Protein 6TSC (pdb70)

Structure (mmCIF, N/CA/C/O backbone):
data_6TSC
#
_entry.id   6TSC
#
_cell.length_a   89.379
_cell.length_b   89.379
_cell.length_c   157.001
_cell.angle_alpha   90.000
_cell.angle_beta   90.000
_cell.angle_gamma   120.000
#
_symmetry.space_group_name_H-M   'P 32 2 1'
#
loop_
_entity.id
_entity.type
_entity.pdbx_description
1 polymer 'Peptide N-methyltransferase'
2 polymer GLY-PHE-PRO-TRP-MVA-ILE-MVA-VAL-GLY-VAL-PRO-GLY
3 non-polymer S-ADENOSYL-L-HOMOCYSTEINE
4 water water
#
loop_
_atom_site.group_PDB
_atom_site.id
_atom_site.type_symbol
_atom_site.label_atom_id
_atom_site.label_alt_id
_atom_site.label_comp_id
_atom_site.label_asym_id
_atom_site.label_entity_id
_atom_site.label_seq_id
_atom_site.pdbx_PDB_ins_code
_atom_site.Cartn_x
_atom_site.Cartn_y
_atom_site.Cartn_z
_atom_site.occupancy
_atom_site.B_iso_or_equiv
_atom_site.auth_seq_id
_atom_site.auth_comp_id
_atom_site.auth_asym_id
_atom_site.auth_atom_id
_atom_site.pdbx_PDB_model_num
ATOM 1 N N . LYS A 1 7 ? 51.322 31.461 -7.817 1.00 152.24 8 LYS A N 1
ATOM 2 C CA . LYS A 1 7 ? 51.125 31.622 -9.298 1.00 152.36 8 LYS A CA 1
ATOM 3 C C . LYS A 1 7 ? 50.250 32.859 -9.586 1.00 147.45 8 LYS A C 1
ATOM 4 O O . LYS A 1 7 ? 49.282 33.102 -8.824 1.00 142.84 8 LYS A O 1
ATOM 10 N N . ALA A 1 8 ? 50.575 33.586 -10.667 1.00 146.76 9 ALA A N 1
ATOM 11 C CA . ALA A 1 8 ? 49.941 34.854 -11.105 1.00 142.52 9 ALA A CA 1
ATOM 12 C C . ALA A 1 8 ? 48.601 34.560 -11.793 1.00 138.37 9 ALA A C 1
ATOM 13 O O . ALA A 1 8 ? 48.479 33.523 -12.494 1.00 139.52 9 ALA A O 1
ATOM 15 N N . GLY A 1 9 ? 47.636 35.462 -11.611 1.00 131.68 10 GLY A N 1
ATOM 16 C CA . GLY A 1 9 ? 46.268 35.311 -12.128 1.00 125.76 10 GLY A CA 1
ATOM 17 C C . GLY A 1 9 ? 45.324 34.843 -11.046 1.00 119.89 10 GLY A C 1
ATOM 18 O O . GLY A 1 9 ? 45.703 33.938 -10.266 1.00 118.49 10 GLY A O 1
ATOM 19 N N . SER A 1 10 ? 44.141 35.455 -11.003 1.00 114.80 11 SER A N 1
ATOM 20 C CA . SER A 1 10 ? 43.026 35.094 -10.090 1.00 110.10 11 SER A CA 1
ATOM 21 C C . SER A 1 10 ? 41.683 35.477 -10.720 1.00 106.11 11 SER A C 1
ATOM 22 O O . SER A 1 10 ? 41.653 36.395 -11.578 1.00 105.96 11 SER A O 1
ATOM 25 N N . LEU A 1 11 ? 40.618 34.797 -10.294 1.00 102.00 12 LEU A N 1
ATOM 26 C CA . LEU A 1 11 ? 39.218 35.127 -10.644 1.00 98.14 12 LEU A CA 1
ATOM 27 C C . LEU A 1 11 ? 38.448 35.367 -9.355 1.00 94.76 12 LEU A C 1
ATOM 28 O O . LEU A 1 11 ? 38.417 34.439 -8.529 1.00 95.07 12 LEU A O 1
ATOM 33 N N . THR A 1 12 ? 37.845 36.547 -9.208 1.00 92.16 13 THR A N 1
ATOM 34 C CA . THR A 1 12 ? 36.860 36.837 -8.137 1.00 89.66 13 THR A CA 1
ATOM 35 C C . THR A 1 12 ? 35.533 37.195 -8.793 1.00 87.09 13 THR A C 1
ATOM 36 O O . THR A 1 12 ? 35.509 38.195 -9.504 1.00 90.36 13 THR A O 1
ATOM 40 N N . ILE A 1 13 ? 34.478 36.426 -8.533 1.00 85.69 14 ILE A N 1
ATOM 41 C CA . ILE A 1 13 ? 33.101 36.760 -8.996 1.00 83.67 14 ILE A CA 1
ATOM 42 C C . ILE A 1 13 ? 32.351 37.425 -7.847 1.00 79.91 14 ILE A C 1
ATOM 43 O O . ILE A 1 13 ? 32.235 36.789 -6.793 1.00 78.00 14 ILE A O 1
ATOM 48 N N . VAL A 1 14 ? 31.810 38.620 -8.105 1.00 77.08 15 VA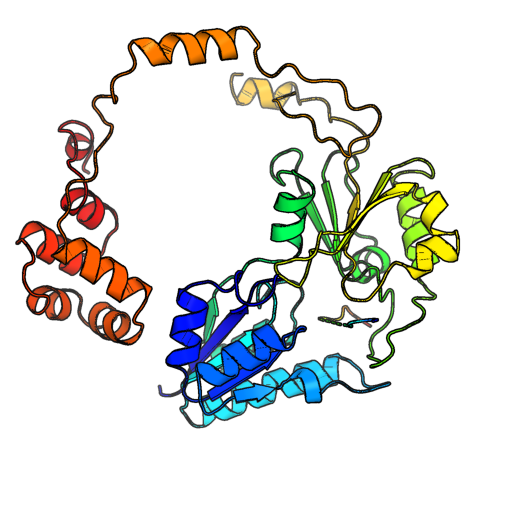L A N 1
ATOM 49 C CA . VAL A 1 14 ? 30.939 39.400 -7.184 1.00 73.01 15 VAL A CA 1
ATOM 50 C C . VAL A 1 14 ? 29.551 39.630 -7.796 1.00 72.42 15 VAL A C 1
ATOM 51 O O . VAL A 1 14 ? 29.327 39.329 -8.978 1.00 73.62 15 VAL A O 1
ATOM 55 N N . GLY A 1 15 ? 28.646 40.112 -6.949 1.00 70.35 16 GLY A N 1
ATOM 56 C CA . GLY A 1 15 ? 27.230 40.397 -7.211 1.00 68.77 16 GLY A CA 1
ATOM 57 C C . GLY A 1 15 ? 26.972 41.884 -7.082 1.00 68.40 16 GLY A C 1
ATOM 58 O O . GLY A 1 15 ? 27.817 42.594 -6.509 1.00 69.23 16 GLY A O 1
ATOM 59 N N . THR A 1 16 ? 25.901 42.367 -7.693 1.00 69.16 17 THR A N 1
ATOM 60 C CA . THR A 1 16 ? 25.463 43.787 -7.596 1.00 70.14 17 THR A CA 1
ATOM 61 C C . THR A 1 16 ? 24.200 43.837 -6.740 1.00 67.34 17 THR A C 1
ATOM 62 O O . THR A 1 16 ? 23.776 44.879 -6.417 1.00 72.40 17 THR A O 1
ATOM 66 N N . GLY A 1 17 ? 23.619 42.705 -6.397 1.00 69.45 18 GLY A N 1
ATOM 67 C CA . GLY A 1 17 ? 22.269 42.667 -5.828 1.00 70.61 18 GLY A CA 1
ATOM 68 C C . GLY A 1 17 ? 21.267 42.909 -6.925 1.00 71.62 18 GLY A C 1
ATOM 69 O O . GLY A 1 17 ? 21.693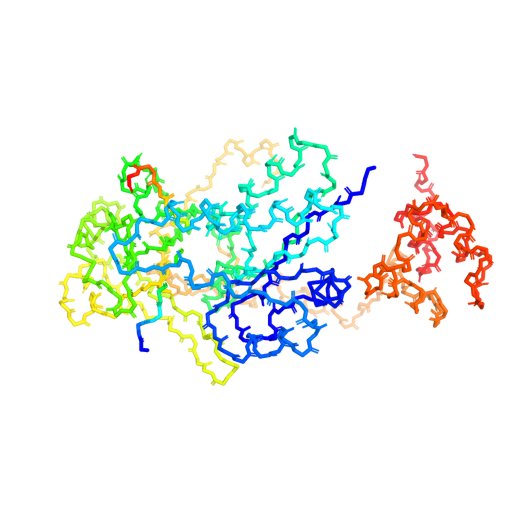 42.933 -8.085 1.00 71.01 18 GLY A O 1
ATOM 70 N N . ILE A 1 18 ? 19.991 43.068 -6.570 1.00 72.51 19 ILE A N 1
ATOM 71 C CA . ILE A 1 18 ? 18.871 43.180 -7.539 1.00 71.41 19 ILE A CA 1
ATOM 72 C C . ILE A 1 18 ? 18.578 44.653 -7.804 1.00 71.86 19 ILE A C 1
ATOM 73 O O . ILE A 1 18 ? 18.563 45.066 -8.941 1.00 72.18 19 ILE A O 1
ATOM 78 N N . GLU A 1 19 ? 18.317 45.431 -6.777 1.00 76.63 20 GLU A N 1
ATOM 79 C CA . GLU A 1 19 ? 17.959 46.860 -6.972 1.00 76.38 20 GLU A CA 1
ATOM 80 C C . GLU A 1 19 ? 19.213 47.654 -7.317 1.00 76.87 20 GLU A C 1
ATOM 81 O O . GLU A 1 19 ? 20.279 47.430 -6.687 1.00 79.55 20 GLU A O 1
ATOM 87 N N . SER A 1 20 ? 19.032 48.594 -8.226 1.00 76.61 21 SER A N 1
ATOM 88 C CA . SER A 1 20 ? 20.078 49.329 -8.961 1.00 78.91 21 SER A CA 1
ATOM 89 C C . SER A 1 20 ? 21.070 49.957 -7.980 1.00 78.04 21 SER A C 1
ATOM 90 O O . SER A 1 20 ? 20.643 50.750 -7.176 1.00 83.33 21 SER A O 1
ATOM 93 N N . ILE A 1 21 ? 22.348 49.580 -8.073 1.00 80.42 22 ILE A N 1
ATOM 94 C CA . ILE A 1 21 ? 23.528 50.169 -7.362 1.00 80.43 22 ILE A CA 1
ATOM 95 C C . ILE A 1 21 ? 23.455 49.878 -5.853 1.00 80.42 22 ILE A C 1
ATOM 96 O O . ILE A 1 21 ? 24.410 49.325 -5.290 1.00 81.62 22 ILE A O 1
ATOM 101 N N . GLY A 1 22 ? 22.366 50.243 -5.206 1.00 79.33 23 GLY A N 1
ATOM 102 C CA . GLY A 1 22 ? 22.302 50.263 -3.743 1.00 78.64 23 GLY A CA 1
ATOM 103 C C . GLY A 1 22 ? 22.463 48.890 -3.137 1.00 75.71 23 GLY A C 1
ATOM 104 O O . GLY A 1 22 ? 22.874 48.845 -1.966 1.00 76.95 23 GLY A O 1
ATOM 105 N N . GLN A 1 23 ? 22.143 47.815 -3.861 1.00 73.29 24 GLN A N 1
ATOM 106 C CA . GLN A 1 23 ? 22.215 46.440 -3.282 1.00 72.27 24 GLN A CA 1
ATOM 107 C C . GLN A 1 23 ? 23.574 45.798 -3.567 1.00 69.72 24 GLN A C 1
ATOM 108 O O . GLN A 1 23 ? 23.725 44.640 -3.267 1.00 71.45 24 GLN A O 1
ATOM 114 N N . MET A 1 24 ? 24.543 46.547 -4.071 1.00 71.01 25 MET A N 1
ATOM 115 C CA . MET A 1 24 ? 25.942 46.071 -4.171 1.00 71.98 25 MET A CA 1
ATOM 116 C C . MET A 1 24 ? 26.567 46.167 -2.767 1.00 72.96 25 MET A C 1
ATOM 117 O O . MET A 1 24 ? 26.411 47.228 -2.123 1.00 74.67 25 MET A O 1
ATOM 122 N N . THR A 1 25 ? 27.263 45.124 -2.306 1.00 69.96 26 THR A N 1
ATOM 123 C CA . THR A 1 25 ? 28.038 45.138 -1.041 1.00 68.68 26 THR A CA 1
ATOM 124 C C . THR A 1 25 ? 29.289 46.007 -1.190 1.00 70.84 26 THR A C 1
ATOM 125 O O . THR A 1 25 ? 29.747 46.203 -2.290 1.00 74.34 26 THR A O 1
ATOM 129 N N . LEU A 1 26 ? 29.842 46.473 -0.078 1.00 74.08 27 LEU A N 1
ATOM 130 C CA . LEU A 1 26 ? 31.069 47.304 -0.033 1.00 76.33 27 LEU A CA 1
ATOM 131 C C . LEU A 1 26 ? 32.240 46.496 -0.590 1.00 76.48 27 LEU A C 1
ATOM 132 O O . LEU A 1 26 ? 33.042 47.109 -1.336 1.00 78.79 27 LEU A O 1
ATOM 137 N N . GLN A 1 27 ? 32.339 45.197 -0.250 1.00 74.37 28 GLN A N 1
ATOM 138 C CA . GLN A 1 27 ? 33.463 44.334 -0.706 1.00 77.24 28 GLN A CA 1
ATOM 139 C C . GLN A 1 27 ? 33.351 44.154 -2.227 1.00 79.32 28 GLN A C 1
ATOM 140 O O . GLN A 1 27 ? 34.381 44.336 -2.896 1.00 81.07 28 GLN A O 1
ATOM 146 N N . ALA A 1 28 ? 32.150 43.907 -2.771 1.00 77.03 29 ALA A N 1
ATOM 147 C CA . ALA A 1 28 ? 31.932 43.853 -4.238 1.00 76.37 29 ALA A CA 1
ATOM 148 C C . ALA A 1 28 ? 32.527 45.117 -4.870 1.00 78.06 29 ALA A C 1
ATOM 149 O O . ALA A 1 28 ? 33.366 45.008 -5.784 1.00 78.65 29 ALA A O 1
ATOM 151 N N . LEU A 1 29 ? 32.136 46.283 -4.377 1.00 78.94 30 LEU A N 1
ATOM 152 C CA . LEU A 1 29 ? 32.578 47.577 -4.959 1.00 83.40 30 LEU A CA 1
ATOM 153 C C . LEU A 1 29 ? 34.110 47.680 -4.923 1.00 87.57 30 LEU A C 1
ATOM 154 O O . LEU A 1 29 ? 34.699 48.103 -5.922 1.00 90.65 30 LEU A O 1
ATOM 159 N N . SER A 1 30 ? 34.742 47.346 -3.803 1.00 89.33 31 SER A N 1
ATOM 160 C CA . SER A 1 30 ? 36.209 47.525 -3.636 1.00 90.87 31 SER A CA 1
ATOM 161 C C . SER A 1 30 ? 36.956 46.553 -4.566 1.00 88.81 31 SER A C 1
ATOM 162 O O . SER A 1 30 ? 37.972 46.971 -5.136 1.00 91.57 31 SER A O 1
ATOM 165 N N . TYR A 1 31 ? 36.456 45.325 -4.739 1.00 85.85 32 TYR A N 1
ATOM 166 C CA . TYR A 1 31 ? 37.050 44.279 -5.616 1.00 88.22 32 TYR A CA 1
ATOM 167 C C . TYR A 1 31 ? 36.946 44.701 -7.093 1.00 90.05 32 TYR A C 1
ATOM 168 O O . TYR A 1 31 ? 37.888 44.469 -7.876 1.00 90.67 32 TYR A O 1
ATOM 177 N N . ILE A 1 32 ? 35.833 45.327 -7.462 1.00 88.51 33 ILE A N 1
ATOM 178 C CA . ILE A 1 32 ? 35.629 45.924 -8.805 1.00 88.64 33 ILE A CA 1
ATOM 179 C C . ILE A 1 32 ? 36.700 47.006 -9.001 1.00 92.80 33 ILE A C 1
ATOM 180 O O . ILE A 1 32 ? 37.380 46.956 -10.049 1.00 98.18 33 ILE A O 1
ATOM 185 N N . GLU A 1 33 ? 36.906 47.904 -8.035 1.00 93.70 34 GLU A N 1
ATOM 186 C CA . GLU A 1 33 ? 37.888 49.019 -8.165 1.00 98.20 34 GLU A CA 1
ATOM 187 C C . GLU A 1 33 ? 39.291 48.432 -8.370 1.00 100.91 34 GLU A C 1
ATOM 188 O O . GLU A 1 33 ? 40.013 48.949 -9.220 1.00 105.00 34 GLU A O 1
ATOM 194 N N . ALA A 1 34 ? 39.635 47.346 -7.670 1.00 102.60 35 ALA A N 1
ATOM 195 C CA . ALA A 1 34 ? 41.012 46.788 -7.583 1.00 104.66 35 ALA A CA 1
ATOM 196 C C . ALA A 1 34 ? 41.342 45.885 -8.777 1.00 104.03 35 ALA A C 1
ATOM 197 O O . ALA A 1 34 ? 42.522 45.574 -8.951 1.00 108.25 35 ALA A O 1
ATOM 199 N N . ALA A 1 35 ? 40.343 45.468 -9.550 1.00 102.10 36 ALA A N 1
ATOM 200 C CA . ALA A 1 35 ? 40.467 44.453 -10.622 1.00 102.39 36 ALA A CA 1
ATOM 201 C C . ALA A 1 35 ? 41.331 45.000 -11.758 1.00 104.24 36 ALA A C 1
ATOM 202 O O . ALA A 1 35 ? 41.297 46.223 -11.986 1.00 104.24 36 ALA A O 1
ATOM 204 N N . ALA A 1 36 ? 42.082 44.129 -12.435 1.00 105.23 37 ALA A N 1
ATOM 205 C CA . ALA A 1 36 ? 42.836 44.488 -13.659 1.00 110.52 37 ALA A CA 1
ATOM 206 C C . ALA A 1 36 ? 41.838 44.508 -14.821 1.00 110.18 37 ALA A C 1
ATOM 207 O O . ALA A 1 36 ? 41.882 45.465 -15.636 1.00 110.91 37 ALA A O 1
ATOM 209 N N . LYS A 1 37 ? 40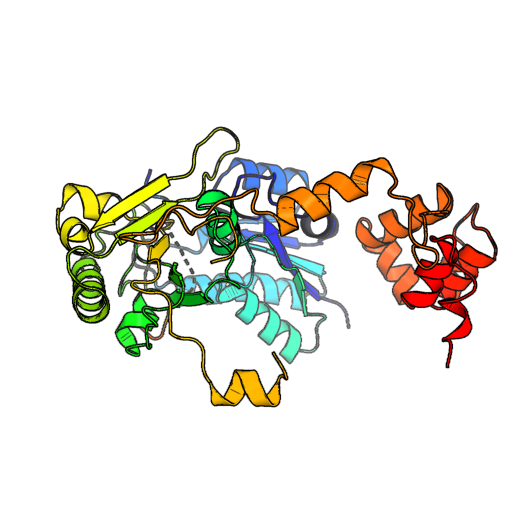.935 43.518 -14.844 1.00 108.60 38 LYS A N 1
ATOM 210 C CA . LYS A 1 37 ? 39.891 43.358 -15.887 1.00 107.02 38 LYS A CA 1
ATOM 211 C C . LYS A 1 37 ? 38.566 42.946 -15.241 1.00 102.00 38 LYS A C 1
ATOM 212 O O . LYS A 1 37 ? 38.550 41.964 -14.483 1.00 102.26 38 LYS A O 1
ATOM 218 N N . VAL A 1 38 ? 37.503 43.688 -15.558 1.00 97.89 39 VAL A N 1
ATOM 219 C CA . VAL A 1 38 ? 36.117 43.447 -15.070 1.00 94.01 39 VAL A CA 1
ATOM 220 C C . VAL A 1 38 ? 35.254 42.940 -16.228 1.00 92.68 39 VAL A C 1
ATOM 221 O O . VAL A 1 38 ? 35.259 43.563 -17.282 1.00 93.44 39 VAL A O 1
ATOM 225 N N . PHE A 1 39 ? 34.495 41.871 -16.001 1.00 91.16 40 PHE A N 1
ATOM 226 C CA . PHE A 1 39 ? 33.426 41.383 -16.907 1.00 88.66 40 PHE A CA 1
ATOM 227 C C . PHE A 1 39 ? 32.104 41.425 -16.154 1.00 84.38 40 PHE A C 1
ATOM 228 O O . PHE A 1 39 ? 32.034 40.812 -15.092 1.00 84.08 40 PHE A O 1
ATOM 236 N N . TYR A 1 40 ? 31.098 42.120 -16.679 1.00 83.56 41 TYR A N 1
ATOM 237 C CA . TYR A 1 40 ? 29.785 42.268 -16.002 1.00 79.31 41 TYR A CA 1
ATOM 238 C C . TYR A 1 40 ? 28.623 41.780 -16.860 1.00 76.52 41 TYR A C 1
ATOM 239 O O . TYR A 1 40 ? 28.607 41.927 -18.081 1.00 76.55 41 TYR A O 1
ATOM 248 N N . CYS A 1 41 ? 27.624 41.263 -16.161 1.00 74.68 42 CYS A N 1
ATOM 249 C CA . CYS A 1 41 ? 26.293 40.912 -16.682 1.00 72.34 42 CYS A CA 1
ATOM 250 C C . CYS A 1 41 ? 25.246 41.494 -15.721 1.00 72.39 42 CYS A C 1
ATOM 251 O O . CYS A 1 41 ? 24.871 40.850 -14.736 1.00 71.16 42 CYS A O 1
ATOM 254 N N . VAL A 1 42 ? 24.813 42.721 -15.965 1.00 73.89 43 VAL A N 1
ATOM 255 C CA . VAL A 1 42 ? 23.750 43.370 -15.148 1.00 73.22 43 VAL A CA 1
ATOM 256 C C . VAL A 1 42 ? 22.558 43.662 -16.060 1.00 77.05 43 VAL A C 1
ATOM 257 O O . VAL A 1 42 ? 22.716 43.574 -17.290 1.00 80.71 43 VAL A O 1
ATOM 261 N N . ILE A 1 43 ? 21.421 44.019 -15.466 1.00 79.91 44 ILE A N 1
ATOM 262 C CA . ILE A 1 43 ? 20.143 44.298 -16.179 1.00 82.64 44 ILE A CA 1
ATOM 263 C C . ILE A 1 43 ? 19.996 45.801 -16.417 1.00 79.83 44 ILE A C 1
ATOM 264 O O . ILE A 1 43 ? 19.769 46.208 -17.536 1.00 84.35 44 ILE A O 1
ATOM 269 N N . ASP A 1 44 ? 20.116 46.615 -15.402 1.00 79.25 45 ASP A N 1
ATOM 270 C CA . ASP A 1 44 ? 19.760 48.043 -15.553 1.00 83.49 45 ASP A CA 1
ATOM 271 C C . ASP A 1 44 ? 21.015 48.838 -15.883 1.00 82.82 45 ASP A C 1
ATOM 272 O O . ASP A 1 44 ? 22.105 48.511 -15.423 1.00 80.67 45 ASP A O 1
ATOM 277 N N . PRO A 1 45 ? 20.886 49.915 -16.687 1.00 84.28 46 PRO A N 1
ATOM 278 C CA . PRO A 1 45 ? 22.055 50.681 -17.120 1.00 84.87 46 PRO A CA 1
ATOM 279 C C . PRO A 1 45 ? 22.650 51.662 -16.094 1.00 86.27 46 PRO A C 1
ATOM 280 O O . PRO A 1 45 ? 23.829 51.961 -16.244 1.00 86.54 46 PRO A O 1
ATOM 284 N N . ALA A 1 46 ? 21.909 52.087 -15.060 1.00 85.16 47 ALA A N 1
ATOM 285 C CA . ALA A 1 46 ? 22.508 52.870 -13.946 1.00 86.65 47 ALA A CA 1
ATOM 286 C C . ALA A 1 46 ? 23.580 52.013 -13.228 1.00 83.57 47 ALA A C 1
ATOM 287 O O . ALA A 1 46 ? 24.728 52.490 -13.051 1.00 84.45 47 ALA A O 1
ATOM 289 N N . THR A 1 47 ? 23.258 50.776 -12.862 1.00 79.09 48 THR A N 1
ATOM 290 C CA . THR A 1 47 ? 24.234 49.799 -12.297 1.00 78.34 48 THR A CA 1
ATOM 291 C C . THR A 1 47 ? 25.451 49.672 -13.232 1.00 79.04 48 THR A C 1
ATOM 292 O O . THR A 1 47 ? 26.595 49.850 -12.767 1.00 77.75 48 THR A O 1
ATOM 296 N N . GLU A 1 48 ? 25.220 49.449 -14.526 1.00 80.57 49 GLU A N 1
ATOM 297 C CA . GLU A 1 48 ? 26.287 49.359 -15.561 1.00 80.77 49 GLU A CA 1
ATOM 298 C C . GLU A 1 48 ? 27.149 50.636 -15.565 1.00 82.90 49 GLU A C 1
ATOM 299 O O . GLU A 1 48 ? 28.398 50.539 -15.493 1.00 82.10 49 GLU A O 1
ATOM 305 N N . ALA A 1 49 ? 26.525 51.806 -15.649 1.00 83.62 50 ALA A N 1
ATOM 306 C CA . ALA A 1 49 ? 27.252 53.090 -15.693 1.00 88.08 50 ALA A CA 1
ATOM 307 C C . ALA A 1 49 ? 28.061 53.234 -14.405 1.00 89.70 50 ALA A C 1
ATOM 308 O O . ALA A 1 49 ? 29.245 53.559 -14.489 1.00 92.70 50 ALA A O 1
ATOM 310 N N . PHE A 1 50 ? 27.440 52.976 -13.255 1.00 89.73 51 PHE A N 1
ATOM 311 C CA . PHE A 1 50 ? 28.111 52.982 -11.931 1.00 89.52 51 PHE A CA 1
ATOM 312 C C . PHE A 1 50 ? 29.392 52.135 -12.017 1.00 89.10 51 PHE A C 1
ATOM 313 O O . PHE A 1 50 ? 30.482 52.680 -11.716 1.00 91.09 51 PHE A O 1
ATOM 321 N N . ILE A 1 51 ? 29.291 50.878 -12.466 1.00 84.92 52 ILE A N 1
ATOM 322 C CA . ILE A 1 51 ? 30.464 49.951 -12.553 1.00 85.78 52 ILE A CA 1
ATOM 323 C C . ILE A 1 51 ? 31.562 50.602 -13.415 1.00 90.38 52 ILE A C 1
ATOM 324 O O . ILE A 1 51 ? 32.765 50.476 -13.060 1.00 91.36 52 ILE A O 1
ATOM 329 N N . LEU A 1 52 ? 31.189 51.257 -14.521 1.00 91.72 53 LEU A N 1
ATOM 330 C CA . LEU A 1 52 ? 32.180 51.783 -15.498 1.00 94.79 53 LEU A CA 1
ATOM 331 C C . LEU A 1 52 ? 32.973 52.939 -14.873 1.00 97.09 53 LEU A C 1
ATOM 332 O O . LEU A 1 52 ? 34.148 53.100 -15.235 1.00 99.14 53 LEU A O 1
ATOM 337 N N . THR A 1 53 ? 32.385 53.667 -13.921 1.00 98.18 54 THR A N 1
ATOM 338 C CA . THR A 1 53 ? 33.071 54.756 -13.179 1.00 101.31 54 THR A CA 1
ATOM 339 C C . THR A 1 53 ? 34.115 54.157 -12.234 1.00 103.33 54 THR A C 1
ATOM 340 O O . THR A 1 53 ? 35.010 54.907 -11.823 1.00 107.13 54 THR A O 1
ATOM 344 N N . LYS A 1 54 ? 34.019 52.866 -11.903 1.00 102.30 55 LYS A N 1
ATOM 345 C CA . LYS A 1 54 ? 34.837 52.241 -10.824 1.00 102.55 55 LYS A CA 1
ATOM 346 C C . LYS A 1 54 ? 36.080 51.564 -11.393 1.00 103.33 55 LYS A C 1
ATOM 347 O O . LYS A 1 54 ? 37.028 51.375 -10.615 1.00 104.53 55 LYS A O 1
ATOM 353 N N . ASN A 1 55 ? 36.067 51.207 -12.677 1.00 103.38 56 ASN A N 1
ATOM 354 C CA . ASN A 1 55 ? 37.190 50.488 -13.332 1.00 106.48 56 ASN A CA 1
ATOM 355 C C . ASN A 1 55 ? 37.233 50.886 -14.808 1.00 109.84 56 ASN A C 1
ATOM 356 O O . ASN A 1 55 ? 36.148 51.008 -15.414 1.00 108.94 56 ASN A O 1
ATOM 361 N N . LYS A 1 56 ? 38.442 51.071 -15.345 1.00 115.27 57 LYS A N 1
ATOM 362 C CA . LYS A 1 56 ? 38.683 51.394 -16.775 1.00 118.87 57 LYS A CA 1
ATOM 363 C C . LYS A 1 56 ? 38.288 50.189 -17.636 1.00 118.53 57 LYS A C 1
ATOM 364 O O . LYS A 1 56 ? 37.450 50.375 -18.544 1.00 122.79 57 LYS A O 1
ATOM 370 N N . ASN A 1 57 ? 38.819 48.998 -17.324 1.00 115.75 58 ASN A N 1
ATOM 371 C CA . ASN A 1 57 ? 38.855 47.822 -18.238 1.00 112.98 58 ASN A CA 1
ATOM 372 C C . ASN A 1 57 ? 37.645 46.903 -18.065 1.00 105.70 58 ASN A C 1
ATOM 373 O O . ASN A 1 57 ? 37.866 45.725 -17.724 1.00 102.53 58 ASN A O 1
ATOM 378 N N . CYS A 1 58 ? 36.435 47.364 -18.388 1.00 100.84 59 CYS A N 1
ATOM 379 C CA . CYS A 1 58 ? 35.205 46.533 -18.268 1.00 97.18 59 CYS A CA 1
ATOM 380 C C . CYS A 1 58 ? 34.785 45.979 -19.634 1.00 92.80 59 CYS A C 1
ATOM 381 O O . CYS A 1 58 ? 35.004 46.640 -20.615 1.00 94.92 59 CYS A O 1
ATOM 384 N N . VAL A 1 59 ? 34.198 44.787 -19.654 1.00 88.82 60 VAL A N 1
ATOM 385 C CA . VAL A 1 59 ? 33.532 44.183 -20.839 1.00 87.51 60 VAL A CA 1
ATOM 386 C C . VAL A 1 59 ? 32.106 43.781 -20.440 1.00 85.52 60 VAL A C 1
ATOM 387 O O . VAL A 1 59 ? 31.936 43.061 -19.449 1.00 84.67 60 VAL A O 1
ATOM 391 N N . ASP A 1 60 ? 31.110 44.227 -21.197 1.00 85.31 61 ASP A N 1
ATOM 392 C CA . ASP A 1 60 ? 29.709 43.788 -21.008 1.00 82.78 61 ASP A CA 1
ATOM 393 C C . ASP A 1 60 ? 29.555 42.363 -21.561 1.00 81.14 61 ASP A C 1
ATOM 394 O O . ASP A 1 60 ? 29.725 42.168 -22.766 1.00 85.48 61 ASP A O 1
ATOM 399 N N . LEU A 1 61 ? 29.231 41.400 -20.706 1.00 78.31 62 LEU A N 1
ATOM 400 C CA . LEU A 1 61 ? 28.994 39.997 -21.110 1.00 79.15 62 LEU A CA 1
ATOM 401 C C . LEU A 1 61 ? 27.608 39.858 -21.732 1.00 78.82 62 LEU A C 1
ATOM 402 O O . LEU A 1 61 ? 27.345 38.813 -22.328 1.00 79.91 62 LEU A O 1
ATOM 407 N N . TYR A 1 62 ? 26.738 40.855 -21.603 1.00 78.06 63 TYR A N 1
ATOM 408 C CA . TYR A 1 62 ? 25.342 40.745 -22.096 1.00 77.27 63 TYR A CA 1
ATOM 409 C C . TYR A 1 62 ? 25.354 40.610 -23.627 1.00 77.76 63 TYR A C 1
ATOM 410 O O . TYR A 1 62 ? 24.430 40.024 -24.197 1.00 78.29 63 TYR A O 1
ATOM 419 N N . GLN A 1 63 ? 26.393 41.119 -24.284 1.00 78.45 64 GLN A N 1
ATOM 420 C CA . GLN A 1 63 ? 26.515 41.106 -25.763 1.00 81.46 64 GLN A CA 1
ATOM 421 C C . GLN A 1 63 ? 26.766 39.686 -26.294 1.00 79.92 64 GLN A C 1
ATOM 422 O O . GLN A 1 63 ? 26.818 39.588 -27.515 1.00 81.91 64 GLN A O 1
ATOM 428 N N . TYR A 1 64 ? 26.943 38.652 -25.454 1.00 77.70 65 TYR A N 1
ATOM 429 C CA . TYR A 1 64 ? 27.200 37.251 -25.918 1.00 80.26 65 TYR A CA 1
ATOM 430 C C . TYR A 1 64 ? 25.908 36.438 -25.904 1.00 79.80 65 TYR A C 1
ATOM 431 O O . TYR A 1 64 ? 25.954 35.228 -26.230 1.00 79.47 65 TYR A O 1
ATOM 440 N N . TYR A 1 65 ? 24.803 37.097 -25.566 1.00 79.74 66 TYR A N 1
ATOM 441 C CA . TYR A 1 65 ? 23.421 36.613 -25.811 1.00 82.71 66 TYR A CA 1
ATOM 442 C C . TYR A 1 65 ? 23.025 36.984 -27.247 1.00 85.23 66 TYR A C 1
ATOM 443 O O . TYR A 1 65 ? 23.638 37.909 -27.846 1.00 86.53 66 TYR A O 1
ATOM 452 N N . ASP A 1 66 ? 22.012 36.292 -27.774 1.00 85.76 67 ASP A N 1
ATOM 453 C CA . ASP A 1 66 ? 21.433 36.567 -29.108 1.00 87.40 67 ASP A CA 1
ATOM 454 C C . ASP A 1 66 ? 20.117 35.805 -29.316 1.00 88.83 67 ASP A C 1
ATOM 455 O O . ASP A 1 66 ? 19.903 34.765 -28.652 1.00 88.54 67 ASP A O 1
ATOM 460 N N . ASN A 1 67 ? 19.306 36.288 -30.266 1.00 90.24 68 ASN A N 1
ATOM 461 C CA . ASN A 1 67 ? 18.019 35.676 -30.677 1.00 91.41 68 ASN A CA 1
ATOM 462 C C . ASN A 1 67 ? 18.328 34.276 -31.194 1.00 93.42 68 ASN A C 1
ATOM 463 O O . ASN A 1 67 ? 19.273 34.155 -31.992 1.00 97.54 68 ASN A O 1
ATOM 468 N N . GLY A 1 68 ? 17.616 33.261 -30.697 1.00 93.89 69 GLY A N 1
ATOM 469 C CA . GLY A 1 68 ? 17.720 31.872 -31.183 1.00 95.19 69 GLY A CA 1
ATOM 470 C C . GLY A 1 68 ? 19.010 31.200 -30.750 1.00 95.90 69 GLY A C 1
ATOM 471 O O . GLY A 1 68 ? 19.171 30.013 -31.085 1.00 99.21 69 GLY A O 1
ATOM 472 N N . LYS A 1 69 ? 19.873 31.904 -30.001 1.00 93.24 70 LYS A N 1
ATOM 473 C CA . LYS A 1 69 ? 21.187 31.392 -29.537 1.00 90.26 70 LYS A CA 1
ATOM 474 C C . LYS A 1 69 ? 21.002 30.734 -28.174 1.00 91.70 70 LYS A C 1
ATOM 475 O O . LYS A 1 69 ? 20.537 31.406 -27.210 1.00 94.56 70 LYS A O 1
ATOM 481 N N . SER A 1 70 ? 21.384 29.465 -28.109 1.00 94.54 71 SER A N 1
ATOM 482 C CA . SER A 1 70 ? 21.297 28.611 -26.906 1.00 95.15 71 SER A CA 1
ATOM 483 C C . SER A 1 70 ? 22.119 29.275 -25.793 1.00 91.90 71 SER A C 1
ATOM 484 O O . SER A 1 70 ? 23.231 29.782 -26.073 1.00 90.63 71 SER A O 1
ATOM 487 N N . ARG A 1 71 ? 21.576 29.318 -24.582 1.00 90.29 72 ARG A N 1
ATOM 488 C CA . ARG A 1 71 ? 22.215 30.043 -23.459 1.00 90.39 72 ARG A CA 1
ATOM 489 C C . ARG A 1 71 ? 23.505 29.329 -23.049 1.00 90.99 72 ARG A C 1
ATOM 490 O O . ARG A 1 71 ? 24.445 30.042 -22.644 1.00 89.14 72 ARG A O 1
ATOM 498 N N . LEU A 1 72 ? 23.586 28.003 -23.220 1.00 94.49 73 LEU A N 1
ATOM 499 C CA . LEU A 1 72 ? 24.820 27.240 -22.896 1.00 95.11 73 LEU A CA 1
ATOM 500 C C . LEU A 1 72 ? 25.985 27.833 -23.696 1.00 92.25 73 LEU A C 1
ATOM 501 O O . LEU A 1 72 ? 27.068 28.040 -23.107 1.00 87.92 73 LEU A O 1
ATOM 506 N N . ASN A 1 73 ? 25.762 28.133 -24.973 1.00 92.02 74 ASN A N 1
ATOM 507 C CA . ASN A 1 73 ? 26.781 28.799 -25.825 1.00 95.62 74 ASN A CA 1
ATOM 508 C C . ASN A 1 73 ? 27.186 30.112 -25.165 1.00 93.14 74 ASN A C 1
ATOM 509 O O . ASN A 1 73 ? 28.396 30.279 -24.901 1.00 95.04 74 ASN A O 1
ATOM 514 N N . THR A 1 74 ? 26.214 31.005 -24.931 1.00 88.89 75 THR A N 1
ATOM 515 C CA . THR A 1 74 ? 26.446 32.297 -24.240 1.00 86.71 75 THR A CA 1
ATOM 516 C C . THR A 1 74 ? 27.247 32.036 -22.946 1.00 83.40 75 THR A C 1
ATOM 517 O O . THR A 1 74 ? 28.272 32.730 -22.704 1.00 82.68 75 THR A O 1
ATOM 521 N N . TYR A 1 75 ? 26.830 31.081 -22.116 1.00 81.57 76 TYR A N 1
ATOM 522 C CA . TYR A 1 75 ? 27.475 30.877 -20.786 1.00 81.70 76 TYR A CA 1
ATOM 523 C C . TYR A 1 75 ? 28.906 30.362 -20.968 1.00 84.39 76 TYR A C 1
ATOM 524 O O . TYR A 1 75 ? 29.788 30.898 -20.270 1.00 84.53 76 TYR A O 1
ATOM 533 N N . THR A 1 76 ? 29.151 29.419 -21.885 1.00 85.13 77 THR A N 1
ATOM 534 C CA . THR A 1 76 ? 30.531 28.968 -22.173 1.00 88.43 77 THR A CA 1
ATOM 535 C C . THR A 1 76 ? 31.361 30.193 -22.571 1.00 88.76 77 THR A C 1
ATOM 536 O O . THR A 1 76 ? 32.497 30.331 -22.079 1.00 91.02 77 THR A O 1
ATOM 540 N N . GLN A 1 77 ? 30.818 31.063 -23.422 1.00 87.41 78 GLN A N 1
ATOM 541 C CA . GLN A 1 77 ? 31.574 32.211 -23.983 1.00 88.36 78 GLN A CA 1
ATOM 542 C C . GLN A 1 77 ? 31.943 33.186 -22.855 1.00 89.10 78 GLN A C 1
ATOM 543 O O . GLN A 1 77 ? 33.117 33.625 -22.826 1.00 89.11 78 GLN A O 1
ATOM 549 N N . MET A 1 78 ? 30.975 33.531 -21.988 1.00 88.06 79 MET A N 1
ATOM 550 C CA . MET A 1 78 ? 31.168 34.434 -20.816 1.00 86.94 79 MET A CA 1
ATOM 551 C C . MET A 1 78 ? 32.293 33.871 -19.946 1.00 87.06 79 MET A C 1
ATOM 552 O O . MET A 1 78 ? 33.209 34.621 -19.546 1.00 86.38 79 MET A O 1
ATOM 557 N N . SER A 1 79 ? 32.179 32.583 -19.648 1.00 86.71 80 SER A N 1
ATOM 558 C CA . SER A 1 79 ? 33.058 31.833 -18.727 1.00 89.68 80 SER A CA 1
ATOM 559 C C . SER A 1 79 ? 34.491 31.838 -19.287 1.00 92.94 80 SER A C 1
ATOM 560 O O . SER A 1 79 ? 35.412 32.191 -18.526 1.00 93.58 80 SER A O 1
ATOM 563 N N . GLU A 1 80 ? 34.651 31.582 -20.598 1.00 94.84 81 GLU A N 1
ATOM 564 C CA . GLU A 1 80 ? 35.953 31.581 -21.321 1.00 96.58 81 GLU A CA 1
ATOM 565 C C . GLU A 1 80 ? 36.582 32.977 -21.380 1.00 96.33 81 GLU A C 1
ATOM 566 O O . GLU A 1 80 ? 37.804 33.083 -21.233 1.00 97.29 81 GLU A O 1
ATOM 572 N N . LEU A 1 81 ? 35.810 34.023 -21.638 1.00 96.33 82 LEU A N 1
ATOM 573 C CA . LEU A 1 81 ? 36.384 35.390 -21.712 1.00 99.25 82 LEU A CA 1
ATOM 574 C C . LEU A 1 81 ? 37.083 35.712 -20.384 1.00 99.57 82 LEU A C 1
ATOM 575 O O . LEU A 1 81 ? 38.119 36.392 -20.421 1.00 103.64 82 LEU A O 1
ATOM 580 N N . MET A 1 82 ? 36.530 35.255 -19.256 1.00 96.06 83 MET A N 1
ATOM 581 C CA . MET A 1 82 ? 37.061 35.576 -17.908 1.00 95.94 83 MET A CA 1
ATOM 582 C C . MET A 1 82 ? 38.321 34.741 -17.704 1.00 97.59 83 MET A C 1
ATOM 583 O O . MET A 1 82 ? 39.380 35.315 -17.385 1.00 99.48 83 MET A O 1
ATOM 588 N N . VAL A 1 83 ? 38.202 33.440 -17.927 1.00 97.51 84 VAL A N 1
ATOM 589 C CA . VAL A 1 83 ? 39.300 32.462 -17.693 1.00 103.43 84 VAL A CA 1
ATOM 590 C C . VAL A 1 83 ? 40.530 32.857 -18.534 1.00 107.55 84 VAL A C 1
ATOM 591 O O . VAL A 1 83 ? 41.669 32.771 -18.015 1.00 109.62 84 VAL A O 1
ATOM 595 N N . ARG A 1 84 ? 40.336 33.296 -19.779 1.00 108.74 85 ARG A N 1
ATOM 596 C CA . ARG A 1 84 ? 41.466 33.675 -20.669 1.00 112.17 85 ARG A CA 1
ATOM 597 C C . ARG A 1 84 ? 42.309 34.763 -19.998 1.00 114.17 85 ARG A C 1
ATOM 598 O O . ARG A 1 84 ? 43.535 34.629 -20.026 1.00 120.97 85 ARG A O 1
ATOM 606 N N . GLU A 1 85 ? 41.694 35.791 -19.411 1.00 112.20 86 GLU A N 1
ATOM 607 C CA . GLU A 1 85 ? 42.452 36.932 -18.827 1.00 114.25 86 GLU A CA 1
ATOM 608 C C . GLU A 1 85 ? 43.123 36.449 -17.535 1.00 114.31 86 GLU A C 1
ATOM 609 O O . GLU A 1 85 ? 44.201 36.974 -17.176 1.00 116.46 86 GLU A O 1
ATOM 615 N N . VAL A 1 86 ? 42.541 35.441 -16.888 1.00 112.00 87 VAL A N 1
ATOM 616 C CA . VAL A 1 86 ? 43.153 34.786 -15.698 1.00 113.43 87 VAL A CA 1
ATOM 617 C C . VAL A 1 86 ? 44.471 34.142 -16.149 1.00 117.68 87 VAL A C 1
ATOM 618 O O . VAL A 1 86 ? 45.471 34.270 -15.422 1.00 121.04 87 VAL A O 1
ATOM 622 N N . ARG A 1 87 ? 44.474 33.475 -17.305 1.00 116.20 88 ARG A N 1
ATOM 623 C CA . ARG A 1 87 ? 45.656 32.724 -17.801 1.00 118.83 88 ARG A CA 1
ATOM 624 C C . ARG A 1 87 ? 46.756 33.691 -18.244 1.00 120.64 88 ARG A C 1
ATOM 625 O O . ARG A 1 87 ? 47.878 33.256 -18.326 1.00 127.85 88 ARG A O 1
ATOM 633 N N . LYS A 1 88 ? 46.452 34.956 -18.513 1.00 120.23 89 LYS A N 1
ATOM 634 C CA . LYS A 1 88 ? 47.463 35.984 -18.876 1.00 123.65 89 LYS A CA 1
ATOM 635 C C . LYS A 1 88 ? 48.130 36.524 -17.609 1.00 124.03 89 LYS A C 1
ATOM 636 O O . LYS A 1 88 ? 48.989 37.410 -17.740 1.00 125.86 89 LYS A O 1
ATOM 642 N N . GLY A 1 89 ? 47.735 36.020 -16.434 1.00 123.79 90 GLY A N 1
ATOM 643 C CA . GLY A 1 89 ? 48.320 36.366 -15.121 1.00 125.22 90 GLY A CA 1
ATOM 644 C C . GLY A 1 89 ? 47.563 37.481 -14.415 1.00 122.97 90 GLY A C 1
ATOM 645 O O . GLY A 1 89 ? 48.001 37.866 -13.309 1.00 124.00 90 GLY A O 1
ATOM 646 N N . LEU A 1 90 ? 46.444 37.944 -14.992 1.00 120.53 91 LEU A N 1
ATOM 647 C CA . LEU A 1 90 ? 45.667 39.123 -14.512 1.00 118.48 91 LEU A CA 1
ATOM 648 C C . LEU A 1 90 ? 44.744 38.741 -13.344 1.00 113.22 91 LEU A C 1
ATOM 649 O O . LEU A 1 90 ? 44.236 37.591 -13.300 1.00 110.59 91 LEU A O 1
ATOM 654 N N . ASP A 1 91 ? 44.513 39.688 -12.434 1.00 112.28 92 ASP A N 1
ATOM 655 C CA . ASP A 1 91 ? 43.424 39.597 -11.420 1.00 107.82 92 ASP A CA 1
ATOM 656 C C . ASP A 1 91 ? 42.106 40.020 -12.073 1.00 101.28 92 ASP A C 1
ATOM 657 O O . ASP A 1 91 ? 41.903 41.247 -12.259 1.00 97.02 92 ASP A O 1
ATOM 662 N N . VAL A 1 92 ? 41.277 39.027 -12.424 1.00 99.16 93 VAL A N 1
ATOM 663 C CA . VAL A 1 92 ? 39.977 39.189 -13.148 1.00 98.87 93 VAL A CA 1
ATOM 664 C C . VAL A 1 92 ? 38.845 39.223 -12.115 1.00 94.61 93 VAL A C 1
ATOM 665 O O . VAL A 1 92 ? 38.791 38.301 -11.269 1.00 92.17 93 VAL A O 1
ATOM 669 N N . VAL A 1 93 ? 37.966 40.227 -12.210 1.00 92.75 94 VAL A N 1
ATOM 670 C CA . VAL A 1 93 ? 36.684 40.285 -11.445 1.00 89.45 94 VAL A CA 1
ATOM 671 C C . VAL A 1 93 ? 35.509 40.110 -12.407 1.00 85.92 94 VAL A C 1
ATOM 672 O O . VAL A 1 93 ? 35.364 40.933 -13.313 1.00 86.27 94 VAL A O 1
ATOM 676 N N . GLY A 1 94 ? 34.727 39.045 -12.218 1.00 83.91 95 GLY A N 1
ATOM 677 C CA . GLY A 1 94 ? 33.411 38.854 -12.856 1.00 82.33 95 GLY A CA 1
ATOM 678 C C . GLY A 1 94 ? 32.315 39.470 -12.009 1.00 80.14 95 GLY A C 1
ATOM 679 O O . GLY A 1 94 ? 32.430 39.389 -10.794 1.00 81.39 95 GLY A O 1
ATOM 680 N N . VAL A 1 95 ? 31.301 40.079 -12.623 1.00 79.85 96 VAL A N 1
ATOM 681 C CA . VAL A 1 95 ? 30.170 40.751 -11.921 1.00 75.89 96 VAL A CA 1
ATOM 682 C C . VAL A 1 95 ? 28.867 40.235 -12.511 1.00 74.14 96 VAL A C 1
ATOM 683 O O . VAL A 1 95 ? 28.719 40.314 -13.719 1.00 74.84 96 VAL A O 1
ATOM 687 N N . PHE A 1 96 ? 27.992 39.671 -11.683 1.00 73.28 97 PHE A N 1
ATOM 688 C CA . PHE A 1 96 ? 26.643 39.192 -12.069 1.00 72.78 97 PHE A CA 1
ATOM 689 C C . PHE A 1 96 ? 25.601 39.846 -11.159 1.00 72.48 97 PHE A C 1
ATOM 690 O O . PHE A 1 96 ? 25.862 40.050 -9.954 1.00 70.03 97 PHE A O 1
ATOM 698 N N . TYR A 1 97 ? 24.437 40.183 -11.713 1.00 71.62 98 TYR A N 1
ATOM 699 C CA . TYR A 1 97 ? 23.372 40.832 -10.915 1.00 70.60 98 TYR A CA 1
ATOM 700 C C . TYR A 1 97 ? 22.923 39.818 -9.861 1.00 68.73 98 TYR A C 1
ATOM 701 O O . TYR A 1 97 ? 23.010 38.586 -10.069 1.00 64.75 98 TYR A O 1
ATOM 710 N N . GLY A 1 98 ? 22.478 40.354 -8.736 1.00 69.33 99 GLY A N 1
ATOM 711 C CA . GLY A 1 98 ? 22.005 39.559 -7.590 1.00 71.87 99 GLY A CA 1
ATOM 712 C C . GLY A 1 98 ? 23.178 38.942 -6.859 1.00 70.02 99 GLY A C 1
ATOM 713 O O . GLY A 1 98 ? 24.140 39.679 -6.572 1.00 69.88 99 GLY A O 1
ATOM 714 N N . HIS A 1 99 ? 23.070 37.651 -6.579 1.00 69.02 100 HIS A N 1
ATOM 715 C CA . HIS A 1 99 ? 24.137 36.774 -6.043 1.00 71.34 100 HIS A CA 1
ATOM 716 C C . HIS A 1 99 ? 24.761 36.069 -7.242 1.00 72.32 100 HIS A C 1
ATOM 717 O O . HIS A 1 99 ? 24.061 35.415 -8.013 1.00 72.43 100 HIS A O 1
ATOM 724 N N . PRO A 1 100 ? 26.087 36.199 -7.454 1.00 74.11 101 PRO A N 1
ATOM 725 C CA . PRO A 1 100 ? 26.718 35.683 -8.666 1.00 72.92 101 PRO A CA 1
ATOM 726 C C . PRO A 1 100 ? 26.684 34.157 -8.805 1.00 72.00 101 PRO A C 1
ATOM 727 O O . PRO A 1 100 ? 26.987 33.718 -9.857 1.00 75.19 101 PRO A O 1
ATOM 731 N N . GLY A 1 101 ? 26.259 33.417 -7.784 1.00 70.89 102 GLY A N 1
ATOM 732 C CA . GLY A 1 101 ? 26.209 31.937 -7.747 1.00 71.70 102 GLY A CA 1
ATOM 733 C C . GLY A 1 101 ? 24.799 31.375 -7.634 1.00 73.08 102 GLY A C 1
ATOM 734 O O . GLY A 1 101 ? 24.656 30.142 -7.549 1.00 73.09 102 GLY A O 1
ATOM 735 N N . VAL A 1 102 ? 23.771 32.224 -7.658 1.00 73.19 103 VAL A N 1
ATOM 736 C CA . VAL A 1 102 ? 22.356 31.782 -7.476 1.00 75.87 103 VAL A CA 1
ATOM 737 C C . VAL A 1 102 ? 21.671 31.824 -8.855 1.00 77.00 103 VAL A C 1
ATOM 738 O O . VAL A 1 102 ? 21.511 32.921 -9.439 1.00 74.01 103 VAL A O 1
ATOM 742 N N . PHE A 1 103 ? 21.334 30.652 -9.391 1.00 77.97 104 PHE A N 1
ATOM 743 C CA . PHE A 1 103 ? 20.844 30.497 -10.781 1.00 79.09 104 PHE A CA 1
ATOM 744 C C . PHE A 1 103 ? 21.812 31.229 -11.726 1.00 76.76 104 PHE A C 1
ATOM 745 O O . PHE A 1 103 ? 21.414 32.161 -12.441 1.00 74.89 104 PHE A O 1
ATOM 753 N N . VAL A 1 104 ? 23.073 30.819 -11.707 1.00 75.14 105 VAL A N 1
ATOM 754 C CA . VAL A 1 104 ? 24.129 31.357 -12.600 1.00 76.63 105 VAL A CA 1
ATOM 755 C C . VAL A 1 104 ? 25.114 30.238 -12.920 1.00 81.07 105 VAL A C 1
ATOM 756 O O . VAL A 1 104 ? 25.865 29.829 -12.038 1.00 84.24 105 VAL A O 1
ATOM 760 N N . ASN A 1 105 ? 25.103 29.796 -14.166 1.00 82.69 106 ASN A N 1
ATOM 761 C CA . ASN A 1 105 ? 26.030 28.789 -14.711 1.00 85.23 106 ASN A CA 1
ATOM 762 C C . ASN A 1 105 ? 27.432 29.391 -14.866 1.00 84.30 106 ASN A C 1
ATOM 763 O O . ASN A 1 105 ? 28.401 28.834 -14.360 1.00 87.23 106 ASN A O 1
ATOM 768 N N . PRO A 1 106 ? 27.629 30.497 -15.615 1.00 82.10 107 PRO A N 1
ATOM 769 C CA . PRO A 1 106 ? 28.967 30.889 -16.048 1.00 82.07 107 PRO A CA 1
ATOM 770 C C . PRO A 1 106 ? 29.955 31.237 -14.932 1.00 80.83 107 PRO A C 1
ATOM 771 O O . PRO A 1 106 ? 31.125 31.187 -15.197 1.00 85.80 107 PRO A O 1
ATOM 775 N N . SER A 1 107 ? 29.471 31.624 -13.755 1.00 78.38 108 SER A N 1
ATOM 776 C CA . SER A 1 107 ? 30.294 31.970 -12.561 1.00 77.59 108 SER A CA 1
ATOM 777 C C . SER A 1 107 ? 30.890 30.700 -11.960 1.00 79.22 108 SER A C 1
ATOM 778 O O . SER A 1 107 ? 32.119 30.631 -11.860 1.00 82.96 108 SER A O 1
ATOM 781 N N . HIS A 1 108 ? 30.042 29.754 -11.548 1.00 79.87 109 HIS A N 1
ATOM 782 C CA . HIS A 1 108 ? 30.472 28.391 -11.125 1.00 84.53 109 HIS A CA 1
ATOM 783 C C . HIS A 1 108 ? 31.403 27.825 -12.210 1.00 86.68 109 HIS A C 1
ATOM 784 O O . HIS A 1 108 ? 32.497 27.369 -11.857 1.00 88.88 109 HIS A O 1
ATOM 791 N N . ARG A 1 109 ? 31.022 27.930 -13.488 1.00 85.51 110 ARG A N 1
ATOM 792 C CA . ARG A 1 109 ? 31.824 27.367 -14.599 1.00 90.23 110 ARG A CA 1
ATOM 793 C C . ARG A 1 109 ? 33.233 27.974 -14.580 1.00 89.97 110 ARG A C 1
ATOM 794 O O . ARG A 1 109 ? 34.205 27.196 -14.495 1.00 92.87 110 ARG A O 1
ATOM 802 N N . ALA A 1 110 ? 33.349 29.298 -14.610 1.00 86.87 111 ALA A N 1
ATOM 803 C CA . ALA A 1 110 ? 34.646 29.999 -14.739 1.00 89.04 111 ALA A CA 1
ATOM 804 C C . ALA A 1 110 ? 35.512 29.728 -13.512 1.00 91.63 111 ALA A C 1
ATOM 805 O O . ALA A 1 110 ? 36.723 29.596 -13.686 1.00 94.86 111 ALA A O 1
ATOM 807 N N . LEU A 1 111 ? 34.919 29.653 -12.314 1.00 90.34 112 LEU A N 1
ATOM 808 C CA . LEU A 1 111 ? 35.696 29.403 -11.071 1.00 89.46 112 LEU A CA 1
ATOM 809 C C . LEU A 1 111 ? 36.254 27.967 -11.059 1.00 92.44 112 LEU A C 1
ATOM 810 O O . LEU A 1 111 ? 37.412 27.819 -10.627 1.00 93.93 112 LEU A O 1
ATOM 815 N N . ALA A 1 112 ? 35.482 26.961 -11.500 1.00 92.20 113 ALA A N 1
ATOM 816 C CA . ALA A 1 112 ? 35.854 25.526 -11.423 1.00 95.61 113 ALA A CA 1
ATOM 817 C C . ALA A 1 112 ? 37.048 25.283 -12.362 1.00 101.50 113 ALA A C 1
ATOM 818 O O . ALA A 1 112 ? 38.044 24.659 -11.931 1.00 105.48 113 ALA A O 1
ATOM 820 N N . ILE A 1 113 ? 36.961 25.825 -13.579 1.00 103.09 114 ILE A N 1
ATOM 821 C CA . ILE A 1 113 ? 38.064 25.903 -14.579 1.00 106.45 114 ILE A CA 1
ATOM 822 C C . ILE A 1 113 ? 39.276 26.613 -13.954 1.00 110.34 114 ILE A C 1
ATOM 823 O O . ILE A 1 113 ? 40.365 26.018 -13.965 1.00 116.60 114 ILE A O 1
ATOM 828 N N . ALA A 1 114 ? 39.119 27.827 -13.423 1.00 109.19 115 ALA A N 1
ATOM 829 C CA . ALA A 1 114 ? 40.235 28.593 -12.817 1.00 112.29 115 ALA A CA 1
ATOM 830 C C . ALA A 1 114 ? 40.888 27.762 -11.700 1.00 115.67 115 ALA A C 1
ATOM 831 O O . ALA A 1 114 ? 42.139 27.695 -11.653 1.00 118.03 115 ALA A O 1
ATOM 833 N N . LYS A 1 115 ? 40.067 27.132 -10.854 1.00 115.58 116 LYS A N 1
ATOM 834 C CA . LYS A 1 115 ? 40.504 26.304 -9.695 1.00 118.04 116 LYS A CA 1
ATOM 835 C C . LYS A 1 115 ? 41.251 25.057 -10.206 1.00 122.54 116 LYS A C 1
ATOM 836 O O . LYS A 1 115 ? 42.364 24.791 -9.710 1.00 126.11 116 LYS A O 1
ATOM 842 N N . SER A 1 116 ? 40.691 24.338 -11.184 1.00 120.92 117 SER A N 1
ATOM 843 C CA . SER A 1 116 ? 41.255 23.084 -11.760 1.00 122.44 117 SER A CA 1
ATOM 844 C C . SER A 1 116 ? 42.592 23.318 -12.488 1.00 122.58 117 SER A C 1
ATOM 845 O O . SER A 1 116 ? 43.252 22.312 -12.789 1.00 125.92 117 SER A O 1
ATOM 848 N N . GLU A 1 117 ? 42.972 24.571 -12.766 1.00 118.89 118 GLU A N 1
ATOM 849 C CA . GLU A 1 117 ? 44.266 24.958 -13.396 1.00 120.42 118 GLU A CA 1
ATOM 850 C C . GLU A 1 117 ? 45.168 25.663 -12.368 1.00 121.70 118 GLU A C 1
ATOM 851 O O . GLU A 1 117 ? 46.192 26.243 -12.780 1.00 123.66 118 GLU A O 1
ATOM 857 N N . GLY A 1 118 ? 44.801 25.638 -11.083 1.00 121.75 119 GLY A N 1
ATOM 858 C CA . GLY A 1 118 ? 45.614 26.172 -9.970 1.00 125.17 119 GLY A CA 1
ATOM 859 C C . GLY A 1 118 ? 45.724 27.696 -9.946 1.00 124.76 119 GLY A C 1
ATOM 860 O O . GLY A 1 118 ? 46.847 28.203 -9.752 1.00 127.62 119 GLY A O 1
ATOM 861 N N . TYR A 1 119 ? 44.617 28.426 -10.110 1.00 121.52 120 TYR A N 1
ATOM 862 C CA . TYR A 1 119 ? 44.562 29.898 -9.896 1.00 118.35 120 TYR A CA 1
ATOM 863 C C . TYR A 1 119 ? 43.649 30.157 -8.695 1.00 114.65 120 TYR A C 1
ATOM 864 O O . TYR A 1 119 ? 42.661 29.401 -8.542 1.00 111.44 120 TYR A O 1
ATOM 873 N N . ARG A 1 120 ? 43.981 31.156 -7.863 1.00 115.97 121 ARG A N 1
ATOM 874 C CA . ARG A 1 120 ? 43.068 31.719 -6.827 1.00 115.31 121 ARG A CA 1
ATOM 875 C C . ARG A 1 120 ? 41.707 31.963 -7.493 1.00 110.87 121 ARG A C 1
ATOM 876 O O . ARG A 1 120 ? 41.679 32.667 -8.520 1.00 108.90 121 ARG A O 1
ATOM 884 N N . ALA A 1 121 ? 40.634 31.406 -6.926 1.00 107.46 122 ALA A N 1
ATOM 885 C CA . ALA A 1 121 ? 39.272 31.379 -7.505 1.00 103.21 122 ALA A CA 1
ATOM 886 C C . ALA A 1 121 ? 38.245 31.561 -6.384 1.00 100.70 122 ALA A C 1
ATOM 887 O O . ALA A 1 121 ? 38.043 30.605 -5.613 1.00 101.61 122 ALA A O 1
ATOM 889 N N . ARG A 1 122 ? 37.598 32.728 -6.307 1.00 97.15 123 ARG A N 1
ATOM 890 C CA . ARG A 1 122 ? 36.683 33.060 -5.184 1.00 92.40 123 ARG A CA 1
ATOM 891 C C . ARG A 1 122 ? 35.357 33.644 -5.681 1.00 88.18 123 ARG A C 1
ATOM 892 O O . ARG A 1 122 ? 35.371 34.520 -6.553 1.00 87.32 123 ARG A O 1
ATOM 900 N N . MET A 1 123 ? 34.257 33.206 -5.077 1.00 85.69 124 MET A N 1
ATOM 901 C CA . MET A 1 123 ? 32.934 33.859 -5.200 1.00 83.56 124 MET A CA 1
ATOM 902 C C . MET A 1 123 ? 32.610 34.659 -3.942 1.00 79.38 124 MET A C 1
ATOM 903 O O . MET A 1 123 ? 32.566 34.053 -2.894 1.00 77.50 124 MET A O 1
ATOM 908 N N . LEU A 1 124 ? 32.316 35.954 -4.067 1.00 77.37 125 LEU A N 1
ATOM 909 C CA . LEU A 1 124 ? 31.709 36.741 -2.960 1.00 75.91 125 LEU A CA 1
ATOM 910 C C . LEU A 1 124 ? 30.190 36.667 -3.094 1.00 73.25 125 LEU A C 1
ATOM 911 O O . LEU A 1 124 ? 29.641 36.851 -4.172 1.00 73.57 125 LEU A O 1
ATOM 916 N N . PRO A 1 125 ? 29.461 36.397 -1.994 1.00 69.45 126 PRO A N 1
ATOM 917 C CA . PRO A 1 125 ? 28.012 36.306 -2.061 1.00 67.67 126 PRO A CA 1
ATOM 918 C C . PRO A 1 125 ? 27.428 37.714 -2.260 1.00 67.05 126 PRO A C 1
ATOM 919 O O . PRO A 1 125 ? 28.118 38.696 -1.954 1.00 67.80 126 PRO A O 1
ATOM 923 N N . GLY A 1 126 ? 26.187 37.759 -2.748 1.00 63.65 127 GLY A N 1
ATOM 924 C CA . GLY A 1 126 ? 25.387 38.978 -2.900 1.00 63.42 127 GLY A CA 1
ATOM 925 C C . GLY A 1 126 ? 23.913 38.734 -2.586 1.00 64.08 127 GLY A C 1
ATOM 926 O O . GLY A 1 126 ? 23.521 37.589 -2.260 1.00 64.35 127 GLY A O 1
ATOM 927 N N . VAL A 1 127 ? 23.124 39.796 -2.672 1.00 63.96 128 VAL A N 1
ATOM 928 C CA . VAL A 1 127 ? 21.674 39.787 -2.366 1.00 64.31 128 VAL A CA 1
ATOM 929 C C . VAL A 1 127 ? 20.950 39.170 -3.552 1.00 65.11 128 VAL A C 1
ATOM 930 O O . VAL A 1 127 ? 20.981 39.764 -4.628 1.00 64.16 128 VAL A O 1
ATOM 934 N N . SER A 1 128 ? 20.323 38.023 -3.364 1.00 67.45 129 SER A N 1
ATOM 935 C CA . SER A 1 128 ? 19.611 37.321 -4.455 1.00 70.18 129 SER A CA 1
ATOM 936 C C . SER A 1 128 ? 18.189 37.871 -4.587 1.00 71.07 129 SER A C 1
ATOM 937 O O . SER A 1 128 ? 17.769 38.678 -3.748 1.00 73.55 129 SER A O 1
ATOM 940 N N . ALA A 1 129 ? 17.493 37.453 -5.635 1.00 72.45 130 ALA A N 1
ATOM 941 C CA . ALA A 1 129 ? 16.057 37.715 -5.851 1.00 74.94 130 ALA A CA 1
ATOM 942 C C . ALA A 1 129 ? 15.250 37.057 -4.731 1.00 74.72 130 ALA A C 1
ATOM 943 O O . ALA A 1 129 ? 14.248 37.634 -4.347 1.00 76.42 130 ALA A O 1
ATOM 945 N N . GLU A 1 130 ? 15.689 35.908 -4.222 1.00 75.16 131 GLU A N 1
ATOM 946 C CA . GLU A 1 130 ? 15.017 35.194 -3.103 1.00 76.29 131 GLU A CA 1
ATOM 947 C C . GLU A 1 130 ? 15.216 36.017 -1.829 1.00 73.84 131 GLU A C 1
ATOM 948 O O . GLU A 1 130 ? 14.282 36.093 -1.031 1.00 74.94 131 GLU A O 1
ATOM 954 N N . ASP A 1 131 ? 16.399 36.603 -1.646 1.00 71.78 132 ASP A N 1
ATOM 955 C CA . ASP A 1 131 ? 16.679 37.519 -0.514 1.00 70.40 132 ASP A CA 1
ATOM 956 C C . ASP A 1 131 ? 15.658 38.662 -0.564 1.00 71.46 132 ASP A C 1
ATOM 957 O O . ASP A 1 131 ? 15.097 38.999 0.483 1.00 70.84 132 ASP A O 1
ATOM 962 N N . CYS A 1 132 ? 15.444 39.244 -1.742 1.00 71.55 133 CYS A N 1
ATOM 963 C CA . CYS A 1 132 ? 14.486 40.359 -1.952 1.00 73.20 133 CYS A CA 1
ATOM 964 C C . CYS A 1 132 ? 13.050 39.883 -1.657 1.00 74.10 133 CYS A C 1
ATOM 965 O O . CYS A 1 132 ? 12.296 40.606 -0.966 1.00 73.11 133 CYS A O 1
ATOM 968 N N . LEU A 1 133 ? 12.699 38.699 -2.160 1.00 73.74 134 LEU A N 1
ATOM 969 C CA . LEU A 1 133 ? 11.365 38.068 -2.018 1.00 75.80 134 LEU A CA 1
ATOM 970 C C . LEU A 1 133 ? 10.990 38.036 -0.530 1.00 77.23 134 LEU A C 1
ATOM 971 O O . LEU A 1 133 ? 9.895 38.576 -0.167 1.00 76.30 134 LEU A O 1
ATOM 976 N N . PHE A 1 134 ? 11.895 37.507 0.304 1.00 75.57 135 PHE A N 1
ATOM 977 C CA . PHE A 1 134 ? 11.705 37.379 1.768 1.00 75.18 135 PHE A CA 1
ATOM 978 C C . PHE A 1 134 ? 11.460 38.762 2.373 1.00 76.51 135 PHE A C 1
ATOM 979 O O . PHE A 1 134 ? 10.503 38.904 3.148 1.00 79.28 135 PHE A O 1
ATOM 987 N N . ALA A 1 135 ? 12.289 39.755 2.033 1.00 75.33 136 ALA A N 1
ATOM 988 C CA . ALA A 1 135 ? 12.150 41.145 2.535 1.00 74.93 136 ALA A CA 1
ATOM 989 C C . ALA A 1 135 ? 10.799 41.729 2.111 1.00 76.33 136 ALA A C 1
ATOM 990 O O . ALA A 1 135 ? 10.096 42.242 2.962 1.00 80.80 136 ALA A O 1
ATOM 992 N N . ASP A 1 136 ? 10.436 41.616 0.836 1.00 79.41 137 ASP A N 1
ATOM 993 C CA . ASP A 1 136 ? 9.310 42.363 0.205 1.00 80.25 137 ASP A CA 1
ATOM 994 C C . ASP A 1 136 ? 7.957 41.740 0.550 1.00 81.63 137 ASP A C 1
ATOM 995 O O . ASP A 1 136 ? 7.000 42.532 0.689 1.00 85.59 137 ASP A O 1
ATOM 1000 N N . LEU A 1 137 ? 7.871 40.403 0.570 1.00 81.25 138 LEU A N 1
ATOM 1001 C CA . LEU A 1 137 ? 6.660 39.604 0.931 1.00 84.80 138 LEU A CA 1
ATOM 1002 C C . LEU A 1 137 ? 6.597 39.346 2.451 1.00 86.54 138 LEU A C 1
ATOM 1003 O O . LEU A 1 137 ? 5.699 38.589 2.885 1.00 87.32 138 LEU A O 1
ATOM 1008 N N . CYS A 1 138 ? 7.561 39.856 3.222 1.00 84.68 139 CYS A N 1
ATOM 1009 C CA . CYS A 1 138 ? 7.647 39.702 4.694 1.00 85.36 139 CYS A CA 1
ATOM 1010 C C . CYS A 1 138 ? 7.489 38.230 5.103 1.00 86.68 139 CYS A C 1
ATOM 1011 O O . CYS A 1 138 ? 6.547 37.926 5.843 1.00 88.80 139 CYS A O 1
ATOM 1014 N N . ILE A 1 139 ? 8.356 37.334 4.623 1.00 85.45 140 ILE A N 1
ATOM 1015 C CA . ILE A 1 139 ? 8.432 35.921 5.102 1.00 85.47 140 ILE A CA 1
ATOM 1016 C C . ILE A 1 139 ? 9.870 35.610 5.541 1.00 82.02 140 ILE A C 1
ATOM 1017 O O . ILE A 1 139 ? 10.782 36.365 5.218 1.00 78.59 140 ILE A O 1
ATOM 1022 N N . ASP A 1 140 ? 10.006 34.516 6.282 1.00 83.02 141 ASP A N 1
ATOM 1023 C CA . ASP A 1 140 ? 11.253 33.973 6.855 1.00 82.93 141 ASP A CA 1
ATOM 1024 C C . ASP A 1 140 ? 11.359 32.518 6.427 1.00 84.75 141 ASP A C 1
ATOM 1025 O O . ASP A 1 140 ? 10.507 31.712 6.779 1.00 88.01 141 ASP A O 1
ATOM 1030 N N . PRO A 1 141 ? 12.404 32.123 5.673 1.00 84.85 142 PRO A N 1
ATOM 1031 C CA . PRO A 1 141 ? 12.531 30.742 5.221 1.00 87.83 142 PRO A CA 1
ATOM 1032 C C . PRO A 1 141 ? 12.377 29.756 6.389 1.00 89.20 142 PRO A C 1
ATOM 1033 O O . PRO A 1 141 ? 11.711 28.772 6.196 1.00 93.61 142 PRO A O 1
ATOM 1037 N N . SER A 1 142 ? 12.932 30.079 7.563 1.00 88.69 143 SER A N 1
ATOM 1038 C CA . SER A 1 142 ? 12.961 29.215 8.776 1.00 89.78 143 SER A CA 1
ATOM 1039 C C . SER A 1 142 ? 11.548 28.737 9.121 1.00 91.22 143 SER A C 1
ATOM 1040 O O . SER A 1 142 ? 11.404 27.538 9.467 1.00 91.84 143 SER A O 1
ATOM 1043 N N . ASN A 1 143 ? 10.567 29.636 8.973 1.00 90.92 144 ASN A N 1
ATOM 1044 C CA . ASN A 1 143 ? 9.143 29.444 9.365 1.00 94.69 144 ASN A CA 1
ATOM 1045 C C . ASN A 1 143 ? 8.205 29.579 8.155 1.00 95.93 144 ASN A C 1
ATOM 1046 O O . ASN A 1 143 ? 7.855 30.699 7.747 1.00 94.07 144 ASN A O 1
ATOM 1051 N N . PRO A 1 144 ? 7.693 28.468 7.570 1.00 96.77 145 PRO A N 1
ATOM 1052 C CA . PRO A 1 144 ? 7.905 27.099 8.040 1.00 99.33 145 PRO A CA 1
ATOM 1053 C C . PRO A 1 144 ? 8.809 26.205 7.175 1.00 98.90 145 PRO A C 1
ATOM 1054 O O . PRO A 1 144 ? 8.424 25.062 6.917 1.00 101.42 145 PRO A O 1
ATOM 1058 N N . GLY A 1 145 ? 9.988 26.710 6.791 1.00 94.86 146 GLY A N 1
ATOM 1059 C CA . GLY A 1 145 ? 10.948 26.016 5.903 1.00 95.13 146 GLY A CA 1
ATOM 1060 C C . GLY A 1 145 ? 10.824 26.522 4.474 1.00 94.98 146 GLY A C 1
ATOM 1061 O O . GLY A 1 145 ? 9.806 27.155 4.165 1.00 97.54 146 GLY A O 1
ATOM 1062 N N . CYS A 1 146 ? 11.812 26.272 3.616 1.00 94.97 147 CYS A N 1
ATOM 1063 C CA . CYS A 1 146 ? 11.816 26.790 2.219 1.00 94.31 147 CYS A CA 1
ATOM 1064 C C . CYS A 1 146 ? 12.349 25.761 1.218 1.00 94.69 147 CYS A C 1
ATOM 1065 O O . CYS A 1 146 ? 13.457 25.247 1.415 1.00 94.36 147 CYS A O 1
ATOM 1068 N N . LEU A 1 147 ? 11.539 25.472 0.197 1.00 99.39 148 LEU A N 1
ATOM 1069 C CA . LEU A 1 147 ? 11.911 24.706 -1.023 1.00 100.20 148 LEU A CA 1
ATOM 1070 C C . LEU A 1 147 ? 12.104 25.723 -2.145 1.00 97.79 148 LEU A C 1
ATOM 1071 O O . LEU A 1 147 ? 11.151 26.507 -2.376 1.00 95.68 148 LEU A O 1
ATOM 1076 N N . THR A 1 148 ? 13.289 25.735 -2.767 1.00 96.82 149 THR A N 1
ATOM 1077 C CA . THR A 1 148 ? 13.634 26.647 -3.888 1.00 98.28 149 THR A CA 1
ATOM 1078 C C . THR A 1 148 ? 14.045 25.830 -5.119 1.00 100.80 149 THR A C 1
ATOM 1079 O O . THR A 1 148 ? 14.987 25.009 -5.004 1.00 103.11 149 THR A O 1
ATOM 1083 N N . TYR A 1 149 ? 13.375 26.054 -6.252 1.00 100.62 150 TYR A N 1
ATOM 1084 C CA . TYR A 1 149 ? 13.597 25.312 -7.525 1.00 101.87 150 TYR A CA 1
ATOM 1085 C C . TYR A 1 149 ? 13.583 26.269 -8.723 1.00 97.92 150 TYR A C 1
ATOM 1086 O O . TYR A 1 149 ? 12.859 27.288 -8.686 1.00 94.73 150 TYR A O 1
ATOM 1095 N N . GLU A 1 150 ? 14.342 25.918 -9.766 1.00 96.91 151 GLU A N 1
ATOM 1096 C CA . GLU A 1 150 ? 14.161 26.444 -11.149 1.00 96.38 151 GLU A CA 1
ATOM 1097 C C . GLU A 1 150 ? 12.896 25.800 -11.744 1.00 97.84 151 GLU A C 1
ATOM 1098 O O . GLU A 1 150 ? 12.802 24.566 -11.707 1.00 100.78 151 GLU A O 1
ATOM 1104 N N . ALA A 1 151 ? 11.956 26.609 -12.243 1.00 96.76 152 ALA A N 1
ATOM 1105 C CA . ALA A 1 151 ? 10.586 26.201 -12.655 1.00 100.79 152 ALA A CA 1
ATOM 1106 C C . ALA A 1 151 ? 10.598 24.944 -13.544 1.00 104.25 152 ALA A C 1
ATOM 1107 O O . ALA A 1 151 ? 9.712 24.085 -13.373 1.00 107.60 152 ALA A O 1
ATOM 1109 N N . SER A 1 152 ? 11.533 24.853 -14.489 1.00 103.03 153 SER A N 1
ATOM 1110 C CA . SER A 1 152 ? 11.586 23.772 -15.504 1.00 106.05 153 SER A CA 1
ATOM 1111 C C . SER A 1 152 ? 1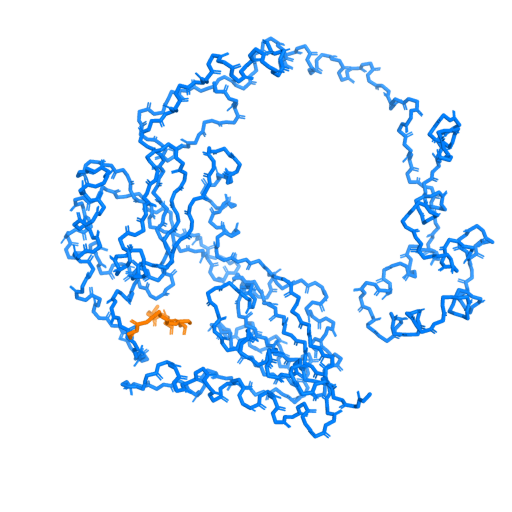2.169 22.501 -14.879 1.00 107.76 153 SER A C 1
ATOM 1112 O O . SER A 1 152 ? 11.645 21.408 -15.160 1.00 111.77 153 SER A O 1
ATOM 1115 N N . ASP A 1 153 ? 13.227 22.635 -14.082 1.00 105.92 154 ASP A N 1
ATOM 1116 C CA . ASP A 1 153 ? 13.853 21.504 -13.347 1.00 107.32 154 ASP A CA 1
ATOM 1117 C C . ASP A 1 153 ? 12.797 20.886 -12.427 1.00 108.84 154 ASP A C 1
ATOM 1118 O O . ASP A 1 153 ? 12.705 19.656 -12.373 1.00 110.45 154 ASP A O 1
ATOM 1123 N N . PHE A 1 154 ? 12.013 21.730 -11.759 1.00 108.73 155 PHE A N 1
ATOM 1124 C CA . PHE A 1 154 ? 10.847 21.354 -10.918 1.00 112.85 155 PHE A CA 1
ATOM 1125 C C . PHE A 1 154 ? 9.927 20.416 -11.708 1.00 117.44 155 PHE A C 1
ATOM 1126 O O . PHE A 1 154 ? 9.539 19.352 -11.192 1.00 121.67 155 PHE A O 1
ATOM 1134 N N . LEU A 1 155 ? 9.590 20.800 -12.942 1.00 119.09 156 LEU A N 1
ATOM 1135 C CA . LEU A 1 155 ? 8.670 20.036 -13.827 1.00 121.67 156 LEU A CA 1
ATOM 1136 C C . LEU A 1 155 ? 9.378 18.784 -14.337 1.00 123.90 156 LEU A C 1
ATOM 1137 O O . LEU A 1 155 ? 8.808 17.698 -14.160 1.00 127.58 156 LEU A O 1
ATOM 1142 N N . ILE A 1 156 ? 10.587 18.933 -14.886 1.00 122.79 157 ILE A N 1
ATOM 1143 C CA . ILE A 1 156 ? 11.309 17.859 -15.637 1.00 128.26 157 ILE A CA 1
ATOM 1144 C C . ILE A 1 156 ? 11.706 16.703 -14.699 1.00 132.94 157 ILE A C 1
ATOM 1145 O O . ILE A 1 156 ? 11.561 15.538 -15.140 1.00 136.38 157 ILE A O 1
ATOM 1150 N N . ARG A 1 157 ? 12.215 16.968 -13.483 1.00 132.13 158 ARG A N 1
ATOM 1151 C CA . ARG A 1 157 ? 12.566 15.883 -12.518 1.00 135.95 158 ARG A CA 1
ATOM 1152 C C . ARG A 1 157 ? 11.465 15.726 -11.471 1.00 137.50 158 ARG A C 1
ATOM 1153 O O . ARG A 1 157 ? 11.723 15.027 -10.460 1.00 137.22 158 ARG A O 1
ATOM 1161 N N . ASP A 1 158 ? 10.297 16.341 -11.687 1.00 137.49 159 ASP A N 1
ATOM 1162 C CA . ASP A 1 158 ? 9.086 16.030 -10.886 1.00 141.77 159 ASP A CA 1
ATOM 1163 C C . ASP A 1 158 ? 9.459 16.213 -9.411 1.00 138.38 159 ASP A C 1
ATOM 1164 O O . ASP A 1 158 ? 9.093 15.347 -8.594 1.00 141.78 159 ASP A O 1
ATOM 1169 N N . ARG A 1 159 ? 10.209 17.281 -9.110 1.00 132.74 160 ARG A N 1
ATOM 1170 C CA . ARG A 1 159 ? 10.776 17.576 -7.767 1.00 128.47 160 ARG A CA 1
ATOM 1171 C C . ARG A 1 159 ? 9.631 17.657 -6.766 1.00 128.33 160 ARG A C 1
ATOM 1172 O O . ARG A 1 159 ? 8.594 18.259 -7.061 1.00 125.94 160 ARG A O 1
ATOM 1180 N N . PRO A 1 160 ? 9.794 17.065 -5.560 1.00 128.65 161 PRO A N 1
ATOM 1181 C CA . PRO A 1 160 ? 8.729 17.075 -4.558 1.00 129.26 161 PRO A CA 1
ATOM 1182 C C . PRO A 1 160 ? 8.456 18.487 -4.015 1.00 125.04 161 PRO A C 1
ATOM 1183 O O . PRO A 1 160 ? 9.401 19.241 -3.796 1.00 119.77 161 PRO A O 1
ATOM 1187 N N . VAL A 1 161 ? 7.169 18.822 -3.877 1.00 126.17 162 VAL A N 1
ATOM 1188 C CA . VAL A 1 161 ? 6.671 20.004 -3.115 1.00 124.91 162 VAL A CA 1
ATOM 1189 C C . VAL A 1 161 ? 6.371 19.549 -1.686 1.00 128.26 162 VAL A C 1
ATOM 1190 O O . VAL A 1 161 ? 6.140 18.341 -1.474 1.00 133.10 162 VAL A O 1
ATOM 1194 N N . SER A 1 162 ? 6.359 20.504 -0.759 1.00 125.34 163 SER A N 1
ATOM 1195 C CA . SER A 1 162 ? 5.813 20.375 0.610 1.00 125.15 163 SER A CA 1
ATOM 1196 C C . SER A 1 162 ? 4.734 21.443 0.770 1.00 125.52 163 SER A C 1
ATOM 1197 O O . SER A 1 162 ? 5.067 22.634 0.626 1.00 122.43 163 SER A O 1
ATOM 1200 N N . ILE A 1 163 ? 3.491 21.029 1.034 1.00 131.30 164 ILE A N 1
ATOM 1201 C CA . ILE A 1 163 ? 2.335 21.952 1.249 1.00 133.21 164 ILE A CA 1
ATOM 1202 C C . ILE A 1 163 ? 2.472 22.647 2.618 1.00 131.72 164 ILE A C 1
ATOM 1203 O O . ILE A 1 163 ? 1.692 23.585 2.859 1.00 132.85 164 ILE A O 1
ATOM 1208 N N . HIS A 1 164 ? 3.424 22.227 3.470 1.00 130.01 165 HIS A N 1
ATOM 1209 C CA . HIS A 1 164 ? 3.651 22.756 4.848 1.00 127.59 165 HIS A CA 1
ATOM 1210 C C . HIS A 1 164 ? 4.815 23.750 4.895 1.00 121.94 165 HIS A C 1
ATOM 1211 O O . HIS A 1 164 ? 5.010 24.364 5.965 1.00 119.51 165 HIS A O 1
ATOM 1218 N N . SER A 1 165 ? 5.559 23.899 3.795 1.00 119.41 166 SER A N 1
ATOM 1219 C CA . SER A 1 165 ? 6.720 24.818 3.694 1.00 114.79 166 SER A CA 1
ATOM 1220 C C . SER A 1 165 ? 6.553 25.755 2.489 1.00 112.85 166 SER A C 1
ATOM 1221 O O . SER A 1 165 ? 5.852 25.383 1.518 1.00 116.09 166 SER A O 1
ATOM 1224 N N . HIS A 1 166 ? 7.168 26.942 2.586 1.00 110.06 167 HIS A N 1
ATOM 1225 C CA . HIS A 1 166 ? 7.374 27.932 1.492 1.00 106.00 167 HIS A CA 1
ATOM 1226 C C . HIS A 1 166 ? 7.798 27.211 0.210 1.00 105.18 167 HIS A C 1
ATOM 1227 O O . HIS A 1 166 ? 8.604 26.262 0.311 1.00 105.54 167 HIS A O 1
ATOM 1234 N N . LEU A 1 167 ? 7.307 27.665 -0.945 1.00 103.77 168 LEU A N 1
ATOM 1235 C CA . LEU A 1 167 ? 7.841 27.262 -2.273 1.00 102.42 168 LEU A CA 1
ATOM 1236 C C . LEU A 1 167 ? 8.245 28.513 -3.063 1.00 97.06 168 LEU A C 1
ATOM 1237 O O . LEU A 1 167 ? 7.417 29.425 -3.214 1.00 97.17 168 LEU A O 1
ATOM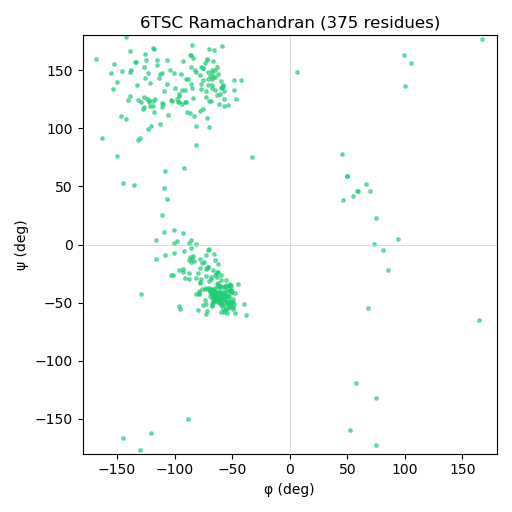 1242 N N . VAL A 1 168 ? 9.488 28.563 -3.530 1.00 92.80 169 VAL A N 1
ATOM 1243 C CA . VAL A 1 168 ? 9.980 29.652 -4.420 1.00 91.00 169 VAL A CA 1
ATOM 1244 C C . VAL A 1 168 ? 10.377 29.021 -5.756 1.00 92.20 169 VAL A C 1
ATOM 1245 O O . VAL A 1 168 ? 11.191 28.072 -5.752 1.00 93.73 169 VAL A O 1
ATOM 1249 N N . LEU A 1 169 ? 9.810 29.540 -6.847 1.00 93.80 170 LEU A N 1
ATOM 1250 C CA . LEU A 1 169 ? 10.063 29.085 -8.243 1.00 93.68 170 LEU A CA 1
ATOM 1251 C C . LEU A 1 169 ? 10.684 30.242 -9.046 1.00 90.74 170 LEU A C 1
ATOM 1252 O O . LEU A 1 169 ? 10.022 31.307 -9.208 1.00 87.07 170 LEU A O 1
ATOM 1257 N N . PHE A 1 170 ? 11.945 30.053 -9.451 1.00 88.93 171 PHE A N 1
ATOM 1258 C CA . PHE A 1 170 ? 12.709 30.948 -10.355 1.00 88.28 171 PHE A CA 1
ATOM 1259 C C . PHE A 1 170 ? 12.406 30.561 -11.814 1.00 89.91 171 PHE A C 1
ATOM 1260 O O . PHE A 1 170 ? 12.064 29.376 -12.082 1.00 90.33 171 PHE A O 1
ATOM 1268 N N . GLN A 1 171 ? 12.518 31.533 -12.728 1.00 88.10 172 GLN A N 1
ATOM 1269 C CA . GLN A 1 171 ? 12.451 31.312 -14.200 1.00 91.12 172 GLN A CA 1
ATOM 1270 C C . GLN A 1 171 ? 11.110 30.665 -14.580 1.00 95.70 172 GLN A C 1
ATOM 1271 O O . GLN A 1 171 ? 11.094 29.710 -15.373 1.00 97.39 172 GLN A O 1
ATOM 1277 N N . VAL A 1 172 ? 10.018 31.198 -14.037 1.00 98.75 173 VAL A N 1
ATOM 1278 C CA . VAL A 1 172 ? 8.627 30.803 -14.391 1.00 101.26 173 VAL A CA 1
ATOM 1279 C C . VAL A 1 172 ? 8.277 31.436 -15.744 1.00 105.25 173 VAL A C 1
ATOM 1280 O O . VAL A 1 172 ? 7.283 30.993 -16.368 1.00 110.40 173 VAL A O 1
ATOM 1284 N N . GLY A 1 173 ? 9.056 32.434 -16.180 1.00 103.65 174 GLY A N 1
ATOM 1285 C CA . GLY A 1 173 ? 8.817 33.190 -17.425 1.00 102.52 174 GLY A CA 1
ATOM 1286 C C . GLY A 1 173 ? 9.423 32.525 -18.653 1.00 103.52 174 GLY A C 1
ATOM 1287 O O . GLY A 1 173 ? 9.206 33.061 -19.757 1.00 103.07 174 GLY A O 1
ATOM 1288 N N . CYS A 1 174 ? 10.138 31.401 -18.495 1.00 102.95 175 CYS A N 1
ATOM 1289 C CA . CYS A 1 174 ? 10.782 30.675 -19.623 1.00 103.05 175 CYS A CA 1
ATOM 1290 C C . CYS A 1 174 ? 10.764 29.163 -19.440 1.00 102.20 175 CYS A C 1
ATOM 1291 O O . CYS A 1 174 ? 11.829 28.547 -19.616 1.00 99.75 175 CYS A O 1
ATOM 1294 N N . VAL A 1 175 ? 9.587 28.599 -19.192 1.00 102.59 176 VAL A N 1
ATOM 1295 C CA . VAL A 1 175 ? 9.399 27.129 -19.059 1.00 106.27 176 VAL A CA 1
ATOM 1296 C C . VAL A 1 175 ? 9.801 26.473 -20.395 1.00 108.29 176 VAL A C 1
ATOM 1297 O O . VAL A 1 175 ? 9.249 26.861 -21.466 1.00 106.29 176 VAL A O 1
ATOM 1301 N N . GLY A 1 176 ? 10.792 25.575 -20.333 1.00 108.12 177 GLY A N 1
ATOM 1302 C CA . GLY A 1 176 ? 11.233 24.713 -21.444 1.00 110.54 177 GLY A CA 1
ATOM 1303 C C . GLY A 1 176 ? 12.168 25.406 -22.426 1.00 109.06 177 GLY A C 1
ATOM 1304 O O . GLY A 1 176 ? 12.662 24.706 -23.331 1.00 111.91 177 GLY A O 1
ATOM 1305 N N . ILE A 1 177 ? 12.421 26.708 -22.268 1.00 105.55 178 ILE A N 1
ATOM 1306 C CA . ILE A 1 177 ? 13.159 27.560 -23.251 1.00 102.78 178 ILE A CA 1
ATOM 1307 C C . ILE A 1 177 ? 14.662 27.521 -22.951 1.00 100.95 178 ILE A C 1
ATOM 1308 O O . ILE A 1 177 ? 15.075 28.056 -21.913 1.00 97.49 178 ILE A O 1
ATOM 1313 N N . ALA A 1 178 ? 15.447 26.953 -23.867 1.00 103.87 179 ALA A N 1
ATOM 1314 C CA . ALA A 1 178 ? 16.920 26.799 -23.791 1.00 104.04 179 ALA A CA 1
ATOM 1315 C C . ALA A 1 178 ? 17.637 27.993 -24.439 1.00 100.82 179 ALA A C 1
ATOM 1316 O O . ALA A 1 178 ? 18.874 28.045 -24.358 1.00 101.77 179 ALA A O 1
ATOM 1318 N N . ASP A 1 179 ? 16.908 28.914 -25.070 1.00 99.13 180 ASP A N 1
ATOM 1319 C CA . ASP A 1 179 ? 17.512 29.988 -25.902 1.00 97.94 180 ASP A CA 1
ATOM 1320 C C . ASP A 1 179 ? 17.123 31.360 -25.332 1.00 95.47 180 ASP A C 1
ATOM 1321 O O . ASP A 1 179 ? 16.733 31.451 -24.161 1.00 94.16 180 ASP A O 1
ATOM 1326 N N . PHE A 1 180 ? 17.269 32.393 -26.147 1.00 93.49 181 PHE A N 1
ATOM 1327 C CA . PHE A 1 180 ? 17.246 33.803 -25.731 1.00 91.10 181 PHE A CA 1
ATOM 1328 C C . PHE A 1 180 ? 16.600 34.615 -26.852 1.00 95.36 181 PHE A C 1
ATOM 1329 O O . PHE A 1 180 ? 16.743 34.239 -28.030 1.00 99.10 181 PHE A O 1
ATOM 1337 N N . ASN A 1 181 ? 15.926 35.702 -26.488 1.00 94.91 182 ASN A N 1
ATOM 1338 C CA . ASN A 1 181 ? 15.343 36.647 -27.461 1.00 96.49 182 ASN A CA 1
ATOM 1339 C C . ASN A 1 181 ? 15.235 38.035 -26.804 1.00 97.25 182 ASN A C 1
ATOM 1340 O O . ASN A 1 181 ? 14.796 38.127 -25.633 1.00 97.48 182 ASN A O 1
ATOM 1345 N N . PHE A 1 182 ? 15.650 39.084 -27.519 1.00 98.40 183 PHE A N 1
ATOM 1346 C CA . PHE A 1 182 ? 15.775 40.463 -26.971 1.00 98.58 183 PHE A CA 1
ATOM 1347 C C . PHE A 1 182 ? 14.387 41.084 -26.759 1.00 101.10 183 PHE A C 1
ATOM 1348 O O . PHE A 1 182 ? 14.295 42.042 -25.987 1.00 100.60 183 PHE A O 1
ATOM 1356 N N . THR A 1 183 ? 13.364 40.557 -27.442 1.00 105.17 184 THR A N 1
ATOM 1357 C CA . THR A 1 183 ? 11.933 40.937 -27.303 1.00 106.92 184 THR A CA 1
ATOM 1358 C C . THR A 1 183 ? 11.187 39.820 -26.556 1.00 109.90 184 THR A C 1
ATOM 1359 O O . THR A 1 183 ? 10.058 39.501 -26.980 1.00 112.81 184 THR A O 1
ATOM 1363 N N . GLY A 1 184 ? 11.818 39.220 -25.533 1.00 110.28 185 GLY A N 1
ATOM 1364 C CA . GLY A 1 184 ? 11.281 38.139 -24.669 1.00 110.03 185 GLY A CA 1
ATOM 1365 C C . GLY A 1 184 ? 10.726 36.939 -25.437 1.00 108.48 185 GLY A C 1
ATOM 1366 O O . GLY A 1 184 ? 11.078 36.778 -26.602 1.00 108.38 185 GLY A O 1
ATOM 1367 N N . PHE A 1 185 ? 9.873 36.134 -24.790 1.00 109.63 186 PHE A N 1
ATOM 1368 C CA . PHE A 1 185 ? 9.218 34.912 -25.329 1.00 111.38 186 PHE A CA 1
ATOM 1369 C C . PHE A 1 185 ? 7.749 34.830 -24.901 1.00 112.79 186 PHE A C 1
ATOM 1370 O O . PHE A 1 185 ? 7.344 35.538 -23.974 1.00 111.21 186 PHE A O 1
ATOM 1378 N N . ASP A 1 186 ? 6.977 33.940 -25.533 1.00 117.74 187 ASP A N 1
ATOM 1379 C CA . ASP A 1 186 ? 5.528 33.759 -25.239 1.00 120.52 187 ASP A CA 1
ATOM 1380 C C . ASP A 1 186 ? 5.370 32.935 -23.954 1.00 120.20 187 ASP A C 1
ATOM 1381 O O . ASP A 1 186 ? 4.399 33.193 -23.211 1.00 123.74 187 ASP A O 1
ATOM 1386 N N . ASN A 1 187 ? 6.290 32.002 -23.686 1.00 118.35 188 ASN A N 1
ATOM 1387 C CA . ASN A 1 187 ? 6.236 31.104 -22.499 1.00 115.66 188 ASN A CA 1
ATOM 1388 C C . ASN A 1 187 ? 5.003 30.206 -22.691 1.00 118.19 188 ASN A C 1
ATOM 1389 O O . ASN A 1 187 ? 4.134 30.160 -21.803 1.00 116.30 188 ASN A O 1
ATOM 1394 N N . ASN A 1 188 ? 4.920 29.557 -23.856 1.00 120.14 189 ASN A N 1
ATOM 1395 C CA . ASN A 1 188 ? 3.763 28.727 -24.290 1.00 125.06 189 ASN A CA 1
ATOM 1396 C C . ASN A 1 188 ? 3.573 27.524 -23.360 1.00 126.59 189 ASN A C 1
ATOM 1397 O O . ASN A 1 188 ? 2.424 27.062 -23.248 1.00 129.83 189 ASN A O 1
ATOM 1402 N N . LYS A 1 189 ? 4.643 27.031 -22.726 1.00 124.53 190 LYS A N 1
ATOM 1403 C CA . LYS A 1 189 ? 4.598 25.832 -21.842 1.00 126.16 190 LYS A CA 1
ATOM 1404 C C . LYS A 1 189 ? 4.190 26.232 -20.413 1.00 124.93 190 LYS A C 1
ATOM 1405 O O . LYS A 1 189 ? 4.183 25.343 -19.529 1.00 126.39 190 LYS A O 1
ATOM 1411 N N . PHE A 1 190 ? 3.864 27.509 -20.183 1.00 121.76 191 PHE A N 1
ATOM 1412 C CA . PHE A 1 190 ? 3.473 28.048 -18.853 1.00 119.77 191 PHE A CA 1
ATOM 1413 C C . PHE A 1 190 ? 2.346 27.199 -18.248 1.00 123.20 191 PHE A C 1
ATOM 1414 O O . PHE A 1 190 ? 2.457 26.775 -17.068 1.00 123.22 191 PHE A O 1
ATOM 1422 N N . GLY A 1 191 ? 1.292 26.971 -19.040 1.00 125.35 192 GLY A N 1
ATOM 1423 C CA . GLY A 1 191 ? 0.156 26.097 -18.705 1.00 129.74 192 GLY A CA 1
ATOM 1424 C C . GLY A 1 191 ? 0.609 24.776 -18.106 1.00 131.85 192 GLY A C 1
ATOM 1425 O O . GLY A 1 191 ? -0.114 24.276 -17.233 1.00 135.95 192 GLY A O 1
ATOM 1426 N N . VAL A 1 192 ? 1.755 24.228 -18.536 1.00 130.98 193 VAL A N 1
ATOM 1427 C CA . VAL A 1 192 ? 2.308 22.934 -18.020 1.00 133.73 193 VAL A CA 1
ATOM 1428 C C . VAL A 1 192 ? 2.623 23.089 -16.528 1.00 133.09 193 VAL A C 1
ATOM 1429 O O . VAL A 1 192 ? 2.244 22.186 -15.745 1.00 135.98 193 VAL A O 1
ATOM 1433 N N . LEU A 1 193 ? 3.308 24.175 -16.157 1.00 129.38 194 LEU A N 1
ATOM 1434 C CA . LEU A 1 193 ? 3.591 24.506 -14.738 1.00 128.29 194 LEU A CA 1
ATOM 1435 C C . LEU A 1 193 ? 2.254 24.648 -14.001 1.00 131.40 194 LEU A C 1
ATOM 1436 O O . LEU A 1 193 ? 2.067 23.957 -12.969 1.00 134.29 194 LEU A O 1
ATOM 1441 N N . VAL A 1 194 ? 1.339 25.458 -14.543 1.00 131.63 195 VAL A N 1
ATOM 1442 C CA . VAL A 1 194 ? 0.014 25.747 -13.915 1.00 133.89 195 VAL A CA 1
ATOM 1443 C C . VAL A 1 194 ? -0.706 24.420 -13.625 1.00 137.78 195 VAL A C 1
ATOM 1444 O O . VAL A 1 194 ? -1.379 24.351 -12.579 1.00 139.82 195 VAL A O 1
ATOM 1448 N N . ASP A 1 195 ? -0.546 23.399 -14.482 1.00 139.89 196 ASP A N 1
ATOM 1449 C CA . ASP A 1 195 ? -1.143 22.043 -14.288 1.00 145.33 196 ASP A CA 1
ATOM 1450 C C . ASP A 1 195 ? -0.490 21.362 -13.080 1.00 146.23 196 ASP A C 1
ATOM 1451 O O . ASP A 1 195 ? -1.222 20.763 -12.257 1.00 150.39 196 ASP A O 1
ATOM 1456 N N . ARG A 1 196 ? 0.838 21.430 -12.994 1.00 142.04 197 ARG A N 1
ATOM 1457 C CA . ARG A 1 196 ? 1.610 20.798 -11.898 1.00 140.96 197 ARG A CA 1
ATOM 1458 C C . ARG A 1 196 ? 1.185 21.455 -10.580 1.00 140.29 197 ARG A C 1
ATOM 1459 O O . ARG A 1 196 ? 0.988 20.717 -9.598 1.00 142.39 197 ARG A O 1
ATOM 1467 N N . LEU A 1 197 ? 1.018 22.781 -10.568 1.00 137.02 198 LEU A N 1
ATOM 1468 C CA . LEU A 1 197 ? 0.643 23.538 -9.342 1.00 135.22 198 LEU A CA 1
ATOM 1469 C C . LEU A 1 197 ? -0.757 23.114 -8.876 1.00 139.49 198 LEU A C 1
ATOM 1470 O O . LEU A 1 197 ? -0.922 22.913 -7.656 1.00 141.69 198 LEU A O 1
ATOM 1475 N N . GLU A 1 198 ? -1.717 22.968 -9.794 1.00 141.40 199 GLU A N 1
ATOM 1476 C CA . GLU A 1 198 ? -3.126 22.618 -9.460 1.00 145.56 199 GLU A CA 1
ATOM 1477 C C . GLU A 1 198 ? -3.174 21.211 -8.856 1.00 149.55 199 GLU A C 1
ATOM 1478 O O . GLU A 1 198 ? -3.890 21.014 -7.856 1.00 151.57 199 GLU A O 1
ATOM 1484 N N . GLN A 1 199 ? -2.425 20.287 -9.460 1.00 150.54 200 GLN A N 1
ATOM 1485 C CA . GLN A 1 199 ? -2.258 18.863 -9.055 1.00 154.82 200 GLN A CA 1
ATOM 1486 C C . GLN A 1 199 ? -1.766 18.744 -7.600 1.00 152.30 200 GLN A C 1
ATOM 1487 O O . GLN A 1 199 ? -2.198 17.790 -6.917 1.00 154.66 200 GLN A O 1
ATOM 1493 N N . GLU A 1 200 ? -0.903 19.677 -7.162 1.00 146.93 201 GLU A N 1
ATOM 1494 C CA . GLU A 1 200 ? -0.084 19.621 -5.914 1.00 142.46 201 GLU A CA 1
ATOM 1495 C C . GLU A 1 200 ? -0.676 20.517 -4.817 1.00 140.55 201 GLU A C 1
ATOM 1496 O O . GLU A 1 200 ? -0.410 20.241 -3.628 1.00 137.77 201 GLU A O 1
ATOM 1502 N N . TYR A 1 201 ? -1.416 21.560 -5.205 1.00 139.90 202 TYR A N 1
ATOM 1503 C CA . TYR A 1 201 ? -1.892 22.643 -4.309 1.00 138.61 202 TYR A CA 1
ATOM 1504 C C . TYR A 1 201 ? -3.401 22.860 -4.480 1.00 142.11 202 TYR A C 1
ATOM 1505 O O . TYR A 1 201 ? -4.064 23.040 -3.453 1.00 142.60 202 TYR A O 1
ATOM 1514 N N . GLY A 1 202 ? -3.919 22.850 -5.718 1.00 144.78 203 GLY A N 1
ATOM 1515 C CA . GLY A 1 202 ? -5.361 22.984 -6.034 1.00 148.87 203 GLY A CA 1
ATOM 1516 C C . GLY A 1 202 ? -5.705 24.358 -6.589 1.00 147.11 203 GLY A C 1
ATOM 1517 O O . GLY A 1 202 ? -4.996 25.323 -6.277 1.00 144.25 203 GLY A O 1
ATOM 1518 N N . ALA A 1 203 ? -6.797 24.453 -7.348 1.00 151.69 204 ALA A N 1
ATOM 1519 C CA . ALA A 1 203 ? -7.192 25.618 -8.181 1.00 151.29 204 ALA A CA 1
ATOM 1520 C C . ALA A 1 203 ? -7.243 26.917 -7.358 1.00 148.87 204 ALA A C 1
ATOM 1521 O O . ALA A 1 203 ? -6.840 27.964 -7.901 1.00 145.59 204 ALA A O 1
ATOM 1523 N N . GLU A 1 204 ? -7.735 26.857 -6.115 1.00 150.93 205 GLU A N 1
ATOM 1524 C CA . GLU A 1 204 ? -8.017 28.046 -5.260 1.00 150.76 205 GLU A CA 1
ATOM 1525 C C . GLU A 1 204 ? -6.749 28.481 -4.512 1.00 145.09 205 GLU A C 1
ATOM 1526 O O . GLU A 1 204 ? -6.744 29.607 -3.977 1.00 143.35 205 GLU A O 1
ATOM 1532 N N . HIS A 1 205 ? -5.724 27.624 -4.464 1.00 142.13 206 HIS A N 1
ATOM 1533 C CA . HIS A 1 205 ? -4.470 27.864 -3.703 1.00 137.81 206 HIS A CA 1
ATOM 1534 C C . HIS A 1 205 ? -3.781 29.137 -4.193 1.00 132.60 206 HIS A C 1
ATOM 1535 O O . HIS A 1 205 ? -3.642 29.355 -5.397 1.00 131.87 206 HIS A O 1
ATOM 1542 N N . PRO A 1 206 ? -3.293 30.004 -3.277 1.00 130.13 207 PRO A N 1
ATOM 1543 C CA . PRO A 1 206 ? -2.652 31.259 -3.671 1.00 126.41 207 PRO A CA 1
ATOM 1544 C C . PRO A 1 206 ? -1.273 31.060 -4.329 1.00 120.97 207 PRO A C 1
ATOM 1545 O O . PRO A 1 206 ? -0.541 30.163 -3.916 1.00 119.12 207 PRO A O 1
ATOM 1549 N N . VAL A 1 207 ? -0.970 31.879 -5.344 1.00 116.69 208 VAL A N 1
ATOM 1550 C CA . VAL A 1 207 ? 0.372 31.997 -5.985 1.00 111.94 208 VAL A CA 1
ATOM 1551 C C . VAL A 1 207 ? 0.699 33.486 -6.084 1.00 108.85 208 VAL A C 1
ATOM 1552 O O . VAL A 1 207 ? -0.106 34.243 -6.642 1.00 108.49 208 VAL A O 1
ATOM 1556 N N . VAL A 1 208 ? 1.834 33.897 -5.523 1.00 106.38 209 VAL A N 1
ATOM 1557 C CA . VAL A 1 208 ? 2.234 35.332 -5.520 1.00 105.30 209 VAL A CA 1
ATOM 1558 C C . VAL A 1 208 ? 3.196 35.561 -6.687 1.00 104.09 209 VAL A C 1
ATOM 1559 O O . VAL A 1 208 ? 4.210 34.844 -6.778 1.00 102.93 209 VAL A O 1
ATOM 1563 N N . HIS A 1 209 ? 2.838 36.483 -7.578 1.00 103.96 210 HIS A N 1
ATOM 1564 C CA . HIS A 1 209 ? 3.708 36.930 -8.690 1.00 100.74 210 HIS A CA 1
ATOM 1565 C C . HIS A 1 209 ? 4.635 37.983 -8.091 1.00 96.14 210 HIS A C 1
ATOM 1566 O O . HIS A 1 209 ? 4.125 39.046 -7.666 1.00 97.06 210 HIS A O 1
ATOM 1573 N N . TYR A 1 210 ? 5.922 37.650 -7.979 1.00 90.51 211 TYR A N 1
ATOM 1574 C CA . TYR A 1 210 ? 6.935 38.526 -7.349 1.00 86.42 211 TYR A CA 1
ATOM 1575 C C . TYR A 1 210 ? 7.896 39.032 -8.419 1.00 83.59 211 TYR A C 1
ATOM 1576 O O . TYR A 1 210 ? 8.540 38.196 -9.086 1.00 82.57 211 TYR A O 1
ATOM 1585 N N . ILE A 1 211 ? 7.971 40.358 -8.548 1.00 82.34 212 ILE A N 1
ATOM 1586 C CA . ILE A 1 211 ? 9.084 41.087 -9.213 1.00 81.43 212 ILE A CA 1
ATOM 1587 C C . ILE A 1 211 ? 9.610 42.162 -8.258 1.00 80.01 212 ILE A C 1
ATOM 1588 O O . ILE A 1 211 ? 8.848 43.072 -7.890 1.00 82.66 212 ILE A O 1
ATOM 1593 N N . ALA A 1 212 ? 10.869 42.035 -7.847 1.00 77.98 213 ALA A N 1
ATOM 1594 C CA . ALA A 1 212 ? 11.563 43.023 -6.992 1.00 77.44 213 ALA A CA 1
ATOM 1595 C C . ALA A 1 212 ? 11.731 44.272 -7.839 1.00 77.09 213 ALA A C 1
ATOM 1596 O O . ALA A 1 212 ? 12.064 44.122 -8.996 1.00 78.95 213 ALA A O 1
ATOM 1598 N N . ALA A 1 213 ? 11.438 45.433 -7.294 1.00 77.38 214 ALA A N 1
ATOM 1599 C CA . ALA A 1 213 ? 11.765 46.716 -7.924 1.00 78.88 214 ALA A CA 1
ATOM 1600 C C . ALA A 1 213 ? 13.225 46.650 -8.353 1.00 78.80 214 ALA A C 1
ATOM 1601 O O . ALA A 1 213 ? 14.063 46.267 -7.540 1.00 79.97 214 ALA A O 1
ATOM 1603 N N . MET A 1 214 ? 13.512 47.063 -9.576 1.00 81.15 215 MET A N 1
ATOM 1604 C CA . MET A 1 214 ? 14.897 47.147 -10.060 1.00 83.05 215 MET A CA 1
ATOM 1605 C C . MET A 1 214 ? 15.465 48.530 -9.778 1.00 80.97 215 MET A C 1
ATOM 1606 O O . MET A 1 214 ? 16.662 48.655 -9.693 1.00 78.16 215 MET A O 1
ATOM 1611 N N . MET A 1 215 ? 14.637 49.556 -9.731 1.00 87.42 216 MET A N 1
ATOM 1612 C CA . MET A 1 215 ? 15.139 50.941 -9.574 1.00 91.85 216 MET A CA 1
ATOM 1613 C C . MET A 1 215 ? 14.733 51.450 -8.191 1.00 90.43 216 MET A C 1
ATOM 1614 O O . MET A 1 215 ? 13.689 51.055 -7.665 1.00 86.87 216 MET A O 1
ATOM 1619 N N . PRO A 1 216 ? 15.553 52.320 -7.554 1.00 89.57 217 PRO A N 1
ATOM 1620 C CA . PRO A 1 216 ? 15.306 52.750 -6.176 1.00 90.79 217 PRO A CA 1
ATOM 1621 C C . PRO A 1 216 ? 13.891 53.287 -5.917 1.00 90.85 217 PRO A C 1
ATOM 1622 O O . PRO A 1 216 ? 13.399 53.073 -4.859 1.00 90.93 217 PRO A O 1
ATOM 1626 N N . HIS A 1 217 ? 13.283 53.960 -6.896 1.00 93.69 218 HIS A N 1
ATOM 1627 C CA . HIS A 1 217 ? 11.996 54.696 -6.757 1.00 95.91 218 HIS A CA 1
ATOM 1628 C C . HIS A 1 217 ? 10.789 53.781 -7.010 1.00 93.94 218 HIS A C 1
ATOM 1629 O O . HIS A 1 217 ? 9.683 54.188 -6.685 1.00 99.02 218 HIS A O 1
ATOM 1636 N N . GLN A 1 218 ? 10.987 52.590 -7.562 1.00 90.62 219 GLN A N 1
ATOM 1637 C CA . GLN A 1 218 ? 9.889 51.707 -8.028 1.00 90.71 219 GLN A CA 1
ATOM 1638 C C . GLN A 1 218 ? 9.389 50.839 -6.877 1.00 87.69 219 GLN A C 1
ATOM 1639 O O . GLN A 1 218 ? 10.083 50.716 -5.903 1.00 84.31 219 GLN A O 1
ATOM 1645 N N . ASP A 1 219 ? 8.209 50.257 -7.022 1.00 89.83 220 ASP A N 1
ATOM 1646 C CA . ASP A 1 219 ? 7.596 49.364 -6.013 1.00 91.24 220 ASP A CA 1
ATOM 1647 C C . ASP A 1 219 ? 7.754 47.939 -6.509 1.00 87.59 220 ASP A C 1
ATOM 1648 O O . ASP A 1 219 ? 7.723 47.692 -7.704 1.00 87.42 220 ASP A O 1
ATOM 1653 N N . PRO A 1 220 ? 7.854 46.943 -5.618 1.00 83.64 221 PRO A N 1
ATOM 1654 C CA . PRO A 1 220 ? 7.816 45.561 -6.080 1.00 83.36 221 PRO A CA 1
ATOM 1655 C C . PRO A 1 220 ? 6.430 45.218 -6.645 1.00 85.62 221 PRO A C 1
ATOM 1656 O O . PRO A 1 220 ? 5.493 45.865 -6.296 1.00 89.11 221 PRO A O 1
ATOM 1660 N N . VAL A 1 221 ? 6.355 44.197 -7.484 1.00 84.85 222 VAL A N 1
ATOM 1661 C CA . VAL A 1 221 ? 5.103 43.466 -7.788 1.00 88.21 222 VAL A CA 1
ATOM 1662 C C . VAL A 1 221 ? 4.978 42.316 -6.795 1.00 89.75 222 VAL A C 1
ATOM 1663 O O . VAL A 1 221 ? 5.877 41.485 -6.737 1.00 89.86 222 VAL A O 1
ATOM 1667 N N . THR A 1 222 ? 3.879 42.288 -6.050 1.00 95.35 223 THR A N 1
ATOM 1668 C CA . THR A 1 222 ? 3.535 41.276 -5.017 1.00 95.38 223 THR A CA 1
ATOM 1669 C C . THR A 1 222 ? 2.069 40.880 -5.216 1.00 100.12 223 THR A C 1
ATOM 1670 O O . THR A 1 222 ? 1.325 40.943 -4.248 1.00 103.96 223 THR A O 1
ATOM 1674 N N . ASP A 1 223 ? 1.695 40.515 -6.447 1.00 102.11 224 ASP A N 1
ATOM 1675 C CA . ASP A 1 223 ? 0.304 40.231 -6.901 1.00 105.02 224 ASP A CA 1
ATOM 1676 C C . ASP A 1 223 ? -0.051 38.763 -6.622 1.00 107.44 224 ASP A C 1
ATOM 1677 O O . ASP A 1 223 ? 0.542 37.866 -7.269 1.00 105.63 224 ASP A O 1
ATOM 1682 N N . LYS A 1 224 ? -0.992 38.525 -5.701 1.00 111.83 225 LYS A N 1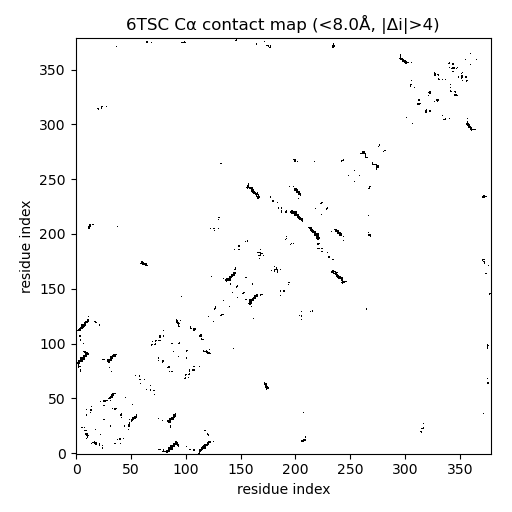
ATOM 1683 C CA . LYS A 1 224 ? -1.542 37.172 -5.426 1.00 116.19 225 LYS A CA 1
ATOM 1684 C C . LYS A 1 224 ? -2.545 36.803 -6.536 1.00 118.96 225 LYS A C 1
ATOM 1685 O O . LYS A 1 224 ? -3.306 37.686 -6.983 1.00 117.52 225 LYS A O 1
ATOM 1691 N N . TYR A 1 225 ? -2.486 35.551 -7.000 1.00 119.68 226 TYR A N 1
ATOM 1692 C CA . TYR A 1 225 ? -3.432 34.911 -7.950 1.00 124.10 226 TYR A CA 1
ATOM 1693 C C . TYR A 1 225 ? -3.771 33.516 -7.419 1.00 126.28 226 TYR A C 1
ATOM 1694 O O . TYR A 1 225 ? -2.984 32.969 -6.615 1.00 125.57 226 TYR A O 1
ATOM 1703 N N . THR A 1 226 ? -4.908 32.962 -7.832 1.00 128.16 227 THR A N 1
ATOM 1704 C CA . THR A 1 226 ? -5.197 31.513 -7.690 1.00 130.92 227 THR A CA 1
ATOM 1705 C C . THR A 1 226 ? -4.412 30.771 -8.778 1.00 129.95 227 THR A C 1
ATOM 1706 O O . THR A 1 226 ? -4.167 31.389 -9.837 1.00 129.10 227 THR A O 1
ATOM 1710 N N . VAL A 1 227 ? -4.061 29.502 -8.543 1.00 130.69 228 VAL A N 1
ATOM 1711 C CA . VAL A 1 227 ? -3.406 28.616 -9.555 1.00 130.24 228 VAL A CA 1
ATOM 1712 C C . VAL A 1 227 ? -4.235 28.655 -10.849 1.00 133.57 228 VAL A C 1
ATOM 1713 O O . VAL A 1 227 ? -3.625 28.674 -11.939 1.00 131.55 228 VAL A O 1
ATOM 1717 N N . ALA A 1 228 ? -5.569 28.667 -10.730 1.00 138.12 229 ALA A N 1
ATOM 1718 C CA . ALA A 1 228 ? -6.528 28.644 -11.864 1.00 142.19 229 ALA A CA 1
ATOM 1719 C C . ALA A 1 228 ? -6.487 29.975 -12.627 1.00 140.98 229 ALA A C 1
ATOM 1720 O O . ALA A 1 228 ? -6.620 29.926 -13.866 1.00 143.00 229 ALA A O 1
ATOM 1722 N N . GLN A 1 229 ? -6.320 31.108 -11.927 1.00 138.76 230 GLN A N 1
ATOM 1723 C CA . GLN A 1 229 ? -6.233 32.468 -12.535 1.00 136.50 230 GLN A CA 1
ATOM 1724 C C . GLN A 1 229 ? -5.047 32.535 -13.511 1.00 134.28 230 GLN A C 1
ATOM 1725 O O . GLN A 1 229 ? -5.117 33.349 -14.456 1.00 133.87 230 GLN A O 1
ATOM 1731 N N . LEU A 1 230 ? -4.007 31.712 -13.309 1.00 133.00 231 LEU A N 1
ATOM 1732 C CA . LEU A 1 230 ? -2.764 31.725 -14.138 1.00 129.98 231 LEU A CA 1
ATOM 1733 C C . LEU A 1 230 ? -3.035 31.198 -15.561 1.00 131.97 231 LEU A C 1
ATOM 1734 O O . LEU A 1 230 ? -2.092 31.226 -16.372 1.00 131.81 231 LEU A O 1
ATOM 1739 N N . ARG A 1 231 ? -4.256 30.739 -15.867 1.00 135.13 232 ARG A N 1
ATOM 1740 C CA . ARG A 1 231 ? -4.657 30.256 -17.224 1.00 136.37 232 ARG A CA 1
ATOM 1741 C C . ARG A 1 231 ? -5.272 31.398 -18.039 1.00 136.72 232 ARG A C 1
ATOM 1742 O O . ARG A 1 231 ? -5.242 31.297 -19.277 1.00 138.65 232 ARG A O 1
ATOM 1750 N N . GLU A 1 232 ? -5.805 32.431 -17.376 1.00 137.21 233 GLU A N 1
ATOM 1751 C CA . GLU A 1 232 ? -6.289 33.688 -18.014 1.00 139.03 233 GLU A CA 1
ATOM 1752 C C . GLU A 1 232 ? -5.161 34.342 -18.809 1.00 134.87 233 GLU A C 1
ATOM 1753 O O . GLU A 1 232 ? -4.140 34.708 -18.236 1.00 133.84 233 GLU A O 1
ATOM 1759 N N . PRO A 1 233 ? -5.305 34.520 -20.142 1.00 136.24 234 PRO A N 1
ATOM 1760 C CA . PRO A 1 233 ? -4.252 35.122 -20.964 1.00 133.37 234 PRO A CA 1
ATOM 1761 C C . PRO A 1 233 ? -3.689 36.449 -20.432 1.00 131.59 234 PRO A C 1
ATOM 1762 O O . PRO A 1 233 ? -2.480 36.638 -20.521 1.00 127.22 234 PRO A O 1
ATOM 1766 N N . GLU A 1 234 ? -4.573 37.315 -19.914 1.00 134.88 235 GLU A N 1
ATOM 1767 C CA . GLU A 1 234 ? -4.251 38.689 -19.428 1.00 134.32 235 GLU A CA 1
ATOM 1768 C C . GLU A 1 234 ? -3.266 38.589 -18.254 1.00 129.20 235 GLU A C 1
ATOM 1769 O O . GLU A 1 234 ? -2.384 39.467 -18.140 1.00 123.33 235 GLU A O 1
ATOM 1775 N N . ILE A 1 235 ? -3.434 37.551 -17.427 1.00 129.37 236 ILE A N 1
ATOM 1776 C CA . ILE A 1 235 ? -2.647 37.270 -16.190 1.00 126.30 236 ILE A CA 1
ATOM 1777 C C . ILE A 1 235 ? -1.314 36.623 -16.590 1.00 123.28 236 ILE A C 1
ATOM 1778 O O . ILE A 1 235 ? -0.256 37.210 -16.244 1.00 115.70 236 ILE A O 1
ATOM 1783 N N . ALA A 1 236 ? -1.373 35.499 -17.325 1.00 124.66 237 ALA A N 1
ATOM 1784 C CA . ALA A 1 236 ? -0.209 34.703 -17.799 1.00 122.33 237 ALA A CA 1
ATOM 1785 C C . ALA A 1 236 ? 0.809 35.613 -18.500 1.00 119.64 237 ALA A C 1
ATOM 1786 O O . ALA A 1 236 ? 2.027 35.366 -18.366 1.00 113.71 237 ALA A O 1
ATOM 1788 N N . LYS A 1 237 ? 0.324 36.634 -19.212 1.00 122.04 238 LYS A N 1
ATOM 1789 C CA . LYS A 1 237 ? 1.160 37.543 -20.042 1.00 120.87 238 LYS A CA 1
ATOM 1790 C C . LYS A 1 237 ? 1.944 38.515 -19.149 1.00 114.56 238 LYS A C 1
ATOM 1791 O O . LYS A 1 237 ? 2.870 39.151 -19.665 1.00 110.84 238 LYS A O 1
ATOM 1797 N N . ARG A 1 238 ? 1.584 38.652 -17.875 1.00 113.79 239 ARG A N 1
ATOM 1798 C CA . ARG A 1 238 ? 2.301 39.563 -16.940 1.00 112.24 239 ARG A CA 1
ATOM 1799 C C . ARG A 1 238 ? 3.593 38.894 -16.436 1.00 105.87 239 ARG A C 1
ATOM 1800 O O . ARG A 1 238 ? 4.523 39.639 -16.068 1.00 101.48 239 ARG A O 1
ATOM 1808 N N . VAL A 1 239 ? 3.645 37.556 -16.444 1.00 103.57 240 VAL A N 1
ATOM 1809 C CA . VAL A 1 239 ? 4.855 36.739 -16.137 1.00 101.95 240 VAL A CA 1
ATOM 1810 C C . VAL A 1 239 ? 5.906 37.004 -17.215 1.00 99.30 240 VAL A C 1
ATOM 1811 O O . VAL A 1 239 ? 5.535 36.952 -18.397 1.00 104.15 240 VAL A O 1
ATOM 1815 N N . GLY A 1 240 ? 7.159 37.250 -16.817 1.00 95.27 241 GLY A N 1
ATOM 1816 C CA . GLY A 1 240 ? 8.297 37.494 -17.725 1.00 93.19 241 GLY A CA 1
ATOM 1817 C C . GLY A 1 240 ? 9.600 36.931 -17.192 1.00 91.20 241 GLY A C 1
ATOM 1818 O O . GLY A 1 240 ? 9.567 36.155 -16.230 1.00 94.46 241 GLY A O 1
ATOM 1819 N N . GLY A 1 241 ? 10.720 37.337 -17.789 1.00 89.42 242 GLY A N 1
ATOM 1820 C CA . GLY A 1 241 ? 12.062 36.788 -17.516 1.00 88.53 242 GLY A CA 1
ATOM 1821 C C . GLY A 1 241 ? 12.563 37.101 -16.114 1.00 88.82 242 GLY A C 1
ATOM 1822 O O . GLY A 1 241 ? 13.466 36.397 -15.661 1.00 91.51 242 GLY A O 1
ATOM 1823 N N . VAL A 1 242 ? 12.035 38.136 -15.456 1.00 89.07 243 VAL A N 1
ATOM 1824 C CA . VAL A 1 242 ? 12.416 38.506 -14.061 1.00 88.06 243 VAL A CA 1
ATOM 1825 C C . VAL A 1 242 ? 11.253 38.230 -13.099 1.00 89.22 243 VAL A C 1
ATOM 1826 O O . VAL A 1 242 ? 11.209 38.874 -12.037 1.00 91.12 243 VAL A O 1
ATOM 1830 N N . SER A 1 243 ? 10.360 37.299 -13.438 1.00 90.17 244 SER A N 1
ATOM 1831 C CA . SER A 1 243 ? 9.231 36.888 -12.571 1.00 90.72 244 SER A CA 1
ATOM 1832 C C . SER A 1 243 ? 9.648 35.688 -11.736 1.00 89.48 244 SER A C 1
ATOM 1833 O O . SER A 1 243 ? 10.231 34.747 -12.292 1.00 92.50 244 SER A O 1
ATOM 1836 N N . THR A 1 244 ? 9.365 35.749 -10.442 1.00 89.49 245 THR A N 1
ATOM 1837 C CA . THR A 1 244 ? 9.549 34.641 -9.475 1.00 89.19 245 THR A CA 1
ATOM 1838 C C . THR A 1 244 ? 8.176 34.373 -8.861 1.00 91.49 245 THR A C 1
ATOM 1839 O O . THR A 1 244 ? 7.468 35.376 -8.573 1.00 92.62 245 THR A O 1
ATOM 1843 N N . PHE A 1 245 ? 7.809 33.102 -8.672 1.00 92.45 246 PHE A N 1
ATOM 1844 C CA . PHE A 1 245 ? 6.576 32.709 -7.940 1.00 95.34 246 PHE A CA 1
ATOM 1845 C C . PHE A 1 245 ? 6.928 32.312 -6.502 1.00 94.89 246 PHE A C 1
ATOM 1846 O O . PHE A 1 245 ? 7.909 31.573 -6.291 1.00 92.96 246 PHE A O 1
ATOM 1854 N N . TYR A 1 246 ? 6.134 32.813 -5.553 1.00 96.80 247 TYR A N 1
ATOM 1855 C CA . TYR A 1 246 ? 6.063 32.338 -4.149 1.00 98.44 247 TYR A CA 1
ATOM 1856 C C . TYR A 1 246 ? 4.713 31.645 -3.932 1.00 103.08 247 TYR A C 1
ATOM 1857 O O . TYR A 1 246 ? 3.648 32.276 -4.150 1.00 105.19 247 TYR A O 1
ATOM 1866 N N . ILE A 1 247 ? 4.761 30.368 -3.549 1.00 105.45 248 ILE A N 1
ATOM 1867 C CA . ILE A 1 247 ? 3.561 29.547 -3.218 1.00 111.90 248 ILE A CA 1
ATOM 1868 C C . ILE A 1 247 ? 3.595 29.240 -1.720 1.00 112.51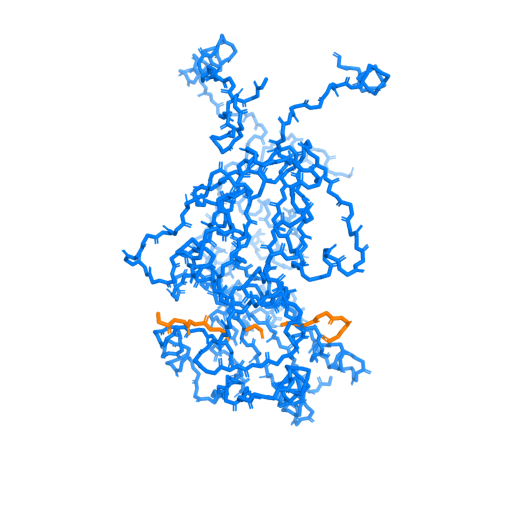 248 ILE A C 1
ATOM 1869 O O . ILE A 1 247 ? 4.361 28.388 -1.269 1.00 112.15 248 ILE A O 1
ATOM 1874 N N . PRO A 1 248 ? 2.768 29.925 -0.895 1.00 113.26 249 PRO A N 1
ATOM 1875 C CA . PRO A 1 248 ? 2.776 29.700 0.546 1.00 113.44 249 PRO A CA 1
ATOM 1876 C C . PRO A 1 248 ? 2.301 28.291 0.870 1.00 117.18 249 PRO A C 1
ATOM 1877 O O . PRO A 1 248 ? 1.786 27.585 0.001 1.00 117.25 249 PRO A O 1
ATOM 1881 N N . PRO A 1 249 ? 2.500 27.845 2.129 1.00 118.81 250 PRO A N 1
ATOM 1882 C CA . PRO A 1 249 ? 1.954 26.572 2.593 1.00 122.69 250 PRO A CA 1
ATOM 1883 C C . PRO A 1 249 ? 0.417 26.548 2.571 1.00 126.97 250 PRO A C 1
ATOM 1884 O O . PRO A 1 249 ? -0.211 27.600 2.671 1.00 125.39 250 PRO A O 1
ATOM 1888 N N . LYS A 1 250 ? -0.147 25.347 2.418 1.00 131.97 251 LYS A N 1
ATOM 1889 C CA . LYS A 1 250 ? -1.613 25.116 2.425 1.00 137.29 251 LYS A CA 1
ATOM 1890 C C . LYS A 1 250 ? -2.087 24.901 3.870 1.00 140.59 251 LYS A C 1
ATOM 1891 O O . LYS A 1 250 ? -3.244 25.280 4.149 1.00 143.83 251 LYS A O 1
ATOM 1897 N N . ALA A 1 251 ? -1.236 24.357 4.754 1.00 139.42 252 ALA A N 1
ATOM 1898 C CA . ALA A 1 251 ? -1.579 24.056 6.165 1.00 140.79 252 ALA A CA 1
ATOM 1899 C C . ALA A 1 251 ? -0.333 24.021 7.047 1.00 137.17 252 ALA A C 1
ATOM 1900 O O . ALA A 1 251 ? 0.723 23.596 6.568 1.00 133.51 252 ALA A O 1
ATOM 1902 N N . ARG A 1 252 ? -0.493 24.426 8.308 1.00 139.21 253 ARG A N 1
ATOM 1903 C CA . ARG A 1 252 ? 0.441 24.118 9.422 1.00 138.51 253 ARG A CA 1
ATOM 1904 C C . ARG A 1 252 ? 0.519 22.601 9.581 1.00 139.69 253 ARG A C 1
ATOM 1905 O O . ARG A 1 252 ? -0.513 21.951 9.428 1.00 145.52 253 ARG A O 1
ATOM 1913 N N . LYS A 1 253 ? 1.711 22.073 9.852 1.00 138.02 254 LYS A N 1
ATOM 1914 C CA . LYS A 1 253 ? 1.980 20.624 10.043 1.00 141.38 254 LYS A CA 1
ATOM 1915 C C . LYS A 1 253 ? 1.968 20.319 11.542 1.00 142.53 254 LYS A C 1
ATOM 1916 O O . LYS A 1 253 ? 2.668 21.020 12.296 1.00 138.29 254 LYS A O 1
ATOM 1922 N N . ALA A 1 254 ? 1.189 19.316 11.953 1.00 148.06 255 ALA A N 1
ATOM 1923 C CA . ALA A 1 254 ? 1.124 18.832 13.349 1.00 149.22 255 ALA A CA 1
ATOM 1924 C C . ALA A 1 254 ? 2.557 18.630 13.844 1.00 145.93 255 ALA A C 1
ATOM 1925 O O . ALA A 1 254 ? 3.426 18.233 13.046 1.00 143.38 255 ALA A O 1
ATOM 1927 N N . SER A 1 255 ? 2.800 18.961 15.106 1.00 145.73 256 SER A N 1
ATOM 1928 C CA . SER A 1 255 ? 4.084 18.722 15.800 1.00 142.25 256 SER A CA 1
ATOM 1929 C C . SER A 1 255 ? 4.171 17.228 16.146 1.00 144.94 256 SER A C 1
ATOM 1930 O O . SER A 1 255 ? 3.110 16.617 16.306 1.00 148.51 256 SER A O 1
ATOM 1933 N N . ASN A 1 256 ? 5.382 16.672 16.232 1.00 143.09 257 ASN A N 1
ATOM 1934 C CA . ASN A 1 256 ? 5.668 15.222 16.425 1.00 146.34 257 ASN A CA 1
ATOM 1935 C C . ASN A 1 256 ? 5.843 14.941 17.926 1.00 149.82 257 ASN A C 1
ATOM 1936 O O . ASN A 1 256 ? 6.730 15.555 18.546 1.00 144.59 257 ASN A O 1
ATOM 1941 N N . LEU A 1 257 ? 5.015 14.045 18.481 1.00 158.35 258 LEU A N 1
ATOM 1942 C CA . LEU A 1 257 ? 4.931 13.723 19.933 1.00 161.58 258 LEU A CA 1
ATOM 1943 C C . LEU A 1 257 ? 6.269 13.149 20.422 1.00 162.26 258 LEU A C 1
ATOM 1944 O O . LEU A 1 257 ? 6.771 13.624 21.469 1.00 158.62 258 LEU A O 1
ATOM 1949 N N . ASP A 1 258 ? 6.804 12.166 19.685 1.00 166.47 259 ASP A N 1
ATOM 1950 C CA . ASP A 1 258 ? 8.037 11.382 19.994 1.00 167.50 259 ASP A CA 1
ATOM 1951 C C . ASP A 1 258 ? 9.252 12.320 20.077 1.00 159.39 259 ASP A C 1
ATOM 1952 O O . ASP A 1 258 ? 10.055 12.168 21.026 1.00 157.48 259 ASP A O 1
ATOM 1957 N N . ILE A 1 259 ? 9.383 13.250 19.125 1.00 152.63 260 ILE A N 1
ATOM 1958 C CA . ILE A 1 259 ? 10.564 14.158 19.008 1.00 146.07 260 ILE A CA 1
ATOM 1959 C C . ILE A 1 259 ? 10.506 15.229 20.112 1.00 142.99 260 ILE A C 1
ATOM 1960 O O . ILE A 1 259 ? 11.579 15.568 20.641 1.00 139.48 260 ILE A O 1
ATOM 1965 N N . ILE A 1 260 ? 9.313 15.738 20.447 1.00 145.30 261 ILE A N 1
ATOM 1966 C CA . ILE A 1 260 ? 9.070 16.670 21.596 1.00 146.10 261 ILE A CA 1
ATOM 1967 C C . ILE A 1 260 ? 9.642 16.067 22.897 1.00 149.27 261 ILE A C 1
ATOM 1968 O O . ILE A 1 260 ? 10.317 16.819 23.646 1.00 145.43 261 ILE A O 1
ATOM 1973 N N . ARG A 1 261 ? 9.373 14.778 23.169 1.00 154.61 262 ARG A N 1
ATOM 1974 C CA . ARG A 1 261 ? 9.835 14.051 24.389 1.00 158.44 262 ARG A CA 1
ATOM 1975 C C . ARG A 1 261 ? 11.366 14.043 24.459 1.00 155.05 262 ARG A C 1
ATOM 1976 O O . ARG A 1 261 ? 11.919 14.514 25.481 1.00 153.05 262 ARG A O 1
ATOM 1984 N N . ARG A 1 262 ? 12.014 13.506 23.421 1.00 153.30 263 ARG A N 1
ATOM 1985 C CA . ARG A 1 262 ? 13.491 13.363 23.341 1.00 150.57 263 ARG A CA 1
ATOM 1986 C C . ARG A 1 262 ? 14.147 14.732 23.545 1.00 145.59 263 ARG A C 1
ATOM 1987 O O . ARG A 1 262 ? 15.276 14.757 24.065 1.00 142.69 263 ARG A O 1
ATOM 1995 N N . LEU A 1 263 ? 13.468 15.818 23.149 1.00 144.07 264 LEU A N 1
ATOM 1996 C CA . LEU A 1 263 ? 13.969 17.216 23.282 1.00 141.96 264 LEU A CA 1
ATOM 1997 C C . LEU A 1 263 ? 13.610 17.800 24.659 1.00 142.53 264 LEU A C 1
ATOM 1998 O O . LEU A 1 263 ? 14.145 18.880 24.986 1.00 139.64 264 LEU A O 1
ATOM 2003 N N . GLU A 1 264 ? 12.749 17.124 25.429 1.00 147.30 265 GLU A N 1
ATOM 2004 C CA . GLU A 1 264 ? 12.290 17.538 26.787 1.00 148.57 265 GLU A CA 1
ATOM 2005 C C . GLU A 1 264 ? 11.602 18.912 26.712 1.00 145.29 265 GLU A C 1
ATOM 2006 O O . GLU A 1 264 ? 11.902 19.776 27.551 1.00 142.87 265 GLU A O 1
ATOM 2012 N N . LEU A 1 265 ? 10.709 19.102 25.741 1.00 145.66 266 LEU A N 1
ATOM 2013 C CA . LEU A 1 265 ? 9.733 20.224 25.717 1.00 144.80 266 LEU A CA 1
ATOM 2014 C C . LEU A 1 265 ? 8.476 19.751 26.468 1.00 148.86 266 LEU A C 1
ATOM 2015 O O . LEU A 1 265 ? 7.446 20.448 26.410 1.00 148.84 266 LEU A O 1
ATOM 2020 N N . ARG A 1 277 ? 1.100 29.468 16.884 1.00 135.60 278 ARG A N 1
ATOM 2021 C CA . ARG A 1 277 ? 1.869 30.359 15.974 1.00 132.41 278 ARG A CA 1
ATOM 2022 C C . ARG A 1 277 ? 2.687 31.377 16.778 1.00 126.31 278 ARG A C 1
ATOM 2023 O O . ARG A 1 277 ? 2.188 31.828 17.815 1.00 127.92 278 ARG A O 1
ATOM 2031 N N . ILE A 1 278 ? 3.893 31.715 16.301 1.00 118.68 279 ILE A N 1
ATOM 2032 C CA . ILE A 1 278 ? 4.657 32.939 16.696 1.00 113.43 279 ILE A CA 1
ATOM 2033 C C . ILE A 1 278 ? 4.178 34.091 15.809 1.00 108.82 279 ILE A C 1
ATOM 2034 O O . ILE A 1 278 ? 4.007 33.853 14.597 1.00 109.36 279 ILE A O 1
ATOM 2039 N N . TYR A 1 279 ? 3.978 35.280 16.384 1.00 104.17 280 TYR A N 1
ATOM 2040 C CA . TYR A 1 279 ? 3.675 36.538 15.651 1.00 101.79 280 TYR A CA 1
ATOM 2041 C C . TYR A 1 279 ? 4.908 36.951 14.846 1.00 99.63 280 TYR A C 1
ATOM 2042 O O . TYR A 1 279 ? 6.022 36.774 15.332 1.00 98.49 280 TYR A O 1
ATOM 2051 N N . PRO A 1 280 ? 4.781 37.504 13.610 1.00 97.89 281 PRO A N 1
ATOM 2052 C CA . PRO A 1 280 ? 3.504 37.629 12.900 1.00 98.86 281 PRO A CA 1
ATOM 2053 C C . PRO A 1 280 ? 3.115 36.382 12.097 1.00 100.17 281 PRO A C 1
ATOM 2054 O O . PRO A 1 280 ? 3.958 35.543 11.853 1.00 96.47 281 PRO A O 1
ATOM 2058 N N . ALA A 1 281 ? 1.833 36.289 11.723 1.00 104.08 282 ALA A N 1
ATOM 2059 C CA . ALA A 1 281 ? 1.335 35.272 10.778 1.00 106.31 282 ALA A CA 1
ATOM 2060 C C . ALA A 1 281 ? 1.928 35.563 9.391 1.00 104.28 282 ALA A C 1
ATOM 2061 O O . ALA A 1 281 ? 2.216 36.747 9.080 1.00 102.33 282 ALA A O 1
ATOM 2063 N N . ASN A 1 282 ? 2.129 34.515 8.598 1.00 104.34 283 ASN A N 1
ATOM 2064 C CA . ASN A 1 282 ? 2.439 34.621 7.146 1.00 104.27 283 ASN A CA 1
ATOM 2065 C C . ASN A 1 282 ? 1.166 35.070 6.410 1.00 107.02 283 ASN A C 1
ATOM 2066 O O . ASN A 1 282 ? 0.220 34.250 6.282 1.00 109.99 283 ASN A O 1
ATOM 2071 N N . GLN A 1 283 ? 1.160 36.318 5.929 1.00 106.61 284 GLN A N 1
ATOM 2072 C CA . GLN A 1 283 ? -0.051 37.021 5.421 1.00 110.73 284 GLN A CA 1
ATOM 2073 C C . GLN A 1 283 ? -0.508 36.443 4.082 1.00 112.11 284 GLN A C 1
ATOM 2074 O O . GLN A 1 283 ? -1.663 36.668 3.747 1.00 114.88 284 GLN A O 1
ATOM 2080 N N . TRP A 1 284 ? 0.363 35.751 3.343 1.00 111.69 285 TRP A N 1
ATOM 2081 C CA . TRP A 1 284 ? 0.038 35.152 2.016 1.00 113.15 285 TRP A CA 1
ATOM 2082 C C . TRP A 1 284 ? -0.604 33.774 2.205 1.00 117.17 285 TRP A C 1
ATOM 2083 O O . TRP A 1 284 ? -1.169 33.258 1.219 1.00 118.69 285 TRP A O 1
ATOM 2094 N N . GLU A 1 285 ? -0.558 33.214 3.421 1.00 119.80 286 GLU A N 1
ATOM 2095 C CA . GLU A 1 285 ? -1.129 31.872 3.713 1.00 124.95 286 GLU A CA 1
ATOM 2096 C C . GLU A 1 285 ? -2.662 31.957 3.669 1.00 129.43 286 GLU A C 1
ATOM 2097 O O . GLU A 1 285 ? -3.260 32.939 4.114 1.00 127.05 286 GLU A O 1
ATOM 2103 N N . PRO A 1 286 ? -3.351 30.963 3.058 1.00 133.69 287 PRO A N 1
ATOM 2104 C CA . PRO A 1 286 ? -4.815 30.942 3.033 1.00 140.20 287 PRO A CA 1
ATOM 2105 C C . PRO A 1 286 ? -5.422 30.633 4.411 1.00 144.32 287 PRO A C 1
ATOM 2106 O O . PRO A 1 286 ? -4.804 29.922 5.185 1.00 142.52 287 PRO A O 1
ATOM 2110 N N . ASP A 1 287 ? -6.604 31.188 4.687 1.00 150.99 288 ASP A N 1
ATOM 2111 C CA . ASP A 1 287 ? -7.372 30.964 5.942 1.00 157.30 288 ASP A CA 1
ATOM 2112 C C . ASP A 1 287 ? -6.412 31.098 7.124 1.00 156.67 288 ASP A C 1
ATOM 2113 O O . ASP A 1 287 ? -6.537 30.315 8.092 1.00 160.57 288 ASP A O 1
ATOM 2118 N N . VAL A 1 288 ? -5.476 32.047 7.033 1.00 153.67 289 VAL A N 1
ATOM 2119 C CA . VAL A 1 288 ? -4.463 32.305 8.093 1.00 150.04 289 VAL A CA 1
ATOM 2120 C C . VAL A 1 288 ? -5.192 32.911 9.288 1.00 152.77 289 VAL A C 1
ATOM 2121 O O . VAL A 1 288 ? -5.875 33.923 9.149 1.00 150.03 289 VAL A O 1
ATOM 2125 N N . PRO A 1 289 ? -5.096 32.305 10.494 1.00 158.01 290 PRO A N 1
ATOM 2126 C CA . PRO A 1 289 ? -5.640 32.925 11.703 1.00 159.99 290 PRO A CA 1
ATOM 2127 C C . PRO A 1 289 ? -4.830 34.170 12.108 1.00 154.65 290 PRO A C 1
ATOM 2128 O O . PRO A 1 289 ? -3.618 34.210 11.872 1.00 145.79 290 PRO A O 1
ATOM 2132 N N . GLU A 1 290 ? -5.537 35.168 12.650 1.00 155.29 291 GLU A N 1
ATOM 2133 C CA . GLU A 1 290 ? -4.965 36.380 13.294 1.00 150.46 291 GLU A CA 1
ATOM 2134 C C . GLU A 1 290 ? -4.166 35.936 14.521 1.00 143.25 291 GLU A C 1
ATOM 2135 O O . GLU A 1 290 ? -4.722 35.187 15.334 1.00 146.32 291 GLU A O 1
ATOM 2141 N N . VAL A 1 291 ? -2.912 36.379 14.623 1.00 133.73 292 VAL A N 1
ATOM 2142 C CA . VAL A 1 291 ? -1.975 36.084 15.745 1.00 126.21 292 VAL A CA 1
ATOM 2143 C C . VAL A 1 291 ? -1.852 37.363 16.578 1.00 121.66 292 VAL A C 1
ATOM 2144 O O . VAL A 1 291 ? -1.798 38.465 15.971 1.00 118.31 292 VAL A O 1
ATOM 2148 N N . GLU A 1 292 ? -1.860 37.219 17.908 1.00 118.47 293 GLU A N 1
ATOM 2149 C CA . GLU A 1 292 ? -1.776 38.349 18.864 1.00 117.20 293 GLU A CA 1
ATOM 2150 C C . GLU A 1 292 ? -0.307 38.705 19.064 1.00 112.88 293 GLU A C 1
ATOM 2151 O O . GLU A 1 292 ? 0.489 37.827 19.384 1.00 110.47 293 GLU A O 1
ATOM 2157 N N . PRO A 1 293 ? 0.100 39.984 18.861 1.00 110.50 294 PRO A N 1
ATOM 2158 C CA . PRO A 1 293 ? 1.459 40.428 19.179 1.00 104.70 294 PRO A CA 1
ATOM 2159 C C . PRO A 1 293 ? 1.758 40.463 20.687 1.00 105.97 294 PRO A C 1
ATOM 2160 O O . PRO A 1 293 ? 2.815 39.990 21.069 1.00 100.65 294 PRO A O 1
ATOM 2164 N N . TYR A 1 294 ? 0.824 40.989 21.501 1.00 109.90 295 TYR A N 1
ATOM 2165 C CA . TYR A 1 294 ? 1.051 41.341 22.931 1.00 110.02 295 TYR A CA 1
ATOM 2166 C C . TYR A 1 294 ? 0.314 40.361 23.836 1.00 113.10 295 TYR A C 1
ATOM 2167 O O . TYR A 1 294 ? -0.556 40.793 24.588 1.00 114.87 295 TYR A O 1
ATOM 2176 N N . ARG A 1 295 ? 0.700 39.086 23.778 1.00 114.29 296 ARG A N 1
ATOM 2177 C CA . ARG A 1 295 ? 0.303 38.049 24.769 1.00 117.88 296 ARG A CA 1
ATOM 2178 C C . ARG A 1 295 ? 0.990 38.317 26.111 1.00 116.78 296 ARG A C 1
ATOM 2179 O O . ARG A 1 295 ? 1.895 39.141 26.191 1.00 114.23 296 ARG A O 1
ATOM 2187 N N . PRO A 1 296 ? 0.579 37.642 27.210 1.00 118.08 297 PRO A N 1
ATOM 2188 C CA . PRO A 1 296 ? 1.169 37.874 28.528 1.00 117.42 297 PRO A CA 1
ATOM 2189 C C . PRO A 1 296 ? 2.705 37.887 28.566 1.00 112.26 297 PRO A C 1
ATOM 2190 O O . PRO A 1 296 ? 3.281 38.897 28.982 1.00 110.17 297 PRO A O 1
ATOM 2194 N N . SER A 1 297 ? 3.333 36.785 28.146 1.00 109.07 298 SER A N 1
ATOM 2195 C CA . SER A 1 297 ? 4.812 36.648 28.054 1.00 102.51 298 SER A CA 1
ATOM 2196 C C . SER A 1 297 ? 5.403 37.821 27.268 1.00 97.61 298 SER A C 1
ATOM 2197 O O . SER A 1 297 ? 6.462 38.314 27.689 1.00 98.78 298 SER A O 1
ATOM 2200 N N . ASP A 1 298 ? 4.706 38.333 26.258 1.00 97.02 299 ASP A N 1
ATOM 2201 C CA . ASP A 1 298 ? 5.137 39.563 25.545 1.00 96.73 299 ASP A CA 1
ATOM 2202 C C . ASP A 1 298 ? 5.018 40.762 26.504 1.00 98.42 299 ASP A C 1
ATOM 2203 O O . ASP A 1 298 ? 6.034 41.475 26.706 1.00 96.25 299 ASP A O 1
ATOM 2208 N N . GLN A 1 299 ? 3.870 40.929 27.160 1.00 103.05 300 GLN A N 1
ATOM 2209 C CA . GLN A 1 299 ? 3.613 42.033 28.134 1.00 107.27 300 GLN A CA 1
ATOM 2210 C C . GLN A 1 299 ? 4.621 41.965 29.302 1.00 106.40 300 GLN A C 1
ATOM 2211 O O . GLN A 1 299 ? 5.152 43.029 29.721 1.00 106.43 300 GLN A O 1
ATOM 2217 N N . ALA A 1 300 ? 4.904 40.768 29.816 1.00 105.06 301 ALA A N 1
ATOM 2218 C CA . ALA A 1 300 ? 5.883 40.556 30.905 1.00 103.44 301 ALA A CA 1
ATOM 2219 C C . ALA A 1 300 ? 7.289 40.894 30.398 1.00 100.37 301 ALA A C 1
ATOM 2220 O O . ALA A 1 300 ? 8.002 41.646 31.081 1.00 99.93 301 ALA A O 1
ATOM 2222 N N . ALA A 1 301 ? 7.679 40.383 29.233 1.00 98.95 302 ALA A N 1
ATOM 2223 C CA . ALA A 1 301 ? 8.979 40.736 28.612 1.00 98.21 302 ALA A CA 1
ATOM 2224 C C . ALA A 1 301 ? 9.134 42.271 28.553 1.00 98.40 302 ALA A C 1
ATOM 2225 O O . ALA A 1 301 ? 10.239 42.774 28.864 1.00 97.03 302 ALA A O 1
ATOM 2227 N N . ILE A 1 302 ? 8.072 43.007 28.213 1.00 99.74 303 ILE A N 1
ATOM 2228 C CA . ILE A 1 302 ? 8.166 44.476 27.968 1.00 101.01 303 ILE A CA 1
ATOM 2229 C C . ILE A 1 302 ? 8.216 45.209 29.305 1.00 102.92 303 ILE A C 1
ATOM 2230 O O . ILE A 1 302 ? 8.876 46.261 29.363 1.00 105.17 303 ILE A O 1
ATOM 2235 N N . ALA A 1 303 ? 7.534 44.693 30.329 1.00 104.32 304 ALA A N 1
ATOM 2236 C CA . ALA A 1 303 ? 7.519 45.291 31.686 1.00 107.26 304 ALA A CA 1
ATOM 2237 C C . ALA A 1 303 ? 8.954 45.293 32.236 1.00 105.90 304 ALA A C 1
ATOM 2238 O O . ALA A 1 303 ? 9.365 46.282 32.875 1.00 109.49 304 ALA A O 1
ATOM 2240 N N . GLN A 1 304 ? 9.728 44.250 31.931 1.00 103.30 305 GLN A N 1
ATOM 2241 C CA . GLN A 1 304 ? 11.113 44.086 32.433 1.00 98.47 305 GLN A CA 1
ATOM 2242 C C . GLN A 1 304 ? 11.992 45.231 31.928 1.00 96.77 305 GLN A C 1
ATOM 2243 O O . GLN A 1 304 ? 12.996 45.502 32.599 1.00 97.86 305 GLN A O 1
ATOM 2249 N N . LEU A 1 305 ? 11.641 45.895 30.821 1.00 97.32 306 LEU A N 1
ATOM 2250 C CA . LEU A 1 305 ? 12.517 46.928 30.200 1.00 97.85 306 LEU A CA 1
ATOM 2251 C C . LEU A 1 305 ? 12.792 48.079 31.165 1.00 101.30 306 LEU A C 1
ATOM 2252 O O . LEU A 1 305 ? 13.932 48.592 31.154 1.00 101.34 306 LEU A O 1
ATOM 2257 N N . ALA A 1 306 ? 11.802 48.437 31.987 1.00 107.91 307 ALA A N 1
ATOM 2258 C CA . ALA A 1 306 ? 11.863 49.533 32.986 1.00 109.78 307 ALA A CA 1
ATOM 2259 C C . ALA A 1 306 ? 13.144 49.434 33.829 1.00 109.82 307 ALA A C 1
ATOM 2260 O O . ALA A 1 306 ? 13.876 50.454 33.916 1.00 109.43 307 ALA A O 1
ATOM 2262 N N . ASP A 1 307 ? 13.423 48.256 34.405 1.00 110.11 308 ASP A N 1
ATOM 2263 C CA . ASP A 1 307 ? 14.546 48.044 35.360 1.00 109.95 308 ASP A CA 1
ATOM 2264 C C . ASP A 1 307 ? 15.747 47.386 34.679 1.00 107.10 308 ASP A C 1
ATOM 2265 O O . ASP A 1 307 ? 16.754 47.152 35.396 1.00 107.65 308 ASP A O 1
ATOM 2270 N N . HIS A 1 308 ? 15.662 47.110 33.374 1.00 102.63 309 HIS A N 1
ATOM 2271 C CA . HIS A 1 308 ? 16.710 46.377 32.627 1.00 97.25 309 HIS A CA 1
ATOM 2272 C C . HIS A 1 308 ? 18.049 47.106 32.755 1.00 96.66 309 HIS A C 1
ATOM 2273 O O . HIS A 1 308 ? 18.118 48.314 32.426 1.00 96.78 309 HIS A O 1
ATOM 2280 N N . ALA A 1 309 ? 19.065 46.369 33.210 1.00 96.20 310 ALA A N 1
ATOM 2281 C CA . ALA A 1 309 ? 20.507 46.705 33.107 1.00 93.99 310 ALA A CA 1
ATOM 2282 C C . ALA A 1 309 ? 21.197 45.668 32.221 1.00 90.24 310 ALA A C 1
ATOM 2283 O O . ALA A 1 309 ? 20.762 44.517 32.144 1.00 86.87 310 ALA A O 1
ATOM 2285 N N . PRO A 1 310 ? 22.323 46.016 31.567 1.00 90.79 311 PRO A N 1
ATOM 2286 C CA . PRO A 1 310 ? 23.066 45.037 30.783 1.00 90.10 311 PRO A CA 1
ATOM 2287 C C . PRO A 1 310 ? 23.477 43.928 31.743 1.00 90.04 311 PRO A C 1
ATOM 2288 O O . PRO A 1 310 ? 23.932 44.232 32.839 1.00 91.03 311 PRO A O 1
ATOM 2292 N N . PRO A 1 311 ? 23.322 42.632 31.381 1.00 89.35 312 PRO A N 1
ATOM 2293 C CA . PRO A 1 311 ? 23.782 41.541 32.236 1.00 90.62 312 PRO A CA 1
ATOM 2294 C C . PRO A 1 311 ? 25.291 41.642 32.515 1.00 95.72 312 PRO A C 1
ATOM 2295 O O . PRO A 1 311 ? 25.974 42.463 31.906 1.00 96.61 312 PRO A O 1
ATOM 2299 N N . GLU A 1 312 ? 25.797 40.824 33.433 1.00 98.38 313 GLU A N 1
ATOM 2300 C CA . GLU A 1 312 ? 27.201 40.958 33.879 1.00 100.43 313 GLU A CA 1
ATOM 2301 C C . GLU A 1 312 ? 28.104 40.541 32.728 1.00 96.44 313 GLU A C 1
ATOM 2302 O O . GLU A 1 312 ? 29.125 41.224 32.523 1.00 96.61 313 GLU A O 1
ATOM 2308 N N . GLN A 1 313 ? 27.708 39.496 31.996 1.00 93.36 314 GLN A N 1
ATOM 2309 C CA . GLN A 1 313 ? 28.562 38.842 30.967 1.00 90.73 314 GLN A CA 1
ATOM 2310 C C . GLN A 1 313 ? 28.445 39.605 29.640 1.00 88.64 314 GLN A C 1
ATOM 2311 O O . GLN A 1 313 ? 29.261 39.329 28.768 1.00 90.78 314 GLN A O 1
ATOM 2317 N N . TYR A 1 314 ? 27.507 40.554 29.500 1.00 88.36 315 TYR A N 1
ATOM 2318 C CA . TYR A 1 314 ? 27.429 41.492 28.340 1.00 85.03 315 TYR A CA 1
ATOM 2319 C C . TYR A 1 314 ? 28.740 42.262 28.266 1.00 83.89 315 TYR A C 1
ATOM 2320 O O . TYR A 1 314 ? 29.154 42.712 29.316 1.00 83.48 315 TYR A O 1
ATOM 2329 N N . GLN A 1 315 ? 29.309 42.439 27.075 1.00 83.42 316 GLN A N 1
ATOM 2330 C CA . GLN A 1 315 ? 30.650 43.055 26.897 1.00 86.93 316 GLN A CA 1
ATOM 2331 C C . GLN A 1 315 ? 30.525 44.280 25.974 1.00 87.47 316 GLN A C 1
ATOM 2332 O O . GLN A 1 315 ? 30.405 44.182 24.761 1.00 86.81 316 GLN A O 1
ATOM 2338 N N . PRO A 1 316 ? 30.469 45.502 26.544 1.00 90.02 317 PRO A N 1
ATOM 2339 C CA . PRO A 1 316 ? 30.363 46.731 25.757 1.00 90.06 317 PRO A CA 1
ATOM 2340 C C . PRO A 1 316 ? 31.536 47.008 24.816 1.00 91.65 317 PRO A C 1
ATOM 2341 O O . PRO A 1 316 ? 32.654 46.704 25.185 1.00 92.68 317 PRO A O 1
ATOM 2345 N N . LEU A 1 317 ? 31.275 47.633 23.667 1.00 92.31 318 LEU A N 1
ATOM 2346 C CA . LEU A 1 317 ? 32.370 48.124 22.796 1.00 93.87 318 LEU A CA 1
ATOM 2347 C C . LEU A 1 317 ? 33.241 49.082 23.612 1.00 96.98 318 LEU A C 1
ATOM 2348 O O . LEU A 1 317 ? 32.691 49.968 24.281 1.00 98.60 318 LEU A O 1
ATOM 2353 N N . ALA A 1 318 ? 34.551 48.876 23.540 1.00 97.43 319 ALA A N 1
ATOM 2354 C CA . ALA A 1 318 ? 35.605 49.687 24.176 1.00 103.36 319 ALA A CA 1
ATOM 2355 C C . ALA A 1 318 ? 36.856 49.600 23.293 1.00 105.64 319 ALA A C 1
ATOM 2356 O O . ALA A 1 318 ? 37.784 48.827 23.614 1.00 109.52 319 ALA A O 1
ATOM 2358 N N . THR A 1 319 ? 36.840 50.331 22.183 1.00 106.47 320 THR A N 1
ATOM 2359 C CA . THR A 1 319 ? 37.866 50.282 21.109 1.00 108.07 320 THR A CA 1
ATOM 2360 C C . THR A 1 319 ? 38.288 51.723 20.834 1.00 110.61 320 THR A C 1
ATOM 2361 O O . THR A 1 319 ? 37.789 52.626 21.534 1.00 111.71 320 THR A O 1
ATOM 2365 N N . SER A 1 320 ? 39.156 51.912 19.848 1.00 112.89 321 SER A N 1
ATOM 2366 C CA . SER A 1 320 ? 39.785 53.209 19.503 1.00 117.45 321 SER A CA 1
ATOM 2367 C C . SER A 1 320 ? 39.526 53.520 18.030 1.00 118.72 321 SER A C 1
ATOM 2368 O O . SER A 1 320 ? 39.256 52.571 17.276 1.00 117.23 321 SER A O 1
ATOM 2371 N N . LYS A 1 321 ? 39.626 54.797 17.652 1.00 122.65 322 LYS A N 1
ATOM 2372 C CA . LYS A 1 321 ? 39.571 55.254 16.243 1.00 123.59 322 LYS A CA 1
ATOM 2373 C C . LYS A 1 321 ? 40.598 54.459 15.424 1.00 122.65 322 LYS A C 1
ATOM 2374 O O . LYS A 1 321 ? 40.230 53.991 14.334 1.00 121.52 322 LYS A O 1
ATOM 2380 N N . ALA A 1 322 ? 41.815 54.275 15.946 1.00 121.42 323 ALA A N 1
ATOM 2381 C CA . ALA A 1 322 ? 42.936 53.583 15.262 1.00 121.14 323 ALA A CA 1
ATOM 2382 C C . ALA A 1 322 ? 42.561 52.137 14.905 1.00 116.73 323 ALA A C 1
ATOM 2383 O O . ALA A 1 322 ? 42.804 51.732 13.746 1.00 116.82 323 ALA A O 1
ATOM 2385 N N . MET A 1 323 ? 42.026 51.378 15.867 1.00 111.94 324 MET A N 1
ATOM 2386 C CA . MET A 1 323 ? 41.664 49.945 15.691 1.00 108.05 324 MET A CA 1
ATOM 2387 C C . MET A 1 323 ? 40.410 49.838 14.803 1.00 104.74 324 MET A C 1
ATOM 2388 O O . MET A 1 323 ? 40.309 48.895 13.995 1.00 102.04 324 MET A O 1
ATOM 2393 N N . SER A 1 324 ? 39.473 50.768 14.975 1.00 103.41 325 SER A N 1
ATOM 2394 C CA . SER A 1 324 ? 38.233 50.896 14.172 1.00 100.16 325 SER A CA 1
ATOM 2395 C C . SER A 1 324 ? 38.606 51.115 12.701 1.00 99.92 325 SER A C 1
ATOM 2396 O O . SER A 1 324 ? 38.137 50.349 11.839 1.00 98.00 325 SER A O 1
ATOM 2399 N N . ASP A 1 325 ? 39.466 52.106 12.458 1.00 101.86 326 ASP A N 1
ATOM 2400 C CA . ASP A 1 325 ? 40.005 52.488 11.131 1.00 102.57 326 ASP A CA 1
ATOM 2401 C C . ASP A 1 325 ? 40.693 51.289 10.464 1.00 102.70 326 ASP A C 1
ATOM 2402 O O . ASP A 1 325 ? 40.461 51.085 9.234 1.00 102.35 326 ASP A O 1
ATOM 2407 N N . VAL A 1 326 ? 41.506 50.527 11.200 1.00 103.00 327 VAL A N 1
ATOM 2408 C CA . VAL A 1 326 ? 42.342 49.450 10.585 1.00 105.37 327 VAL A CA 1
ATOM 2409 C C . VAL A 1 326 ? 41.444 48.253 10.271 1.00 101.97 327 VAL A C 1
ATOM 2410 O O . VAL A 1 326 ? 41.645 47.628 9.214 1.00 102.95 327 VAL A O 1
ATOM 2414 N N . MET A 1 327 ? 40.482 47.953 11.141 1.00 100.35 328 MET A N 1
ATOM 2415 C CA . MET A 1 327 ? 39.555 46.811 10.936 1.00 97.26 328 MET A CA 1
ATOM 2416 C C . MET A 1 327 ? 38.607 47.130 9.772 1.00 94.27 328 MET A C 1
ATOM 2417 O O . MET A 1 327 ? 38.223 46.183 9.067 1.00 92.01 328 MET A O 1
ATOM 2422 N N . THR A 1 328 ? 38.280 48.412 9.579 1.00 94.01 329 THR A N 1
ATOM 2423 C CA . THR A 1 328 ? 37.520 48.927 8.413 1.00 94.29 329 THR A CA 1
ATOM 2424 C C . THR A 1 328 ? 38.386 48.767 7.152 1.00 96.85 329 THR A C 1
ATOM 2425 O O . THR A 1 328 ? 37.898 48.170 6.164 1.00 93.81 329 THR A O 1
ATOM 2429 N N . LYS A 1 329 ? 39.632 49.259 7.182 1.00 102.24 330 LYS A N 1
ATOM 2430 C CA . LYS A 1 329 ? 40.582 49.132 6.049 1.00 104.11 330 LYS A CA 1
ATOM 2431 C C . LYS A 1 329 ? 40.665 47.666 5.614 1.00 101.65 330 LYS A C 1
ATOM 2432 O O . LYS A 1 329 ? 40.543 47.416 4.421 1.00 103.23 330 LYS A O 1
ATOM 2438 N N . LEU A 1 330 ? 40.867 46.727 6.530 1.00 99.42 331 LEU A N 1
ATOM 2439 C CA . LEU A 1 330 ? 41.027 45.298 6.154 1.00 99.05 331 LEU A CA 1
ATOM 2440 C C . LEU A 1 330 ? 39.795 44.849 5.359 1.00 95.76 331 LEU A C 1
ATOM 2441 O O . LEU A 1 330 ? 39.971 44.056 4.428 1.00 96.68 331 LEU A O 1
ATOM 2446 N N . ALA A 1 331 ? 38.601 45.340 5.706 1.00 92.94 332 ALA A N 1
ATOM 2447 C CA . ALA A 1 331 ? 37.308 44.935 5.091 1.00 89.62 332 ALA A CA 1
ATOM 2448 C C . ALA A 1 331 ? 37.092 45.584 3.718 1.00 87.89 332 ALA A C 1
ATOM 2449 O O . ALA A 1 331 ? 36.357 44.946 2.915 1.00 84.44 332 ALA A O 1
ATOM 2451 N N . LEU A 1 332 ? 37.656 46.788 3.512 1.00 88.43 333 LEU A N 1
ATOM 2452 C CA . LEU A 1 332 ? 37.319 47.756 2.427 1.00 90.95 333 LEU A CA 1
ATOM 2453 C C . LEU A 1 332 ? 38.495 48.002 1.464 1.00 94.32 333 LEU A C 1
ATOM 2454 O O . LEU A 1 332 ? 38.260 48.624 0.419 1.00 94.88 333 LEU A O 1
ATOM 2459 N N . ASP A 1 333 ? 39.712 47.573 1.805 1.00 98.51 334 ASP A N 1
ATOM 2460 C CA . ASP A 1 333 ? 40.962 47.874 1.052 1.00 101.90 334 ASP A CA 1
ATOM 2461 C C . ASP A 1 333 ? 41.704 46.560 0.828 1.00 103.37 334 ASP A C 1
ATOM 2462 O O . ASP A 1 333 ? 42.492 46.126 1.665 1.00 103.88 334 ASP A O 1
ATOM 2467 N N . PRO A 1 334 ? 41.469 45.865 -0.305 1.00 104.36 335 PRO A N 1
ATOM 2468 C CA . PRO A 1 334 ? 42.013 44.517 -0.492 1.00 104.86 335 PRO A CA 1
ATOM 2469 C C . PRO A 1 334 ? 43.549 44.463 -0.494 1.00 107.88 335 PRO A C 1
ATOM 2470 O O . PRO A 1 334 ? 44.053 43.356 -0.328 1.00 106.54 335 PRO A O 1
ATOM 2474 N N . LYS A 1 335 ? 44.218 45.617 -0.679 1.00 109.03 336 LYS A N 1
ATOM 2475 C CA . LYS A 1 335 ? 45.699 45.775 -0.598 1.00 115.63 336 LYS A CA 1
ATOM 2476 C C . LYS A 1 335 ? 46.140 45.700 0.864 1.00 113.17 336 LYS A C 1
ATOM 2477 O O . LYS A 1 335 ? 47.131 45.000 1.149 1.00 112.71 336 LYS A O 1
ATOM 2483 N N . ALA A 1 336 ? 45.451 46.438 1.741 1.00 109.81 337 ALA A N 1
ATOM 2484 C CA . ALA A 1 336 ? 45.661 46.399 3.205 1.00 107.24 337 ALA A CA 1
ATOM 2485 C C . ALA A 1 336 ? 45.499 44.945 3.657 1.00 103.55 337 ALA A C 1
ATOM 2486 O O . ALA A 1 336 ? 46.368 44.440 4.389 1.00 104.98 337 ALA A O 1
ATOM 2488 N N . LEU A 1 337 ? 44.476 44.267 3.141 1.00 98.97 338 LEU A N 1
ATOM 2489 C CA . LEU A 1 337 ? 44.153 42.877 3.536 1.00 97.67 338 LEU A CA 1
ATOM 2490 C C . LEU A 1 337 ? 45.269 41.931 3.090 1.00 100.69 338 LEU A C 1
ATOM 2491 O O . LEU A 1 337 ? 45.591 41.006 3.846 1.00 103.75 338 LEU A O 1
ATOM 2496 N N . ALA A 1 338 ? 45.827 42.132 1.900 1.00 103.52 339 ALA A N 1
ATOM 2497 C CA . ALA A 1 338 ? 46.818 41.205 1.305 1.00 106.10 339 ALA A CA 1
ATOM 2498 C C . ALA A 1 338 ? 48.121 41.254 2.118 1.00 110.57 339 ALA A C 1
ATOM 2499 O O . ALA A 1 338 ? 48.689 40.161 2.361 1.00 111.05 339 ALA A O 1
ATOM 2501 N N . ASP A 1 339 ? 48.561 42.455 2.531 1.00 114.05 340 ASP A N 1
ATOM 2502 C CA . ASP A 1 339 ? 49.708 42.645 3.465 1.00 121.03 340 ASP A CA 1
ATOM 2503 C C . ASP A 1 339 ? 49.438 41.824 4.727 1.00 119.91 340 ASP A C 1
ATOM 2504 O O . ASP A 1 339 ? 50.268 40.935 5.057 1.00 121.61 340 ASP A O 1
ATOM 2509 N N . TYR A 1 340 ? 48.314 42.126 5.394 1.00 114.50 341 TYR A N 1
ATOM 2510 C CA . TYR A 1 340 ? 47.942 41.534 6.694 1.00 112.17 341 TYR A CA 1
ATOM 2511 C C . TYR A 1 340 ? 47.973 40.013 6.537 1.00 112.45 341 TYR A C 1
ATOM 2512 O O . TYR A 1 340 ? 48.655 39.363 7.332 1.00 116.25 341 TYR A O 1
ATOM 2521 N N . LYS A 1 341 ? 47.328 39.476 5.498 1.00 111.30 342 LYS A N 1
ATOM 2522 C CA . LYS A 1 341 ? 47.176 38.011 5.287 1.00 111.42 342 LYS A CA 1
ATOM 2523 C C . LYS A 1 341 ? 48.554 37.342 5.177 1.00 116.53 342 LYS A C 1
ATOM 2524 O O . LYS A 1 341 ? 48.658 36.181 5.617 1.00 118.17 342 LYS A O 1
ATOM 2530 N N . ALA A 1 342 ? 49.570 38.052 4.663 1.00 117.98 343 ALA A N 1
ATOM 2531 C CA . ALA A 1 342 ? 50.919 37.518 4.344 1.00 122.69 343 ALA A CA 1
ATOM 2532 C C . ALA A 1 342 ? 51.855 37.583 5.559 1.00 125.48 343 ALA A C 1
ATOM 2533 O O . ALA A 1 342 ? 52.862 36.827 5.593 1.00 127.27 343 ALA A O 1
ATOM 2535 N N . ASP A 1 343 ? 51.596 38.493 6.497 1.00 124.19 344 ASP A N 1
ATOM 2536 C CA . ASP A 1 343 ? 52.395 38.569 7.749 1.00 126.54 344 ASP A CA 1
ATOM 2537 C C . ASP A 1 343 ? 51.644 39.389 8.801 1.00 123.37 344 ASP A C 1
ATOM 2538 O O . ASP A 1 343 ? 51.819 40.630 8.833 1.00 123.49 344 ASP A O 1
ATOM 2543 N N . HIS A 1 344 ? 50.849 38.718 9.633 1.00 121.36 345 HIS A N 1
ATOM 2544 C CA . HIS A 1 344 ? 50.039 39.371 10.695 1.00 120.89 345 HIS A CA 1
ATOM 2545 C C . HIS A 1 344 ? 50.936 40.319 11.502 1.00 123.69 345 HIS A C 1
ATOM 2546 O O . HIS A 1 344 ? 50.626 41.530 11.565 1.00 121.97 345 HIS A O 1
ATOM 2553 N N . ARG A 1 345 ? 52.035 39.795 12.052 1.00 126.63 346 ARG A N 1
ATOM 2554 C CA . ARG A 1 345 ? 52.906 40.538 12.999 1.00 130.53 346 ARG A CA 1
ATOM 2555 C C . ARG A 1 345 ? 53.523 41.749 12.296 1.00 131.08 346 ARG A C 1
ATOM 2556 O O . ARG A 1 345 ? 53.480 42.854 12.877 1.00 130.67 346 ARG A O 1
ATOM 2564 N N . ALA A 1 346 ? 54.076 41.540 11.099 1.00 130.95 347 ALA A N 1
ATOM 2565 C CA . ALA A 1 346 ? 54.659 42.605 10.254 1.00 133.25 347 ALA A CA 1
ATOM 2566 C C . ALA A 1 346 ? 53.644 43.742 10.095 1.00 130.73 347 ALA A C 1
ATOM 2567 O O . ALA A 1 346 ? 54.004 44.898 10.394 1.00 131.87 347 ALA A O 1
ATOM 2569 N N . PHE A 1 347 ? 52.423 43.413 9.650 1.00 127.11 348 PHE A N 1
ATOM 2570 C CA . PHE A 1 347 ? 51.318 44.376 9.390 1.00 124.77 348 PHE A CA 1
ATOM 2571 C C . PHE A 1 347 ? 50.972 45.164 10.662 1.00 125.19 348 PHE A C 1
ATOM 2572 O O . PHE A 1 347 ? 50.924 46.416 10.587 1.00 127.00 348 PHE A O 1
ATOM 2580 N N . ALA A 1 348 ? 50.724 44.457 11.773 1.00 123.49 349 ALA A N 1
ATOM 2581 C CA . ALA A 1 348 ? 50.342 45.025 13.090 1.00 124.08 349 ALA A CA 1
ATOM 2582 C C . ALA A 1 348 ? 51.389 46.038 13.569 1.00 130.86 349 ALA A C 1
ATOM 2583 O O . ALA A 1 348 ? 51.001 47.145 14.025 1.00 131.16 349 ALA A O 1
ATOM 2585 N N . GLN A 1 349 ? 52.670 45.659 13.486 1.00 136.18 350 GLN A N 1
ATOM 2586 C CA . GLN A 1 349 ? 53.818 46.470 13.968 1.00 142.88 350 GLN A CA 1
ATOM 2587 C C . GLN A 1 349 ? 53.723 47.862 13.331 1.00 144.88 350 GLN A C 1
ATOM 2588 O O . GLN A 1 349 ? 54.074 48.841 14.007 1.00 147.57 350 GLN A O 1
ATOM 2594 N N . SER A 1 350 ? 53.254 47.927 12.079 1.00 144.56 351 SER A N 1
ATOM 2595 C CA . SER A 1 350 ? 53.355 49.102 11.168 1.00 147.76 351 SER A CA 1
ATOM 2596 C C . SER A 1 350 ? 52.115 49.998 11.269 1.00 145.03 351 SER A C 1
ATOM 2597 O O . SER A 1 350 ? 52.208 51.175 10.877 1.00 145.96 351 SER A O 1
ATOM 2600 N N . VAL A 1 351 ? 50.991 49.473 11.752 1.00 142.29 352 VAL A N 1
ATOM 2601 C CA . VAL A 1 351 ? 49.760 50.290 11.945 1.00 141.19 352 VAL A CA 1
ATOM 2602 C C . VAL A 1 351 ? 50.039 51.285 13.070 1.00 146.08 352 VAL A C 1
ATOM 2603 O O . VAL A 1 351 ? 50.395 50.887 14.187 1.00 145.46 352 VAL A O 1
ATOM 2607 N N . PRO A 1 352 ? 49.877 52.606 12.807 1.00 147.38 353 PRO A N 1
ATOM 2608 C CA . PRO A 1 352 ? 50.106 53.636 13.820 1.00 148.72 353 PRO A CA 1
ATOM 2609 C C . PRO A 1 352 ? 48.912 53.863 14.766 1.00 145.90 353 PRO A C 1
ATOM 2610 O O . PRO A 1 352 ? 47.755 53.656 14.354 1.00 139.21 353 PRO A O 1
ATOM 2614 N N . ASP A 1 353 ? 49.239 54.275 16.001 1.00 147.76 354 ASP A N 1
ATOM 2615 C CA . ASP A 1 353 ? 48.326 54.754 17.081 1.00 145.24 354 ASP A CA 1
ATOM 2616 C C . ASP A 1 353 ? 47.574 53.579 17.712 1.00 137.69 354 ASP A C 1
ATOM 2617 O O . ASP A 1 353 ? 46.520 53.823 18.320 1.00 136.02 354 ASP A O 1
ATOM 2622 N N . LEU A 1 354 ? 48.112 52.360 17.605 1.00 134.93 355 LEU A N 1
ATOM 2623 C CA . LEU A 1 354 ? 47.506 51.142 18.203 1.00 129.55 355 LEU A CA 1
ATOM 2624 C C . LEU A 1 354 ? 48.064 50.956 19.609 1.00 131.27 355 LEU A C 1
ATOM 2625 O O . LEU A 1 354 ? 49.260 51.211 19.811 1.00 135.76 355 LEU A O 1
ATOM 2630 N N . THR A 1 355 ? 47.218 50.508 20.532 1.00 128.01 356 THR A N 1
ATOM 2631 C CA . THR A 1 355 ? 47.638 50.057 21.878 1.00 128.30 356 THR A CA 1
ATOM 2632 C C . THR A 1 355 ? 48.321 48.710 21.694 1.00 129.21 356 THR A C 1
ATOM 2633 O O . THR A 1 355 ? 48.133 48.051 20.673 1.00 127.31 356 THR A O 1
ATOM 2637 N N . PRO A 1 356 ? 49.210 48.299 22.618 1.00 133.39 357 PRO A N 1
ATOM 2638 C CA . PRO A 1 356 ? 49.787 46.957 22.562 1.00 133.75 357 PRO A CA 1
ATOM 2639 C C . PRO A 1 356 ? 48.700 45.877 22.451 1.00 127.05 357 PRO A C 1
ATOM 2640 O O . PRO A 1 356 ? 48.861 44.930 21.708 1.00 125.31 357 PRO A O 1
ATOM 2644 N N . GLN A 1 357 ? 47.593 46.063 23.159 1.00 123.17 358 GLN A N 1
ATOM 2645 C CA . GLN A 1 357 ? 46.502 45.062 23.192 1.00 118.57 358 GLN A CA 1
ATOM 2646 C C . GLN A 1 357 ? 45.894 44.934 21.787 1.00 114.38 358 GLN A C 1
ATOM 2647 O O . GLN A 1 357 ? 45.609 43.793 21.345 1.00 111.83 358 GLN A O 1
ATOM 2653 N N . GLU A 1 358 ? 45.743 46.059 21.091 1.00 112.51 359 GLU A N 1
ATOM 2654 C CA . GLU A 1 358 ? 45.246 46.106 19.692 1.00 108.74 359 GLU A CA 1
ATOM 2655 C C . GLU A 1 358 ? 46.257 45.429 18.757 1.00 111.23 359 GLU A C 1
ATOM 2656 O O . GLU A 1 358 ? 45.822 44.590 17.936 1.00 109.27 359 GLU A O 1
ATOM 2662 N N . ARG A 1 359 ? 47.546 45.784 18.854 1.00 116.28 360 ARG A N 1
ATOM 2663 C CA . ARG A 1 359 ? 48.619 45.205 18.002 1.00 119.22 360 ARG A CA 1
ATOM 2664 C C . ARG A 1 359 ? 48.648 43.691 18.174 1.00 116.06 360 ARG A C 1
ATOM 2665 O O . ARG A 1 359 ? 48.772 42.979 17.161 1.00 115.19 360 ARG A O 1
ATOM 2673 N N . ALA A 1 360 ? 48.566 43.238 19.422 1.00 113.66 361 ALA A N 1
ATOM 2674 C CA . ALA A 1 360 ? 48.640 41.814 19.802 1.00 113.53 361 ALA A CA 1
ATOM 2675 C C . ALA A 1 360 ? 47.480 41.066 19.142 1.00 110.38 361 ALA A C 1
ATOM 2676 O O . ALA A 1 360 ? 47.732 40.023 18.516 1.00 111.33 361 ALA A O 1
ATOM 2678 N N . ALA A 1 361 ? 46.259 41.587 19.281 1.00 107.96 362 ALA A N 1
ATOM 2679 C CA . ALA A 1 361 ? 45.031 41.011 18.681 1.00 105.85 362 ALA A CA 1
ATOM 2680 C C . ALA A 1 361 ? 45.227 40.817 17.170 1.00 106.34 362 ALA A C 1
ATOM 2681 O O . ALA A 1 361 ? 44.951 39.701 16.671 1.00 105.70 362 ALA A O 1
ATOM 2683 N N . LEU A 1 362 ? 45.708 41.848 16.470 1.00 108.55 363 LEU A N 1
ATOM 2684 C CA . LEU A 1 362 ? 46.033 41.767 15.016 1.00 109.85 363 LEU A CA 1
ATOM 2685 C C . LEU A 1 362 ? 47.093 40.682 14.760 1.00 110.67 363 LEU A C 1
ATOM 2686 O O . LEU A 1 362 ? 46.923 39.902 13.812 1.00 109.08 363 LEU A O 1
ATOM 2691 N N . GLU A 1 363 ? 48.143 40.609 15.573 1.00 112.86 364 GLU A N 1
ATOM 2692 C CA . GLU A 1 363 ? 49.239 39.624 15.352 1.00 116.40 364 GLU A CA 1
ATOM 2693 C C . GLU A 1 363 ? 48.682 38.193 15.414 1.00 114.97 364 GLU A C 1
ATOM 2694 O O . GLU A 1 363 ? 49.208 37.311 14.698 1.00 117.21 364 GLU A O 1
ATOM 2700 N N . LEU A 1 364 ? 47.697 37.959 16.277 1.00 112.42 365 LEU A N 1
ATOM 2701 C CA . LEU A 1 364 ? 47.093 36.621 16.493 1.00 111.36 365 LEU A CA 1
ATOM 2702 C C . LEU A 1 364 ? 46.068 36.347 15.396 1.00 108.53 365 LEU A C 1
ATOM 2703 O O . LEU A 1 364 ? 46.015 35.199 14.927 1.00 108.35 365 LEU A O 1
ATOM 2708 N N . GLY A 1 365 ? 45.262 37.358 15.062 1.00 107.10 366 GLY A N 1
ATOM 2709 C CA . GLY A 1 365 ? 44.260 37.309 13.979 1.00 105.95 366 GLY A CA 1
ATOM 2710 C C . GLY A 1 365 ? 42.924 36.712 14.403 1.00 103.85 366 GLY A C 1
ATOM 2711 O O . GLY A 1 365 ? 41.921 36.993 13.711 1.00 100.22 366 GLY A O 1
ATOM 2712 N N . ASP A 1 366 ? 42.886 35.904 15.472 1.00 105.35 367 ASP A N 1
ATOM 2713 C CA . ASP A 1 366 ? 41.692 35.078 15.809 1.00 103.08 367 ASP A CA 1
ATOM 2714 C C . ASP A 1 366 ? 40.609 35.990 16.397 1.00 98.91 367 ASP A C 1
ATOM 2715 O O . ASP A 1 366 ? 40.949 37.042 16.975 1.00 98.33 367 ASP A O 1
ATOM 2720 N N . SER A 1 367 ? 39.346 35.611 16.219 1.00 98.57 368 SER A N 1
ATOM 2721 C CA . SER A 1 367 ? 38.153 36.392 16.656 1.00 96.89 368 SER A CA 1
ATOM 2722 C C . SER A 1 367 ? 38.191 36.698 18.164 1.00 96.29 368 SER A C 1
ATOM 2723 O O . SER A 1 367 ? 37.950 37.868 18.519 1.00 96.45 368 SER A O 1
ATOM 2726 N N . TRP A 1 368 ? 38.543 35.741 19.031 1.00 97.31 369 TRP A N 1
ATOM 2727 C CA . TRP A 1 368 ? 38.563 35.991 20.501 1.00 96.92 369 TRP A CA 1
ATOM 2728 C C . TRP A 1 368 ? 39.466 37.188 20.822 1.00 96.16 369 TRP A C 1
ATOM 2729 O O . TRP A 1 368 ? 38.975 38.151 21.427 1.00 96.24 369 TRP A O 1
ATOM 2740 N N . ALA A 1 369 ? 40.732 37.145 20.415 1.00 97.26 370 ALA A N 1
ATOM 2741 C CA . ALA A 1 369 ? 41.732 38.198 20.708 1.00 100.74 370 ALA A CA 1
ATOM 2742 C C . ALA A 1 369 ? 41.189 39.559 20.269 1.00 99.24 370 ALA A C 1
ATOM 2743 O O . ALA A 1 369 ? 41.323 40.522 21.042 1.00 99.17 370 ALA A O 1
ATOM 2745 N N . ILE A 1 370 ? 40.594 39.628 19.074 1.00 97.84 371 ILE A N 1
ATOM 2746 C CA . ILE A 1 370 ? 40.070 40.900 18.491 1.00 96.59 371 ILE A CA 1
ATOM 2747 C C . ILE A 1 370 ? 38.901 41.384 19.349 1.00 92.87 371 ILE A C 1
ATOM 2748 O O . ILE A 1 370 ? 38.820 42.595 19.592 1.00 91.34 371 ILE A O 1
ATOM 2753 N N . ARG A 1 371 ? 38.064 40.457 19.814 1.00 91.18 372 ARG A N 1
ATOM 2754 C CA . ARG A 1 371 ? 36.886 40.761 20.669 1.00 92.47 372 ARG A CA 1
ATOM 2755 C C . ARG A 1 371 ? 37.420 41.316 22.006 1.00 91.49 372 ARG A C 1
ATOM 2756 O O . ARG A 1 371 ? 36.971 42.407 22.418 1.00 89.51 372 ARG A O 1
ATOM 2764 N N . CYS A 1 372 ? 38.442 40.694 22.605 1.00 92.37 373 CYS A N 1
ATOM 2765 C CA . CYS A 1 372 ? 39.027 41.150 23.903 1.00 90.98 373 CYS A CA 1
ATOM 2766 C C . CYS A 1 372 ? 39.610 42.565 23.758 1.00 89.05 373 CYS A C 1
ATOM 2767 O O . CYS A 1 372 ? 39.509 43.355 24.730 1.00 86.69 373 CYS A O 1
ATOM 2770 N N . ALA A 1 373 ? 40.149 42.901 22.584 1.00 88.53 374 ALA A N 1
ATOM 2771 C CA . ALA A 1 373 ? 40.847 44.187 22.333 1.00 92.46 374 ALA A CA 1
ATOM 2772 C C . ALA A 1 373 ? 39.827 45.285 22.053 1.00 91.73 374 ALA A C 1
ATOM 2773 O O . ALA A 1 373 ? 40.117 46.457 22.306 1.00 93.19 374 ALA A O 1
ATOM 2775 N N . MET A 1 374 ? 38.682 44.902 21.504 1.00 93.08 375 MET A N 1
ATOM 2776 C CA . MET A 1 374 ? 37.654 45.849 21.020 1.00 94.24 375 MET A CA 1
ATOM 2777 C C . MET A 1 374 ? 36.521 45.940 22.050 1.00 94.31 375 MET A C 1
ATOM 2778 O O . MET A 1 374 ? 35.879 46.996 22.130 1.00 97.97 375 MET A O 1
ATOM 2783 N N . LYS A 1 375 ? 36.311 44.895 22.844 1.00 92.08 376 LYS A N 1
ATOM 2784 C CA . LYS A 1 375 ? 35.229 44.866 23.846 1.00 92.71 376 LYS A CA 1
ATOM 2785 C C . LYS A 1 375 ? 35.826 44.875 25.247 1.00 95.88 376 LYS A C 1
ATOM 2786 O O . LYS A 1 375 ? 36.876 44.258 25.446 1.00 99.21 376 LYS A O 1
ATOM 2792 N N . ASN A 1 376 ? 35.113 45.506 26.174 1.00 96.12 377 ASN A N 1
ATOM 2793 C CA . ASN A 1 376 ? 35.399 45.521 27.629 1.00 96.74 377 ASN A CA 1
ATOM 2794 C C . ASN A 1 376 ? 34.840 44.213 28.204 1.00 95.50 377 ASN A C 1
ATOM 2795 O O . ASN A 1 376 ? 33.652 44.185 28.601 1.00 97.70 377 ASN A O 1
ATOM 2800 N N . MET A 1 377 ? 35.632 43.142 28.153 1.00 94.86 378 MET A N 1
ATOM 2801 C CA . MET A 1 377 ? 35.191 41.773 28.515 1.00 96.97 378 MET A CA 1
ATOM 2802 C C . MET A 1 377 ? 35.031 41.680 30.032 1.00 103.45 378 MET A C 1
ATOM 2803 O O . MET A 1 377 ? 35.899 42.124 30.777 1.00 103.80 378 MET A O 1
ATOM 2808 N N . PRO A 1 378 ? 33.890 41.125 30.510 1.00 108.76 379 PRO A N 1
ATOM 2809 C CA . PRO A 1 378 ? 33.625 40.883 31.928 1.00 109.54 379 PRO A CA 1
ATOM 2810 C C . PRO A 1 378 ? 34.604 39.804 32.413 1.00 111.89 379 PRO A C 1
ATOM 2811 O O . PRO A 1 378 ? 34.907 38.873 31.602 1.00 107.57 379 PRO A O 1
ATOM 2815 N N . SER A 1 379 ? 35.077 39.925 33.664 1.00 117.08 380 SER A N 1
ATOM 2816 C CA . SER A 1 379 ? 35.749 38.833 34.414 1.00 119.98 380 SER A CA 1
ATOM 2817 C C . SER A 1 379 ? 34.677 37.792 34.759 1.00 122.80 380 SER A C 1
ATOM 2818 O O . SER A 1 379 ? 33.856 38.086 35.648 1.00 131.92 380 SER A O 1
ATOM 2821 N N . SER A 1 380 ? 34.617 36.693 34.001 1.00 120.88 381 SER A N 1
ATOM 2822 C CA . SER A 1 380 ? 33.517 35.682 33.993 1.00 117.11 381 SER A CA 1
ATOM 2823 C C . SER A 1 380 ? 33.687 34.858 32.718 1.00 118.75 381 SER A C 1
ATOM 2824 O O . SER A 1 380 ? 33.994 33.632 32.781 1.00 116.16 381 SER A O 1
ATOM 2827 N N . LEU A 1 381 ? 33.502 35.576 31.604 1.00 116.18 382 LEU A N 1
ATOM 2828 C CA . LEU A 1 381 ? 33.659 35.099 30.218 1.00 115.62 382 LEU A CA 1
ATOM 2829 C C . LEU A 1 381 ? 35.090 34.642 30.042 1.00 115.41 382 LEU A C 1
ATOM 2830 O O . LEU A 1 381 ? 35.316 33.540 29.495 1.00 113.86 382 LEU A O 1
ATOM 2835 N N . LEU A 1 382 ? 35.999 35.524 30.447 1.00 118.73 383 LEU A N 1
ATOM 2836 C CA . LEU A 1 382 ? 37.461 35.285 30.380 1.00 122.19 383 LEU A CA 1
ATOM 2837 C C . LEU A 1 382 ? 37.740 33.967 31.092 1.00 124.09 383 LEU A C 1
ATOM 2838 O O . LEU A 1 382 ? 38.274 33.054 30.414 1.00 119.54 383 LEU A O 1
ATOM 2843 N N . ASP A 1 383 ? 37.276 33.874 32.351 1.00 127.08 384 ASP A N 1
ATOM 2844 C CA . ASP A 1 383 ? 37.480 32.719 33.269 1.00 135.77 384 ASP A CA 1
ATOM 2845 C C . ASP A 1 383 ? 37.345 31.409 32.473 1.00 139.94 384 ASP A C 1
ATOM 2846 O O . ASP A 1 383 ? 38.292 30.580 32.546 1.00 145.01 384 ASP A O 1
ATOM 2851 N N . ALA A 1 384 ? 36.249 31.261 31.709 1.00 141.02 385 ALA A N 1
ATOM 2852 C CA . ALA A 1 384 ? 35.939 30.074 30.875 1.00 142.01 385 ALA A CA 1
ATOM 2853 C C . ALA A 1 384 ? 37.232 29.540 30.232 1.00 151.94 385 ALA A C 1
ATOM 2854 O O . ALA A 1 384 ? 37.603 28.394 30.571 1.00 157.12 385 ALA A O 1
ATOM 2856 N N . ALA A 1 385 ? 37.928 30.346 29.408 1.00 157.36 386 ALA A N 1
ATOM 2857 C CA . ALA A 1 385 ? 39.332 30.134 28.936 1.00 159.67 386 ALA A CA 1
ATOM 2858 C C . ALA A 1 385 ? 39.513 28.781 28.207 1.00 163.09 386 ALA A C 1
ATOM 2859 O O . ALA A 1 385 ? 38.860 28.601 27.154 1.00 160.22 386 ALA A O 1
ATOM 2861 N N . ARG A 1 386 ? 40.388 27.891 28.718 1.00 166.57 387 ARG A N 1
ATOM 2862 C CA . ARG A 1 386 ? 40.775 26.565 28.137 1.00 168.71 387 ARG A CA 1
ATOM 2863 C C . ARG A 1 386 ? 39.533 25.839 27.590 1.00 164.73 387 ARG A C 1
ATOM 2864 O O . ARG A 1 386 ? 38.774 25.273 28.409 1.00 161.84 387 ARG A O 1
ATOM 2872 N N . GLY B 2 1 ? 9.545 46.745 -19.794 1.00 157.64 397 GLY B N 1
ATOM 2873 C CA . GLY B 2 1 ? 9.630 46.504 -21.268 1.00 164.41 3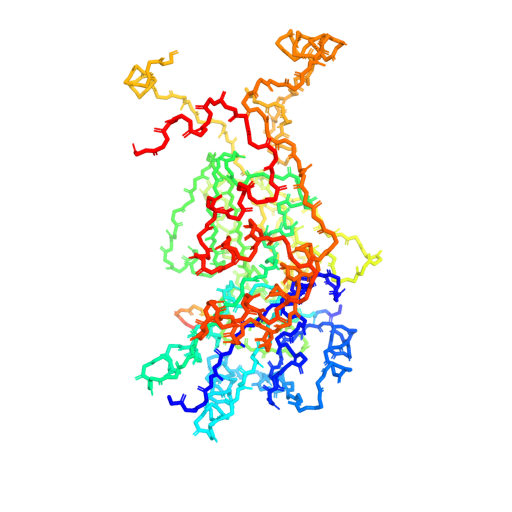97 GLY B CA 1
ATOM 2874 C C . GLY B 2 1 ? 10.376 45.217 -21.580 1.00 164.39 397 GLY B C 1
ATOM 2875 O O . GLY B 2 1 ? 11.413 45.292 -22.263 1.00 168.04 397 GLY B O 1
ATOM 2876 N N . PHE B 2 2 ? 9.864 44.088 -21.074 1.00 162.03 398 PHE B N 1
ATOM 2877 C CA . PHE B 2 2 ? 10.363 42.696 -21.270 1.00 161.03 398 PHE B CA 1
ATOM 2878 C C . PHE B 2 2 ? 11.885 42.654 -21.105 1.00 154.23 398 PHE B C 1
ATOM 2879 O O . PHE B 2 2 ? 12.613 42.625 -22.094 1.00 152.99 398 PHE B O 1
ATOM 2887 N N . PRO B 2 3 ? 12.396 42.680 -19.845 1.00 146.57 399 PRO B N 1
ATOM 2888 C CA . PRO B 2 3 ? 13.795 42.359 -19.539 1.00 143.05 399 PRO B CA 1
ATOM 2889 C C . PRO B 2 3 ? 13.977 40.837 -19.386 1.00 138.18 399 PRO B C 1
ATOM 2890 O O . PRO B 2 3 ? 13.155 40.240 -18.723 1.00 138.78 399 PRO B O 1
ATOM 2894 N N . TRP B 2 4 ? 15.019 40.238 -19.980 1.00 133.82 400 TRP B N 1
ATOM 2895 C CA . TRP B 2 4 ? 15.190 38.757 -20.042 1.00 129.58 400 TRP B CA 1
ATOM 2896 C C . TRP B 2 4 ? 16.653 38.369 -19.801 1.00 121.37 400 TRP B C 1
ATOM 2897 O O . TRP B 2 4 ? 17.384 38.049 -20.733 1.00 125.49 400 TRP B O 1
ATOM 2916 N N . ILE B 2 6 ? 18.591 35.692 -18.368 1.00 95.37 402 ILE B N 1
ATOM 2917 C CA . ILE B 2 6 ? 18.590 34.389 -17.732 1.00 95.13 402 ILE B CA 1
ATOM 2918 C C . ILE B 2 6 ? 20.017 33.835 -17.728 1.00 93.27 402 ILE B C 1
ATOM 2919 O O . ILE B 2 6 ? 20.625 33.696 -18.788 1.00 93.35 402 ILE B O 1
ATOM 2932 N N . VAL B 2 8 ? 21.226 30.865 -16.347 1.00 92.29 404 VAL B N 1
ATOM 2933 C CA . VAL B 2 8 ? 21.280 29.448 -16.096 1.00 94.20 404 VAL B CA 1
ATOM 2934 C C . VAL B 2 8 ? 20.245 28.758 -17.000 1.00 95.47 404 VAL B C 1
ATOM 2935 O O . VAL B 2 8 ? 19.225 29.372 -17.299 1.00 94.62 404 VAL B O 1
ATOM 2939 N N . GLY B 2 9 ? 20.523 27.525 -17.429 1.00 99.12 405 GLY B N 1
ATOM 2940 C CA . GLY B 2 9 ? 19.555 26.595 -18.040 1.00 103.92 405 GLY B CA 1
ATOM 2941 C C . GLY B 2 9 ? 19.702 25.228 -17.410 1.00 110.40 405 GLY B C 1
ATOM 2942 O O . GLY B 2 9 ? 20.784 24.965 -16.879 1.00 110.23 405 GLY B O 1
ATOM 2943 N N . VAL B 2 10 ? 18.657 24.399 -17.459 1.00 120.02 406 VAL B N 1
ATOM 2944 C CA . VAL B 2 10 ? 18.630 23.007 -16.903 1.00 129.77 406 VAL B CA 1
ATOM 2945 C C . VAL B 2 10 ? 18.673 21.994 -18.055 1.00 134.63 406 VAL B C 1
ATOM 2946 O O . VAL B 2 10 ? 18.310 22.329 -19.183 1.00 132.80 406 VAL B O 1
ATOM 2950 N N . PRO B 2 11 ? 19.095 20.722 -17.808 1.00 144.02 407 PRO B N 1
ATOM 2951 C CA . PRO B 2 11 ? 19.182 19.667 -18.839 1.00 146.17 407 PRO B CA 1
ATOM 2952 C C . PRO B 2 11 ? 18.167 19.649 -20.003 1.00 148.10 407 PRO B C 1
ATOM 2953 O O . PRO B 2 11 ? 17.291 18.803 -20.017 1.00 151.65 407 PRO B O 1
ATOM 2957 N N . GLY B 2 12 ? 18.349 20.565 -20.967 1.00 143.55 408 GLY B N 1
ATOM 2958 C CA . GLY B 2 12 ? 17.534 20.715 -22.192 1.00 143.92 408 GLY B CA 1
ATOM 2959 C C . GLY B 2 12 ? 17.629 22.120 -22.765 1.00 135.52 408 GLY B C 1
ATOM 2960 O O . GLY B 2 12 ? 17.267 23.054 -22.061 1.00 130.31 408 GLY B O 1
#

Nearest PDB structures (foldseek):
  6tsc-assembly1_A-2  TM=1.003E+00  e=2.059E-81  Omphalotus olearius
  6gew-assembly1_A-2  TM=1.001E+00  e=5.618E-75  Omphalotus olearius
  5n0q-assembly1_B  TM=9.921E-01  e=8.504E-70  Omphalotus olearius
  7twk-assembly1_B  TM=9.258E-01  e=5.717E-45  Mycena rosella
  7twm-assembly1_B  TM=9.248E-01  e=7.178E-44  Mycena rosella

Solvent-accessible surface area: 20841 Å² total

B-factor: mean 107.6, std 24.02, range [60.55, 192.48]

Secondary structure (DSSP, 8-state):
---EEEEEE-BSSTTTTS-HHHHHHHHH-SEEEEE-SSHHHHHHHHHH-SSEEEGGGG--TT--HHHHHHHHHHHHHHHHHTT-EEEEEESB-TTSS-HHHHHHHHHHHHTT-EEEEPP---HHHHHHHHTT-BTTBT-EEEEEHHHHHHTTPPP-TTSEEEEE-GGGTT--S--TT----TTHHHHHHHHHHHT-TTSEEEEEE--SSTTPPPEEEEEETGGGGSHHHHTT--TT-EEEE--SSPPPPPHHHHHHTT--PSSP-TTSTTPPP--SS-HHHHHHHHGGGG----SS---B---HHHHHHHHHHHH-HHHHHHHHH-HHHHHHHSTT--HHHHHHHHH--HHHHHHHHB---TTHHHH--/----------

Foldseek 3Di:
DFFEEEEAACAQAANPQGDLLNLLLLLVFPAEEEEHDDVNNVVVSCVRDPHYDYLVVLADVPAFVVSSLVVSLVVQLVVRVVRTYYYYYYYRFCPDPHDNLVVNQVVCVVVPHHGYYDTTHHLVNLVCVQLVHDCVVVHEDEDALQCCLPVVDDDALQGKYKYAQLAAHPNRGDDPVFDLSVCNVVSLVSCCVRQNQQFKKFWWARHHYPVDHIRGDIDGSNCCVPSVNVNVDGNRIMIMGHHADHDDDDPVVCVVVVHPDPDWSPSHPPIDHDDPCDPVNVVVVVVVVVDDDDLQDWAFDADPQLVVLVVCCSNPVVLVVVLVVAQLVSLVPRPPADPLSSVLSNVVDPVSNCVRGTRGGPPVVVVPD/DDDDDDDDDD

Sequence (379 aa):
KAGSLTIVGTGIESIGQMTLQALSYIEAAAKVFYCVIDPATEAFILTKNKNCVDLYQYYDNGKSRLNTYTQMSELMVREVRKGLDVVGVFYGHPGVFVNPSHRALAIAKSEGYRARMLPGVSAEDCLFADLCIDPSNPGCLTYEASDFLIRDRPVSIHSHLVLFQVGCVGIADFNFTGFDNNKFGVLVDRLEQEYGAEHPVVHYIAAMMPHQDPVTDKYTVAQLREPEIAKRVGGVSTFYIPPKARKASNLDIIRRLELRIYPANQWEPDVPEVEPYRPSDQAAIAQLADHAPPEQYQPLATSKAMSDVMTKLALDPKALADYKADHRAFAQSVPDLTPQERAALELGDSWAIRCAMKNMPSSLLDAARGFPWIVGVPG

Radius of gyration: 25.21 Å; Cα contacts (8 Å, |Δi|>4): 646; chains: 2; bounding box: 63×44×66 Å

InterPro domains:
  IPR000878 Tetrapyrrole methylase [PF00590] (12-148)
  IPR014777 Tetrapyrrole methylase, subdomain 1 [G3DSA:3.40.1010.10] (1-129)
  IPR035996 Tetrapyrrole methylase superfamily [SSF53790] (10-252)
  IPR060779 RiPP cyclopeptide precursor peptide region [NF038374] (378-417)

Organism: Omphalotus olearius (NCBI:txid72120)